Protein AF-A0A7V5LR34-F1 (afdb_monomer_lite)

Radius of gyration: 26.76 Å; chains: 1; bounding box: 59×111×82 Å

Structure (mmCIF, N/CA/C/O backbone):
data_AF-A0A7V5LR34-F1
#
_entry.id   AF-A0A7V5LR34-F1
#
loop_
_atom_site.group_PDB
_atom_site.id
_atom_site.type_symbol
_atom_site.label_atom_id
_atom_site.label_alt_id
_atom_site.label_comp_id
_atom_site.label_asym_id
_atom_site.label_entity_id
_atom_site.label_seq_id
_atom_site.pdbx_PDB_ins_code
_atom_site.Cartn_x
_atom_site.Cartn_y
_atom_site.Cartn_z
_atom_site.occupancy
_atom_site.B_iso_or_equiv
_atom_site.auth_seq_id
_atom_site.auth_comp_id
_atom_site.auth_asym_id
_atom_site.auth_atom_id
_atom_site.pdbx_PDB_model_num
ATOM 1 N N . PHE A 1 1 ? -28.034 57.185 -1.276 1.00 31.05 1 PHE A N 1
ATOM 2 C CA . PHE A 1 1 ? -26.822 56.927 -2.074 1.00 31.05 1 PHE A CA 1
ATOM 3 C C . PHE A 1 1 ? -26.322 55.529 -1.759 1.00 31.05 1 PHE A C 1
ATOM 5 O O . PHE A 1 1 ? -25.795 55.293 -0.682 1.00 31.05 1 PHE A O 1
ATOM 12 N N . TRP A 1 2 ? -26.615 54.594 -2.661 1.00 22.73 2 TRP A N 1
ATOM 13 C CA . TRP A 1 2 ? -26.140 53.213 -2.634 1.00 22.73 2 TRP A CA 1
ATOM 14 C C . TRP A 1 2 ? -24.700 53.168 -3.157 1.00 22.73 2 TRP A C 1
ATOM 16 O O . TRP A 1 2 ? -24.434 53.693 -4.234 1.00 22.73 2 TRP A O 1
ATOM 26 N N . GLY A 1 3 ? -23.791 52.546 -2.406 1.00 21.92 3 GLY A N 1
ATOM 27 C CA . GLY A 1 3 ? -22.425 52.243 -2.832 1.00 21.92 3 GLY A CA 1
ATOM 28 C C . GLY A 1 3 ? -22.268 50.740 -3.025 1.00 21.92 3 GLY A C 1
ATOM 29 O O . GLY A 1 3 ? -22.245 49.984 -2.059 1.00 21.92 3 GLY A O 1
ATOM 30 N N . ILE A 1 4 ? -22.214 50.327 -4.286 1.00 27.70 4 ILE A N 1
ATOM 31 C CA . ILE A 1 4 ? -22.042 48.957 -4.771 1.00 27.70 4 ILE A CA 1
ATOM 32 C C . ILE A 1 4 ? -20.570 48.547 -4.611 1.00 27.70 4 ILE A C 1
ATOM 34 O O . ILE A 1 4 ? -19.697 49.204 -5.168 1.00 27.70 4 ILE A O 1
ATOM 38 N N . PHE A 1 5 ? -20.298 47.424 -3.940 1.00 25.61 5 PHE A N 1
ATOM 39 C CA . PHE A 1 5 ? -19.069 46.651 -4.150 1.00 25.61 5 PHE A CA 1
ATOM 40 C C . PHE A 1 5 ? -19.432 45.240 -4.613 1.00 25.61 5 PHE A C 1
ATOM 42 O O . PHE A 1 5 ? -19.834 44.370 -3.843 1.00 25.61 5 PHE A O 1
ATOM 49 N N . LEU A 1 6 ? -19.299 45.052 -5.923 1.00 24.36 6 LEU A N 1
ATOM 50 C CA . LEU A 1 6 ? -19.343 43.780 -6.629 1.00 24.36 6 LEU A CA 1
ATOM 51 C C . LEU A 1 6 ? -18.004 43.065 -6.389 1.00 24.36 6 LEU A C 1
ATOM 53 O O . LEU A 1 6 ? -17.032 43.281 -7.107 1.00 24.36 6 LEU A O 1
ATOM 57 N N . LEU A 1 7 ? -17.941 42.215 -5.366 1.00 25.27 7 LEU A N 1
ATOM 58 C CA . LEU A 1 7 ? -16.898 41.196 -5.269 1.00 25.27 7 LEU A CA 1
ATOM 59 C C . LEU A 1 7 ? -17.390 39.961 -6.024 1.00 25.27 7 LEU A C 1
ATOM 61 O O . LEU A 1 7 ? -18.170 39.158 -5.513 1.00 25.27 7 LEU A O 1
ATOM 65 N N . LEU A 1 8 ? -16.935 39.842 -7.274 1.00 24.56 8 LEU A N 1
ATOM 66 C CA . LEU A 1 8 ? -16.971 38.614 -8.064 1.00 24.56 8 LEU A CA 1
ATOM 67 C C . LEU A 1 8 ? -16.148 37.543 -7.338 1.00 24.56 8 LEU A C 1
ATOM 69 O O . LEU A 1 8 ? -14.971 37.322 -7.618 1.00 24.56 8 LEU A O 1
ATOM 73 N N . GLY A 1 9 ? -16.781 36.873 -6.378 1.00 24.77 9 GLY A N 1
ATOM 74 C CA . GLY A 1 9 ? -16.305 35.610 -5.853 1.00 24.77 9 GLY A CA 1
ATOM 75 C C . GLY A 1 9 ? -16.395 34.579 -6.967 1.00 24.77 9 GLY A C 1
ATOM 76 O O . GLY A 1 9 ? -17.454 33.996 -7.196 1.00 24.77 9 GLY A O 1
ATOM 77 N N . ILE A 1 10 ? -15.282 34.343 -7.662 1.00 25.61 10 ILE A N 1
ATOM 78 C CA . ILE A 1 10 ? -15.077 33.094 -8.388 1.00 25.61 10 ILE A CA 1
ATOM 79 C C . ILE A 1 10 ? -15.079 32.009 -7.311 1.00 25.61 10 ILE A C 1
ATOM 81 O O . ILE A 1 10 ? -14.050 31.680 -6.724 1.00 25.61 10 ILE A O 1
ATOM 85 N N . VAL A 1 11 ? -16.265 31.478 -7.014 1.00 25.94 11 VAL A N 1
ATOM 86 C CA . VAL A 1 11 ? -16.423 30.203 -6.326 1.00 25.94 11 VAL A CA 1
ATOM 87 C C . VAL A 1 11 ? -15.905 29.167 -7.310 1.00 25.94 11 VAL A C 1
ATOM 89 O O . VAL A 1 11 ? -16.652 28.564 -8.080 1.00 25.94 11 VAL A O 1
ATOM 92 N N . GLY A 1 12 ? -14.582 29.009 -7.336 1.00 25.45 12 GLY A N 1
ATOM 93 C CA . GLY A 1 12 ? -13.968 27.822 -7.885 1.00 25.45 12 GLY A CA 1
ATOM 94 C C . GLY A 1 12 ? -14.617 26.663 -7.153 1.00 25.45 12 GLY A C 1
ATOM 95 O O . GLY A 1 12 ? -14.468 26.535 -5.939 1.00 25.45 12 GLY A O 1
ATOM 96 N N . GLN A 1 13 ? -15.405 25.866 -7.872 1.00 25.30 13 GLN A N 1
ATOM 97 C CA . GLN A 1 13 ? -15.845 24.576 -7.378 1.00 25.30 13 GLN A CA 1
ATOM 98 C C . GLN A 1 13 ? -14.580 23.823 -6.966 1.00 25.30 13 GLN A C 1
ATOM 100 O O . GLN A 1 13 ? -13.855 23.306 -7.815 1.00 25.30 13 GLN A O 1
ATOM 105 N N . LEU A 1 14 ? -14.295 23.793 -5.663 1.00 28.11 14 LEU A N 1
ATOM 106 C CA . LEU A 1 14 ? -13.368 22.851 -5.064 1.00 28.11 14 LEU A CA 1
ATOM 107 C C . LEU A 1 14 ? -13.973 21.472 -5.325 1.00 28.11 14 LEU A C 1
ATOM 109 O O . LEU A 1 14 ? -14.750 20.945 -4.530 1.00 28.11 14 LEU A O 1
ATOM 113 N N . GLN A 1 15 ? -13.680 20.903 -6.495 1.00 27.08 15 GLN A N 1
ATOM 114 C CA . GLN A 1 15 ? -13.845 19.480 -6.715 1.00 27.08 15 GLN A CA 1
ATOM 115 C C . GLN A 1 15 ? -12.958 18.804 -5.677 1.00 27.08 15 GLN A C 1
ATOM 117 O O . GLN A 1 15 ? -11.739 18.777 -5.821 1.00 27.08 15 GLN A O 1
ATOM 122 N N . ALA A 1 16 ? -13.581 18.306 -4.609 1.00 31.78 16 ALA A N 1
ATOM 123 C CA . ALA A 1 16 ? -12.924 17.497 -3.598 1.00 31.78 16 ALA A CA 1
ATOM 124 C C . ALA A 1 16 ? -12.121 16.392 -4.304 1.00 31.78 16 ALA A C 1
ATOM 126 O O . ALA A 1 16 ? -12.697 15.541 -4.995 1.00 31.78 16 ALA A O 1
ATOM 127 N N . GLY A 1 17 ? -10.793 16.462 -4.184 1.00 42.00 17 GLY A N 1
ATOM 128 C CA . GLY A 1 17 ? -9.868 15.573 -4.875 1.00 42.00 17 GLY A CA 1
ATOM 129 C C . GLY A 1 17 ? -10.167 14.111 -4.554 1.00 42.00 17 GLY A C 1
ATOM 130 O O . GLY A 1 17 ? -10.508 13.751 -3.428 1.00 42.00 17 GLY A O 1
ATOM 131 N N . LYS A 1 18 ? -10.098 13.244 -5.565 1.00 53.12 18 LYS A N 1
ATOM 132 C CA . LYS A 1 18 ? -9.984 11.800 -5.332 1.00 53.12 18 LYS A CA 1
ATOM 133 C C . LYS A 1 18 ? -8.526 11.538 -4.920 1.00 53.12 18 LYS A C 1
ATOM 135 O O . LYS A 1 18 ? -7.661 12.065 -5.609 1.00 53.12 18 LYS A O 1
ATOM 140 N N . ASN A 1 19 ? -8.257 10.722 -3.892 1.00 59.41 19 ASN A N 1
ATOM 141 C CA . ASN A 1 19 ? -6.875 10.339 -3.537 1.00 59.41 19 ASN A CA 1
ATOM 142 C C . ASN A 1 19 ? -6.161 9.729 -4.755 1.00 59.41 19 ASN A C 1
ATOM 144 O O . ASN A 1 19 ? -5.037 10.103 -5.062 1.00 59.41 19 ASN A O 1
ATOM 148 N N . TYR A 1 20 ? -6.876 8.876 -5.496 1.00 66.81 20 TYR A N 1
ATOM 149 C CA . TYR A 1 20 ? -6.552 8.438 -6.853 1.00 66.81 20 TYR A CA 1
ATOM 150 C C . TYR A 1 20 ? -7.808 7.872 -7.549 1.00 66.81 20 TYR A C 1
ATOM 152 O O . TYR A 1 20 ? -8.906 7.841 -6.977 1.00 66.81 20 TYR A O 1
ATOM 160 N N . TYR A 1 21 ? -7.671 7.446 -8.805 1.00 77.06 21 TYR A N 1
ATOM 161 C CA . TYR A 1 21 ? -8.640 6.590 -9.505 1.00 77.06 21 TYR A CA 1
ATOM 162 C C . TYR A 1 21 ? -7.926 5.392 -10.138 1.00 77.06 21 TYR A C 1
ATOM 164 O O . TYR A 1 21 ? -6.742 5.489 -10.442 1.00 77.06 21 TYR A O 1
ATOM 172 N N . LEU A 1 22 ? -8.637 4.287 -10.364 1.00 76.31 22 LEU A N 1
ATOM 173 C CA . LEU A 1 22 ? -8.050 3.093 -10.967 1.00 76.31 22 LEU A CA 1
ATOM 174 C C . LEU A 1 22 ? -7.774 3.316 -12.466 1.00 76.31 22 LEU A C 1
ATOM 176 O O . LEU A 1 22 ? -8.648 3.764 -13.215 1.00 76.31 22 LEU A O 1
ATOM 180 N N . ALA A 1 23 ? -6.552 3.022 -12.905 1.00 76.19 23 ALA A N 1
ATOM 181 C CA . ALA A 1 23 ? -6.095 3.213 -14.277 1.00 76.19 23 ALA A CA 1
ATOM 182 C C . ALA A 1 23 ? -6.805 2.276 -15.264 1.00 76.19 23 ALA A C 1
ATOM 184 O O . ALA A 1 23 ? -7.071 2.684 -16.396 1.00 76.19 23 ALA A O 1
ATOM 185 N N . THR A 1 24 ? -7.134 1.056 -14.833 1.00 71.56 24 THR A N 1
ATOM 186 C CA . THR A 1 24 ? -7.848 0.044 -15.629 1.00 71.56 24 THR A CA 1
ATOM 187 C C . THR A 1 24 ? -9.338 0.368 -15.750 1.00 71.56 24 THR A C 1
ATOM 189 O O . THR A 1 24 ? -9.919 0.240 -16.826 1.00 71.56 24 THR A O 1
ATOM 192 N N . ASN A 1 25 ? -9.952 0.891 -14.682 1.00 70.19 25 ASN A N 1
ATOM 193 C CA . ASN A 1 25 ? -11.352 1.309 -14.679 1.00 70.19 25 ASN A CA 1
ATOM 194 C C . ASN A 1 25 ? -11.601 2.564 -13.811 1.00 70.19 25 ASN A C 1
ATOM 196 O O . ASN A 1 25 ? -11.901 2.463 -12.624 1.00 70.19 25 ASN A O 1
ATOM 200 N N . PRO A 1 26 ? -11.586 3.780 -14.390 1.00 65.94 26 PRO A N 1
ATOM 201 C CA . PRO A 1 26 ? -11.734 5.030 -13.631 1.00 65.94 26 PRO A CA 1
ATOM 202 C C . PRO A 1 26 ? -13.095 5.239 -12.953 1.00 65.94 26 PRO A C 1
ATOM 204 O O . PRO A 1 26 ? -13.260 6.202 -12.190 1.00 65.94 26 PRO A O 1
ATOM 207 N N . GLN A 1 27 ? -14.097 4.433 -13.322 1.00 65.38 27 GLN A N 1
ATOM 208 C CA . GLN A 1 27 ? -15.415 4.447 -12.688 1.00 65.38 27 GLN A CA 1
ATOM 209 C C . GLN A 1 27 ? -15.445 3.581 -11.430 1.00 65.38 27 GLN A C 1
ATOM 211 O O . GLN A 1 27 ? -16.213 3.874 -10.508 1.00 65.38 27 GLN A O 1
ATOM 216 N N . GLU A 1 28 ? -14.583 2.570 -11.377 1.00 67.06 28 GLU A N 1
ATOM 217 C CA . GLU A 1 28 ? -14.413 1.710 -10.224 1.00 67.06 28 GLU A CA 1
ATOM 218 C C . GLU A 1 28 ? -13.758 2.470 -9.076 1.00 67.06 28 GLU A C 1
ATOM 220 O O . GLU A 1 28 ? -12.923 3.363 -9.258 1.00 67.06 28 GLU A O 1
ATOM 225 N N . LYS A 1 29 ? -14.202 2.152 -7.865 1.00 66.94 29 LYS A N 1
ATOM 226 C CA . LYS A 1 29 ? -13.718 2.769 -6.635 1.00 66.94 29 LYS A CA 1
ATOM 227 C C . LYS A 1 29 ? -13.249 1.655 -5.724 1.00 66.94 29 LYS A C 1
ATOM 229 O O . LYS A 1 29 ? -13.989 1.245 -4.836 1.00 66.94 29 LYS A O 1
ATOM 234 N N . ILE A 1 30 ? -12.046 1.178 -5.999 1.00 70.75 30 ILE A N 1
ATOM 235 C CA . ILE A 1 30 ? -11.338 0.252 -5.126 1.00 70.75 30 ILE A CA 1
ATOM 236 C C . ILE A 1 30 ? -10.450 1.083 -4.203 1.00 70.75 30 ILE A C 1
ATOM 238 O O . ILE A 1 30 ? -9.891 2.098 -4.625 1.00 70.75 30 ILE A O 1
ATOM 242 N N . TYR A 1 31 ? -10.400 0.677 -2.943 1.00 80.00 31 TYR A N 1
ATOM 243 C CA . TYR A 1 31 ? -9.566 1.257 -1.903 1.00 80.00 31 TYR A CA 1
ATOM 244 C C . TYR A 1 31 ? -8.839 0.120 -1.211 1.00 80.00 31 TYR A C 1
ATOM 246 O O . TYR A 1 31 ? -9.443 -0.926 -0.960 1.00 80.00 31 TYR A O 1
ATOM 254 N N . PHE A 1 32 ? -7.576 0.351 -0.889 1.00 87.00 32 PHE A N 1
ATOM 255 C CA . PHE A 1 32 ? -6.728 -0.629 -0.247 1.00 87.00 32 PHE A CA 1
ATOM 256 C C . PHE A 1 32 ? -6.242 -0.103 1.107 1.00 87.00 32 PHE A C 1
ATOM 258 O O . PHE A 1 32 ? -6.083 1.101 1.343 1.00 87.00 32 PHE A O 1
ATOM 265 N N . GLY A 1 33 ? -6.050 -1.037 2.027 1.00 91.62 33 GLY A N 1
ATOM 266 C CA . GLY A 1 33 ? -5.014 -0.918 3.039 1.00 91.62 33 GLY A CA 1
ATOM 267 C C . GLY A 1 33 ? -3.748 -1.596 2.538 1.00 91.62 33 GLY A C 1
ATOM 268 O O . GLY A 1 33 ? -3.789 -2.376 1.590 1.00 91.62 33 GLY A O 1
ATOM 269 N N . HIS A 1 34 ? -2.630 -1.336 3.191 1.00 94.81 34 HIS A N 1
ATOM 270 C CA . HIS A 1 34 ? -1.451 -2.177 3.056 1.00 94.81 34 HIS A CA 1
ATOM 271 C C . HIS A 1 34 ? -0.749 -2.315 4.389 1.00 94.81 34 HIS A C 1
ATOM 273 O O . HIS A 1 34 ? -0.888 -1.449 5.254 1.00 94.81 34 HIS A O 1
ATOM 279 N N . ILE A 1 35 ? -0.001 -3.401 4.550 1.00 96.94 35 ILE A N 1
ATOM 280 C CA . ILE A 1 35 ? 0.891 -3.560 5.695 1.00 96.94 35 ILE A CA 1
ATOM 281 C C . ILE A 1 35 ? 2.055 -2.582 5.520 1.00 96.94 35 ILE A C 1
ATOM 283 O O . ILE A 1 35 ? 2.904 -2.774 4.651 1.00 96.94 35 ILE A O 1
ATOM 287 N N . SER A 1 36 ? 2.073 -1.515 6.314 1.00 93.19 36 SER A N 1
ATOM 288 C CA . SER A 1 36 ? 3.067 -0.437 6.233 1.00 93.19 36 SER A CA 1
ATOM 289 C C . SER A 1 36 ? 4.266 -0.662 7.151 1.00 93.19 36 SER A C 1
ATOM 291 O O . SER A 1 36 ? 5.326 -0.081 6.925 1.00 93.19 36 SER A O 1
ATOM 293 N N . TYR A 1 37 ? 4.115 -1.510 8.171 1.00 93.50 37 TYR A N 1
ATOM 294 C CA . TYR A 1 37 ? 5.180 -1.855 9.108 1.00 93.50 37 TYR A CA 1
ATOM 295 C C . TYR A 1 37 ? 4.947 -3.236 9.733 1.00 93.50 37 TYR A C 1
ATOM 297 O O . TYR A 1 37 ? 3.811 -3.633 10.006 1.00 93.50 37 TYR A O 1
ATOM 305 N N . LEU A 1 38 ? 6.042 -3.948 9.988 1.00 94.88 38 LEU A N 1
ATOM 306 C CA . LEU A 1 38 ? 6.088 -5.234 10.678 1.00 94.88 38 LEU A CA 1
ATOM 307 C C . LEU A 1 38 ? 7.113 -5.129 11.805 1.00 94.88 38 LEU A C 1
ATOM 309 O O . LEU A 1 38 ? 8.238 -4.705 11.564 1.00 94.88 38 LEU A O 1
ATOM 313 N N . GLU A 1 39 ? 6.733 -5.526 13.019 1.00 94.06 39 GLU A N 1
ATOM 314 C CA . GLU A 1 39 ? 7.675 -5.599 14.147 1.00 94.06 39 GLU A CA 1
ATOM 315 C C . GLU A 1 39 ? 8.711 -6.713 13.937 1.00 94.06 39 GLU A C 1
ATOM 317 O O . GLU A 1 39 ? 9.874 -6.568 14.299 1.00 94.06 39 GLU A O 1
ATOM 322 N N . ASN A 1 40 ? 8.280 -7.820 13.331 1.00 92.56 40 ASN A N 1
ATOM 323 C CA . ASN A 1 40 ? 9.110 -8.973 13.029 1.00 92.56 40 ASN A CA 1
ATOM 324 C C . ASN A 1 40 ? 8.786 -9.464 11.612 1.00 92.56 40 ASN A C 1
ATOM 326 O O . ASN A 1 40 ? 7.674 -9.923 11.343 1.00 92.56 40 ASN A O 1
ATOM 330 N N . ASP A 1 41 ? 9.756 -9.343 10.709 1.00 88.44 41 ASP A N 1
ATOM 331 C CA . ASP A 1 41 ? 9.633 -9.715 9.297 1.00 88.44 41 ASP A CA 1
ATOM 332 C C . ASP A 1 41 ? 9.975 -11.190 9.015 1.00 88.44 41 ASP A C 1
ATOM 334 O O . ASP A 1 41 ? 9.839 -11.662 7.883 1.00 88.44 41 ASP A O 1
ATOM 338 N N . GLN A 1 42 ? 10.369 -11.947 10.045 1.00 91.44 42 GLN A N 1
ATOM 339 C CA . GLN A 1 42 ? 10.599 -13.384 9.947 1.00 91.44 42 GLN A CA 1
ATOM 340 C C . GLN A 1 42 ? 9.275 -14.139 9.819 1.00 91.44 42 GLN A C 1
ATOM 342 O O . GLN A 1 42 ? 8.238 -13.706 10.321 1.00 91.44 42 GLN A O 1
ATOM 347 N N . GLN A 1 43 ? 9.304 -15.325 9.198 1.00 88.25 43 GLN A N 1
ATOM 348 C CA . GLN A 1 43 ? 8.092 -16.087 8.851 1.00 88.25 43 GLN A CA 1
ATOM 349 C C . GLN A 1 43 ? 7.106 -16.303 10.011 1.00 88.25 43 GLN A C 1
ATOM 351 O O . GLN A 1 43 ? 5.897 -16.343 9.781 1.00 88.25 43 GLN A O 1
ATOM 356 N N . GLU A 1 44 ? 7.607 -16.459 11.236 1.00 91.06 44 GLU A N 1
ATOM 357 C CA . GLU A 1 44 ? 6.787 -16.663 12.433 1.00 91.06 44 GLU A CA 1
ATOM 358 C C . GLU A 1 44 ? 6.111 -15.375 12.919 1.00 91.06 44 GLU A C 1
ATOM 360 O O . GLU A 1 44 ? 5.017 -15.446 13.477 1.00 91.06 44 GLU A O 1
ATOM 365 N N . GLY A 1 45 ? 6.724 -14.211 12.681 1.00 93.75 45 GLY A N 1
ATOM 366 C CA . GLY A 1 45 ? 6.191 -12.889 13.022 1.00 93.75 45 GLY A CA 1
ATOM 367 C C . GLY A 1 45 ? 5.191 -12.338 12.004 1.00 93.75 45 GLY A C 1
ATOM 368 O O . GLY A 1 45 ? 4.363 -11.496 12.349 1.00 93.75 45 GLY A O 1
ATOM 369 N N . LEU A 1 46 ? 5.215 -12.846 10.766 1.00 96.56 46 LEU A N 1
ATOM 370 C CA . LEU A 1 46 ? 4.327 -12.378 9.702 1.00 96.56 46 LEU A CA 1
ATOM 371 C C . LEU A 1 46 ? 2.852 -12.724 9.983 1.00 96.56 46 LEU A C 1
ATOM 373 O O . LEU A 1 46 ? 2.531 -13.910 10.171 1.00 96.56 46 LEU A O 1
ATOM 377 N N . PRO A 1 47 ? 1.932 -11.740 9.917 1.00 97.62 47 PRO A N 1
ATOM 378 C CA . PRO A 1 47 ? 0.506 -11.991 10.062 1.00 97.62 47 PRO A CA 1
ATOM 379 C C . PRO A 1 47 ? -0.016 -12.931 8.970 1.00 97.62 47 PRO A C 1
ATOM 381 O O . PRO A 1 47 ? 0.485 -12.973 7.846 1.00 97.62 47 PRO A O 1
ATOM 384 N N . LEU A 1 48 ? -1.061 -13.678 9.304 1.00 97.06 48 LEU A N 1
ATOM 385 C CA . LEU A 1 48 ? -1.800 -14.527 8.380 1.00 97.06 48 LEU A CA 1
ATOM 386 C C . LEU A 1 48 ? -2.981 -13.752 7.801 1.00 97.06 48 LEU A C 1
ATOM 388 O O . LEU A 1 48 ? -3.798 -13.207 8.545 1.00 97.06 48 LEU A O 1
ATOM 392 N N . ILE A 1 49 ? -3.086 -13.730 6.476 1.00 95.88 49 ILE A N 1
ATOM 393 C CA . ILE A 1 49 ? -4.136 -13.033 5.736 1.00 95.88 49 ILE A CA 1
ATOM 394 C C . ILE A 1 49 ? -5.082 -14.064 5.138 1.00 95.88 49 ILE A C 1
ATOM 396 O O . ILE A 1 49 ? -4.694 -14.849 4.277 1.00 95.88 49 ILE A O 1
ATOM 400 N N . PHE A 1 50 ? -6.330 -14.070 5.592 1.00 93.69 50 PHE A N 1
ATOM 401 C CA . PHE A 1 50 ? -7.391 -14.908 5.043 1.00 93.69 50 PHE A CA 1
ATOM 402 C C . PHE A 1 50 ? -8.226 -14.074 4.082 1.00 93.69 50 PHE A C 1
ATOM 404 O O . PHE A 1 50 ? -8.844 -13.089 4.491 1.00 93.69 50 PHE A O 1
ATOM 411 N N . ARG A 1 51 ? -8.248 -14.483 2.816 1.00 86.12 51 ARG A N 1
ATOM 412 C CA . ARG A 1 51 ? -8.990 -13.815 1.750 1.00 86.12 51 ARG A CA 1
ATOM 413 C C . ARG A 1 51 ? -10.239 -14.605 1.400 1.00 86.12 51 ARG A C 1
ATOM 415 O O . ARG A 1 51 ? -10.210 -15.832 1.312 1.00 86.12 51 ARG A O 1
ATOM 422 N N . GLU A 1 52 ? -11.337 -13.896 1.187 1.00 77.19 52 GLU A N 1
ATOM 423 C CA . GLU A 1 52 ? -12.595 -14.511 0.780 1.00 77.19 52 GLU A CA 1
ATOM 424 C C . GLU A 1 52 ? -12.430 -15.253 -0.556 1.00 77.19 52 GLU A C 1
ATOM 426 O O . GLU A 1 52 ? -11.831 -14.740 -1.498 1.00 77.19 52 GLU A O 1
ATOM 431 N N . GLY A 1 53 ? -12.913 -16.495 -0.621 1.00 73.44 53 GLY A N 1
ATOM 432 C CA . GLY A 1 53 ? -12.755 -17.360 -1.794 1.00 73.44 53 GLY A CA 1
ATOM 433 C C . GLY A 1 53 ? -11.422 -18.116 -1.885 1.00 73.44 53 GLY A C 1
ATOM 434 O O . GLY A 1 53 ? -11.322 -19.020 -2.713 1.00 73.44 53 GLY A O 1
ATOM 435 N N . LYS A 1 54 ? -10.430 -17.831 -1.025 1.00 76.25 54 LYS A N 1
ATOM 436 C CA . LYS A 1 54 ? -9.190 -18.621 -0.927 1.00 76.25 54 LYS A CA 1
ATOM 437 C C . LYS A 1 54 ? -9.242 -19.610 0.241 1.00 76.25 54 LYS A C 1
ATOM 439 O O . LYS A 1 54 ? -9.706 -19.288 1.331 1.00 76.25 54 LYS A O 1
ATOM 444 N N . LEU A 1 55 ? -8.737 -20.825 0.014 1.00 74.06 55 LEU A N 1
ATOM 445 C CA . LEU A 1 55 ? -8.722 -21.901 1.019 1.00 74.06 55 LEU A CA 1
ATOM 446 C C . LEU A 1 55 ? -7.578 -21.769 2.034 1.00 74.06 55 LEU A C 1
ATOM 448 O O . LEU A 1 55 ? -7.698 -22.247 3.160 1.00 74.06 55 LEU A O 1
ATOM 452 N N . LYS A 1 56 ? -6.461 -21.149 1.639 1.00 81.38 56 LYS A N 1
ATOM 453 C CA . LYS A 1 56 ? -5.277 -20.956 2.483 1.00 81.38 56 LYS A CA 1
ATOM 454 C C . LYS A 1 56 ? -5.097 -19.492 2.847 1.00 81.38 56 LYS A C 1
ATOM 456 O O . LYS A 1 56 ? -5.381 -18.602 2.050 1.00 81.38 56 LYS A O 1
ATOM 461 N N . SER A 1 57 ? -4.565 -19.271 4.043 1.00 88.69 57 SER A N 1
ATOM 462 C CA . SER A 1 57 ? -4.039 -17.968 4.429 1.00 88.69 57 SER A CA 1
ATOM 463 C C . SER A 1 57 ? -2.715 -17.676 3.731 1.00 88.69 57 SER A C 1
ATOM 465 O O . SER A 1 57 ? -1.877 -18.568 3.589 1.00 88.69 57 SER A O 1
ATOM 467 N N . GLU A 1 58 ? -2.486 -16.411 3.410 1.00 89.62 58 GLU A N 1
ATOM 468 C CA . GLU A 1 58 ? -1.218 -15.895 2.904 1.00 89.62 58 GLU A CA 1
ATOM 469 C C . GLU A 1 58 ? -0.410 -15.244 4.035 1.00 89.62 58 GLU A C 1
ATOM 471 O O . GLU A 1 58 ? -0.962 -14.836 5.057 1.00 89.62 58 GLU A O 1
ATOM 476 N N . ARG A 1 59 ? 0.911 -15.141 3.870 1.00 91.31 59 ARG A N 1
ATOM 477 C CA . ARG A 1 59 ? 1.769 -14.387 4.796 1.00 91.31 59 ARG A CA 1
ATOM 478 C C . ARG A 1 59 ? 1.742 -12.910 4.408 1.00 91.31 59 ARG A C 1
ATOM 480 O O . ARG A 1 59 ? 2.122 -12.567 3.290 1.00 91.31 59 ARG A O 1
ATOM 487 N N . GLY A 1 60 ? 1.306 -12.056 5.327 1.00 93.94 60 GLY A N 1
ATOM 488 C CA . GLY A 1 60 ? 1.270 -10.610 5.153 1.00 93.94 60 GLY A CA 1
ATOM 489 C C . GLY A 1 60 ? 2.653 -10.002 5.354 1.00 93.94 60 GLY A C 1
ATOM 490 O O . GLY A 1 60 ? 3.075 -9.780 6.481 1.00 93.94 60 GLY A O 1
ATOM 491 N N . VAL A 1 61 ? 3.356 -9.750 4.256 1.00 94.44 61 VAL A N 1
ATOM 492 C CA . VAL A 1 61 ? 4.669 -9.085 4.236 1.00 94.44 61 VAL A CA 1
ATOM 493 C C . VAL A 1 61 ? 4.536 -7.562 4.135 1.00 94.44 61 VAL A C 1
ATOM 495 O O . VAL A 1 61 ? 3.432 -7.026 4.053 1.00 94.44 61 VAL A O 1
ATOM 498 N N . LEU A 1 62 ? 5.658 -6.843 4.151 1.00 95.06 62 LEU A N 1
ATOM 499 C CA . LEU A 1 62 ? 5.666 -5.401 3.917 1.00 95.06 62 LEU A CA 1
ATOM 500 C C . LEU A 1 62 ? 5.004 -5.069 2.569 1.00 95.06 62 LEU A C 1
ATOM 502 O O . LEU A 1 62 ? 5.155 -5.804 1.596 1.00 95.06 62 LEU A O 1
ATOM 506 N N . ASN A 1 63 ? 4.246 -3.975 2.528 1.00 95.38 63 ASN A N 1
ATOM 507 C CA . ASN A 1 63 ? 3.434 -3.543 1.389 1.00 95.38 63 ASN A CA 1
ATOM 508 C C . ASN A 1 63 ? 2.345 -4.537 0.952 1.00 95.38 63 ASN A C 1
ATOM 510 O O . ASN A 1 63 ? 1.748 -4.346 -0.108 1.00 95.38 63 ASN A O 1
ATOM 514 N N . PHE A 1 64 ? 2.044 -5.576 1.745 1.00 94.81 64 PHE A N 1
ATOM 515 C CA . PHE A 1 64 ? 1.007 -6.537 1.380 1.00 94.81 64 PHE A CA 1
ATOM 516 C C . PHE A 1 64 ? -0.349 -5.825 1.236 1.00 94.81 64 PHE A C 1
ATOM 518 O O . PHE A 1 64 ? -0.778 -5.173 2.195 1.00 94.81 64 PHE A O 1
ATOM 525 N N . PRO A 1 65 ? -1.046 -5.942 0.091 1.00 94.00 65 PRO A N 1
ATOM 526 C CA . PRO A 1 65 ? -2.270 -5.195 -0.163 1.00 94.00 65 PRO A CA 1
ATOM 527 C C . PRO A 1 65 ? -3.456 -5.867 0.527 1.00 94.00 65 PRO A C 1
ATOM 529 O O . PRO A 1 65 ? -3.673 -7.071 0.400 1.00 94.00 65 PRO A O 1
ATOM 532 N N . LEU A 1 66 ? -4.268 -5.071 1.211 1.00 94.25 66 LEU A N 1
ATOM 533 C CA . LEU A 1 66 ? -5.438 -5.513 1.958 1.00 94.25 66 LEU A CA 1
ATOM 534 C C . LEU A 1 66 ? -6.701 -4.894 1.358 1.00 94.25 66 LEU A C 1
ATOM 536 O O . LEU A 1 66 ? -6.799 -3.676 1.192 1.00 94.25 66 LEU A O 1
ATOM 540 N N . ALA A 1 67 ? -7.675 -5.736 1.033 1.00 90.06 67 ALA A N 1
ATOM 541 C CA . ALA A 1 67 ? -8.939 -5.347 0.422 1.00 90.06 67 ALA A CA 1
ATOM 542 C C . ALA A 1 67 ? -10.127 -5.620 1.360 1.00 90.06 67 ALA A C 1
ATOM 544 O O . ALA A 1 67 ? -9.993 -6.230 2.420 1.00 90.06 67 ALA A O 1
ATOM 545 N N . SER A 1 68 ? -11.318 -5.157 0.964 1.00 90.25 68 SER A N 1
ATOM 546 C CA . SER A 1 68 ? -12.552 -5.541 1.665 1.00 90.25 68 SER A CA 1
ATOM 547 C C . SER A 1 68 ? -12.736 -7.063 1.609 1.00 90.25 68 SER A C 1
ATOM 549 O O . SER A 1 68 ? -12.498 -7.661 0.563 1.00 90.25 68 SER A O 1
ATOM 551 N N . GLY A 1 69 ? -13.156 -7.667 2.718 1.00 90.94 69 GLY A N 1
ATOM 552 C CA . GLY A 1 69 ? -13.293 -9.115 2.900 1.00 90.94 69 GLY A CA 1
ATOM 553 C C . GLY A 1 69 ? -12.080 -9.790 3.554 1.00 90.94 69 GLY A C 1
ATOM 554 O O . GLY A 1 69 ? -12.236 -10.861 4.148 1.00 90.94 69 GLY A O 1
ATOM 555 N N . ASP A 1 70 ? -10.898 -9.163 3.526 1.00 94.56 70 ASP A N 1
ATOM 556 C CA . ASP A 1 70 ? -9.684 -9.743 4.106 1.00 94.56 70 ASP A CA 1
ATOM 557 C C . ASP A 1 70 ? -9.752 -9.795 5.639 1.00 94.56 70 ASP A C 1
ATOM 559 O O . ASP A 1 70 ? -10.243 -8.882 6.308 1.00 94.56 70 ASP A O 1
ATOM 563 N N . THR A 1 71 ? -9.229 -10.874 6.219 1.00 97.75 71 THR A N 1
ATOM 564 C CA . THR A 1 71 ? -9.041 -11.021 7.666 1.00 97.75 71 THR A CA 1
ATOM 565 C C . THR A 1 71 ? -7.566 -11.164 7.991 1.00 97.75 71 THR A C 1
ATOM 567 O O . THR A 1 71 ? -6.906 -12.078 7.507 1.00 97.75 71 THR A O 1
ATOM 570 N N . ILE A 1 72 ? -7.070 -10.278 8.844 1.00 98.44 72 ILE A N 1
ATOM 571 C CA . ILE A 1 72 ? -5.701 -10.246 9.336 1.00 98.44 72 ILE A CA 1
ATOM 572 C C . ILE A 1 72 ? -5.665 -10.919 10.704 1.00 98.44 72 ILE A C 1
ATOM 574 O O . ILE A 1 72 ? -6.442 -10.565 11.594 1.00 98.44 72 ILE A O 1
ATOM 578 N N . LEU A 1 73 ? -4.760 -11.879 10.867 1.00 98.44 73 LEU A N 1
ATOM 579 C CA . LEU A 1 73 ? -4.456 -12.539 12.129 1.00 98.44 73 LEU A CA 1
ATOM 580 C C . LEU A 1 73 ? -2.965 -12.370 12.436 1.00 98.44 73 LEU A C 1
ATOM 582 O O . LEU A 1 73 ? -2.130 -13.011 11.801 1.00 98.44 73 LEU A O 1
ATOM 586 N N . THR A 1 74 ? -2.624 -11.520 13.401 1.00 98.25 74 THR A N 1
ATOM 587 C CA . THR A 1 74 ? -1.247 -11.420 13.908 1.00 98.25 74 THR A CA 1
ATOM 588 C C . THR A 1 74 ? -0.901 -12.643 14.754 1.00 98.25 74 THR A C 1
ATOM 590 O O . THR A 1 74 ? -1.763 -13.235 15.411 1.00 98.25 74 THR A O 1
ATOM 593 N N . THR A 1 75 ? 0.364 -13.054 14.715 1.00 96.38 75 THR A N 1
ATOM 594 C CA . THR A 1 75 ? 0.853 -14.216 15.467 1.00 96.38 75 THR A CA 1
ATOM 595 C C . THR A 1 75 ? 1.262 -13.801 16.880 1.00 96.38 75 THR A C 1
ATOM 597 O O . THR A 1 75 ? 1.156 -12.635 17.257 1.00 96.38 75 THR A O 1
ATOM 600 N N . SER A 1 76 ? 1.758 -14.747 17.674 1.00 95.38 76 SER A N 1
ATOM 601 C CA . SER A 1 76 ? 2.365 -14.449 18.972 1.00 95.38 76 SER A CA 1
ATOM 602 C C . SER A 1 76 ? 3.761 -13.818 18.868 1.00 95.38 76 SER A C 1
ATOM 604 O O . SER A 1 76 ? 4.324 -13.467 19.897 1.00 95.38 76 SER A O 1
ATOM 606 N N . GLN A 1 77 ? 4.337 -13.728 17.663 1.00 95.31 77 GLN A N 1
ATOM 607 C CA . GLN A 1 77 ? 5.738 -13.347 17.424 1.00 95.31 77 GLN A CA 1
ATOM 608 C C . GLN A 1 77 ? 5.890 -12.008 16.689 1.00 95.31 77 GLN A C 1
ATOM 610 O O . GLN A 1 77 ? 7.013 -11.624 16.360 1.00 95.31 77 GLN A O 1
ATOM 615 N N . GLY A 1 78 ? 4.791 -11.315 16.378 1.00 95.31 78 GLY A N 1
ATOM 616 C CA . GLY A 1 78 ? 4.872 -10.050 15.658 1.00 95.31 78 GLY A CA 1
ATOM 617 C C . GLY A 1 78 ? 3.581 -9.240 15.649 1.00 95.31 78 GLY A C 1
ATOM 618 O O . GLY A 1 78 ? 2.478 -9.768 15.482 1.00 95.31 78 GLY A O 1
ATOM 619 N N . LYS A 1 79 ? 3.754 -7.928 15.804 1.00 96.69 79 LYS A N 1
ATOM 620 C CA . LYS A 1 79 ? 2.746 -6.885 15.576 1.00 96.69 79 LYS A CA 1
ATOM 621 C C . LYS A 1 79 ? 2.849 -6.349 14.150 1.00 96.69 79 LYS A C 1
ATOM 623 O O . LYS A 1 79 ? 3.901 -6.441 13.510 1.00 96.69 79 LYS A O 1
ATOM 628 N N . CYS A 1 80 ? 1.778 -5.733 13.657 1.00 97.00 80 CYS A N 1
ATOM 629 C CA . CYS A 1 80 ? 1.797 -5.080 12.347 1.00 97.00 80 CYS A CA 1
ATOM 630 C C . CYS A 1 80 ? 1.042 -3.749 12.335 1.00 97.00 80 CYS A C 1
ATOM 632 O O . CYS A 1 80 ? 0.077 -3.548 13.077 1.00 97.00 80 CYS A O 1
ATOM 634 N N . GLU A 1 81 ? 1.449 -2.860 11.435 1.00 97.25 81 GLU A N 1
ATOM 635 C CA . GLU A 1 81 ? 0.736 -1.636 11.082 1.00 97.25 81 GLU A CA 1
ATOM 636 C C . GLU A 1 81 ? 0.094 -1.780 9.704 1.00 97.25 81 GLU A C 1
ATOM 638 O O . GLU A 1 81 ? 0.704 -2.284 8.762 1.00 97.25 81 GLU A O 1
ATOM 643 N N . ILE A 1 82 ? -1.140 -1.305 9.597 1.00 97.12 82 ILE A N 1
ATOM 644 C CA . ILE A 1 82 ? -1.898 -1.190 8.363 1.00 97.12 82 ILE A CA 1
ATOM 645 C C . ILE A 1 82 ? -2.129 0.293 8.097 1.00 97.12 82 ILE A C 1
ATOM 647 O O . ILE A 1 82 ? -2.736 0.990 8.917 1.00 97.12 82 ILE A O 1
ATOM 651 N N . GLN A 1 83 ? -1.725 0.753 6.919 1.00 92.06 83 GLN A N 1
ATOM 652 C CA . GLN A 1 83 ? -2.033 2.086 6.428 1.00 92.06 83 GLN A CA 1
ATOM 653 C C . GLN A 1 83 ? -3.060 2.005 5.297 1.00 92.06 83 GLN A C 1
ATOM 655 O O . GLN A 1 83 ? -2.848 1.357 4.271 1.00 92.06 83 GLN A O 1
ATOM 660 N N . PHE A 1 84 ? -4.180 2.702 5.470 1.00 89.19 84 PHE A N 1
ATOM 661 C CA . PHE A 1 84 ? -5.193 2.865 4.430 1.00 89.19 84 PHE A CA 1
ATOM 662 C C . PHE A 1 84 ? -4.851 4.029 3.505 1.00 89.19 84 PHE A C 1
ATOM 664 O O . PHE A 1 84 ? -4.248 5.018 3.922 1.00 89.19 84 PHE A O 1
ATOM 671 N N . ASP A 1 85 ? -5.358 3.984 2.274 1.00 79.38 85 ASP A N 1
ATOM 672 C CA . ASP A 1 85 ? -5.235 5.087 1.308 1.00 79.38 85 ASP A CA 1
ATOM 673 C C . ASP A 1 85 ? -5.837 6.417 1.799 1.00 79.38 85 ASP A C 1
ATOM 675 O O . ASP A 1 85 ? -5.589 7.478 1.223 1.00 79.38 85 ASP A O 1
ATOM 679 N N . THR A 1 86 ? -6.666 6.377 2.848 1.00 75.94 86 THR A N 1
ATOM 680 C CA . THR A 1 86 ? -7.213 7.550 3.548 1.00 75.94 86 THR A CA 1
ATOM 681 C C . THR A 1 86 ? -6.242 8.162 4.563 1.00 75.94 86 THR A C 1
ATOM 683 O O . THR A 1 86 ? -6.583 9.148 5.216 1.00 75.94 86 THR A O 1
ATOM 686 N N . GLY A 1 87 ? -5.041 7.594 4.706 1.00 80.19 87 GLY A N 1
ATOM 687 C CA . GLY A 1 87 ? -4.045 7.979 5.704 1.00 80.19 87 GLY A CA 1
ATOM 688 C C . GLY A 1 87 ? -4.390 7.509 7.117 1.00 80.19 87 GLY A C 1
ATOM 689 O O . GLY A 1 87 ? -3.689 7.864 8.059 1.00 80.19 87 GLY A O 1
ATOM 690 N N . THR A 1 88 ? -5.482 6.754 7.278 1.00 90.31 88 THR A N 1
ATOM 691 C CA . THR A 1 88 ? -5.813 6.103 8.547 1.00 90.31 88 THR A CA 1
ATOM 692 C C . THR A 1 88 ? -4.812 4.996 8.823 1.00 90.31 88 THR A C 1
ATOM 694 O O . THR A 1 88 ? -4.507 4.204 7.933 1.00 90.31 88 THR A O 1
ATOM 697 N N . ILE A 1 89 ? -4.344 4.942 10.065 1.00 93.56 89 ILE A N 1
ATOM 698 C CA . ILE A 1 89 ? -3.422 3.918 10.547 1.00 93.56 89 ILE A CA 1
ATOM 699 C C . ILE A 1 89 ? -4.158 3.042 11.552 1.00 93.56 89 ILE A C 1
ATOM 701 O O . ILE A 1 89 ? -4.829 3.546 12.459 1.00 93.56 89 ILE A O 1
ATOM 705 N N . VAL A 1 90 ? -4.020 1.732 11.387 1.00 97.88 90 VAL A N 1
ATOM 706 C CA . VAL A 1 90 ? -4.479 0.722 12.338 1.00 97.88 90 VAL A CA 1
ATOM 707 C C . VAL A 1 90 ? -3.304 -0.172 12.667 1.00 97.88 90 VAL A C 1
ATOM 709 O O . VAL A 1 90 ? -2.714 -0.763 11.773 1.00 97.88 90 VAL A O 1
ATOM 712 N N . ARG A 1 91 ? -2.975 -0.303 13.944 1.00 98.06 91 ARG A N 1
ATOM 713 C CA . ARG A 1 91 ? -1.958 -1.242 14.405 1.00 98.06 91 ARG A CA 1
ATOM 714 C C . ARG A 1 91 ? -2.605 -2.357 15.190 1.00 98.06 91 ARG A C 1
ATOM 716 O O . ARG A 1 91 ? -3.506 -2.104 15.988 1.00 98.06 91 ARG A O 1
ATOM 723 N N . LEU A 1 92 ? -2.133 -3.569 14.957 1.00 98.38 92 LEU A N 1
ATOM 724 C CA . LEU A 1 92 ? -2.599 -4.774 15.618 1.00 98.38 92 LEU A CA 1
ATOM 725 C C . LEU A 1 92 ? -1.513 -5.282 16.548 1.00 98.38 92 LEU A C 1
ATOM 727 O O . LEU A 1 92 ? -0.355 -5.391 16.144 1.00 98.38 92 LEU A O 1
ATOM 731 N N . ASP A 1 93 ? -1.910 -5.596 17.776 1.00 97.00 93 ASP A N 1
ATOM 732 C CA . ASP A 1 93 ? -1.029 -6.291 18.703 1.00 97.00 93 ASP A CA 1
ATOM 733 C C . ASP A 1 93 ? -0.877 -7.766 18.308 1.00 97.00 93 ASP A C 1
ATOM 735 O O . ASP A 1 93 ? -1.591 -8.247 17.426 1.00 97.00 93 ASP A O 1
ATOM 739 N N . VAL A 1 94 ? -0.002 -8.510 18.978 1.00 96.12 94 VAL A N 1
ATOM 740 C CA . VAL A 1 94 ? 0.096 -9.968 18.838 1.00 96.12 94 VAL A CA 1
ATOM 741 C C . VAL A 1 94 ? -1.256 -10.651 19.085 1.00 96.12 94 VAL A C 1
ATOM 743 O O . VAL A 1 94 ? -2.097 -10.160 19.841 1.00 96.12 94 VAL A O 1
ATOM 746 N N . ASN A 1 95 ? -1.480 -11.801 18.447 1.00 96.50 95 ASN A N 1
ATOM 747 C CA . ASN A 1 95 ? -2.695 -12.618 18.603 1.00 96.50 95 ASN A CA 1
ATOM 748 C C . ASN A 1 95 ? -4.021 -11.850 18.412 1.00 96.50 95 ASN A C 1
ATOM 750 O O . ASN A 1 95 ? -5.019 -12.129 19.087 1.00 96.50 95 ASN A O 1
ATOM 754 N N . SER A 1 96 ? -4.042 -10.889 17.491 1.00 97.88 96 SER A N 1
ATOM 755 C CA . SER A 1 96 ? -5.199 -10.051 17.186 1.00 97.88 96 SER A CA 1
ATOM 756 C C . SER A 1 96 ? -5.814 -10.435 15.845 1.00 97.88 96 SER A C 1
ATOM 758 O O . SER A 1 96 ? -5.107 -10.691 14.871 1.00 97.88 96 SER A O 1
ATOM 760 N N . ARG A 1 97 ? -7.150 -10.469 15.787 1.00 98.44 97 ARG A N 1
ATOM 761 C CA . ARG A 1 97 ? -7.917 -10.834 14.588 1.00 98.44 97 ARG A CA 1
ATOM 762 C C . ARG A 1 97 ? -8.820 -9.688 14.153 1.00 98.44 97 ARG A C 1
ATOM 764 O O . ARG A 1 97 ? -9.840 -9.415 14.797 1.00 98.44 97 ARG A O 1
ATOM 771 N N . LEU A 1 98 ? -8.476 -9.077 13.024 1.00 98.62 98 LEU A N 1
ATOM 772 C CA . LEU A 1 98 ? -9.190 -7.953 12.427 1.00 98.62 98 LEU A CA 1
ATOM 773 C C . LEU A 1 98 ? -9.708 -8.321 11.036 1.00 98.62 98 LEU A C 1
ATOM 775 O O . LEU A 1 98 ? -8.923 -8.655 10.154 1.00 98.62 98 LEU A O 1
ATOM 779 N N . ARG A 1 99 ? -11.015 -8.207 10.806 1.00 98.00 99 ARG A N 1
ATOM 780 C CA . ARG A 1 99 ? -11.622 -8.348 9.476 1.00 98.00 99 ARG A CA 1
ATOM 781 C C . ARG A 1 99 ? -11.931 -6.981 8.878 1.00 98.00 99 ARG A C 1
ATOM 783 O O . ARG A 1 99 ? -12.562 -6.148 9.526 1.00 98.00 99 ARG A O 1
ATOM 790 N N . LEU A 1 100 ? -11.520 -6.759 7.635 1.00 96.31 100 LEU A N 1
ATOM 791 C CA . LEU A 1 100 ? -11.829 -5.561 6.861 1.00 96.31 100 LEU A CA 1
ATOM 792 C C . LEU A 1 100 ? -13.169 -5.752 6.148 1.00 96.31 100 LEU A C 1
ATOM 794 O O . LEU A 1 100 ? -13.209 -6.009 4.952 1.00 96.31 100 LEU A O 1
ATOM 798 N N . GLU A 1 101 ? -14.279 -5.663 6.880 1.00 94.31 101 GLU A N 1
ATOM 799 C CA . GLU A 1 101 ? -15.615 -5.955 6.338 1.00 94.31 101 GLU A CA 1
ATOM 800 C C . GLU A 1 101 ? -15.936 -5.097 5.108 1.00 94.31 101 GLU A C 1
ATOM 802 O O . GLU A 1 101 ? -16.345 -5.599 4.065 1.00 94.31 101 GLU A O 1
ATOM 807 N N . THR A 1 102 ? -15.696 -3.788 5.206 1.00 91.75 102 THR A N 1
ATOM 808 C CA . THR A 1 102 ? -15.816 -2.872 4.066 1.00 91.75 102 THR A CA 1
ATOM 809 C C . THR A 1 102 ? -14.771 -1.774 4.152 1.00 91.75 102 THR A C 1
ATOM 811 O O . THR A 1 102 ? -14.476 -1.282 5.242 1.00 91.75 102 THR A O 1
ATOM 814 N N . ILE A 1 103 ? -14.270 -1.334 2.999 1.00 89.50 103 ILE A N 1
ATOM 815 C CA . ILE A 1 103 ? -13.401 -0.164 2.865 1.00 89.50 103 ILE A CA 1
ATOM 816 C C . ILE A 1 103 ? -14.069 0.809 1.894 1.00 89.50 103 ILE A C 1
ATOM 818 O O . ILE A 1 103 ? -14.224 0.523 0.707 1.00 89.50 103 ILE A O 1
ATOM 822 N N . MET A 1 104 ? -14.471 1.980 2.392 1.00 85.88 104 MET A N 1
ATOM 823 C CA . MET A 1 104 ? -15.050 3.065 1.591 1.00 85.88 104 MET A CA 1
ATOM 824 C C . MET A 1 104 ? -16.251 2.649 0.707 1.00 85.88 104 MET A C 1
ATOM 826 O O . MET A 1 104 ? -16.507 3.219 -0.370 1.00 85.88 104 MET A O 1
ATOM 830 N N . ALA A 1 105 ? -17.052 1.700 1.195 1.00 83.69 105 ALA A N 1
ATOM 831 C CA . ALA A 1 105 ? -18.258 1.212 0.539 1.00 83.69 105 ALA A CA 1
ATOM 832 C C . ALA A 1 105 ? -19.369 2.285 0.509 1.00 83.69 105 ALA A C 1
ATOM 834 O O . ALA A 1 105 ? -19.370 3.223 1.316 1.00 83.69 105 ALA A O 1
ATOM 835 N N . PRO A 1 106 ? -20.319 2.226 -0.444 1.00 81.69 106 PRO A N 1
ATOM 836 C CA . PRO A 1 106 ? -21.516 3.065 -0.403 1.00 81.69 106 PRO A CA 1
ATOM 837 C C . PRO A 1 106 ? -22.329 2.815 0.877 1.00 81.69 106 PRO A C 1
ATOM 839 O O . PRO A 1 106 ? -22.618 1.674 1.215 1.00 81.69 106 PRO A O 1
ATOM 842 N N . SER A 1 107 ? -22.732 3.880 1.574 1.00 78.81 107 SER A N 1
ATOM 843 C CA . SER A 1 107 ? -23.690 3.778 2.680 1.00 78.81 107 SER A CA 1
ATOM 844 C C . SER A 1 107 ? -25.124 3.749 2.139 1.00 78.81 107 SER A C 1
ATOM 846 O O . SER A 1 107 ? -25.462 4.527 1.248 1.00 78.81 107 SER A O 1
ATOM 848 N N . LEU A 1 108 ? -25.977 2.891 2.707 1.00 77.94 108 LEU A N 1
ATOM 849 C CA . LEU A 1 108 ? -27.405 2.810 2.358 1.00 77.94 108 LEU A CA 1
ATOM 850 C C . LEU A 1 108 ? -28.220 4.005 2.879 1.00 77.94 108 LEU A C 1
ATOM 852 O O . LEU A 1 108 ? -29.247 4.356 2.310 1.00 77.94 108 LEU A O 1
ATOM 856 N N . SER A 1 109 ? -27.766 4.634 3.964 1.00 74.56 109 SER A N 1
ATOM 857 C CA . SER A 1 109 ? -28.519 5.652 4.710 1.00 74.56 109 SER A CA 1
ATOM 858 C C . SER A 1 109 ? -27.911 7.052 4.629 1.00 74.56 109 SER A C 1
ATOM 860 O O . SER A 1 109 ? -28.439 8.005 5.200 1.00 74.56 109 SER A O 1
ATOM 862 N N . SER A 1 110 ? -26.778 7.212 3.944 1.00 80.88 110 SER A N 1
ATOM 863 C CA . SER A 1 110 ? -26.114 8.506 3.826 1.00 80.88 110 SER A CA 1
ATOM 864 C C . SER A 1 110 ? -25.301 8.619 2.542 1.00 80.88 110 SER A C 1
ATOM 866 O O . SER A 1 110 ? -24.880 7.632 1.953 1.00 80.88 110 SER A O 1
ATOM 868 N N . ARG A 1 111 ? -24.981 9.853 2.139 1.00 78.75 111 ARG A N 1
ATOM 869 C CA . ARG A 1 111 ? -24.025 10.104 1.043 1.00 78.75 111 ARG A CA 1
ATOM 870 C C . ARG A 1 111 ? -22.570 9.791 1.428 1.00 78.75 111 ARG A C 1
ATOM 872 O O . ARG A 1 111 ? -21.678 9.944 0.593 1.00 78.75 111 ARG A O 1
ATOM 879 N N . LYS A 1 112 ? -22.312 9.428 2.691 1.00 82.75 112 LYS A N 1
ATOM 880 C CA . LYS A 1 112 ? -20.967 9.136 3.197 1.00 82.75 112 LYS A CA 1
ATOM 881 C C . LYS A 1 112 ? -20.524 7.750 2.744 1.00 82.75 112 LYS A C 1
ATOM 883 O O . LYS A 1 112 ? -21.346 6.878 2.474 1.00 82.75 112 LYS A O 1
ATOM 888 N N . ARG A 1 113 ? -19.212 7.558 2.653 1.00 86.50 113 ARG A N 1
ATOM 889 C CA . ARG A 1 113 ? -18.625 6.226 2.477 1.00 86.50 113 ARG A CA 1
ATOM 890 C C . ARG A 1 113 ? -18.442 5.555 3.831 1.00 86.50 113 ARG A C 1
ATOM 892 O O . ARG A 1 113 ? -18.277 6.259 4.824 1.00 86.50 113 ARG A O 1
ATOM 899 N N . LEU A 1 114 ? -18.537 4.234 3.859 1.00 88.31 114 LEU A N 1
ATOM 900 C CA . LEU A 1 114 ? -18.471 3.430 5.070 1.00 88.31 114 LEU A CA 1
ATOM 901 C C . LEU A 1 114 ? -17.219 2.557 5.039 1.00 88.31 114 LEU A C 1
ATOM 903 O O . LEU A 1 114 ? -17.000 1.842 4.063 1.00 88.31 114 LEU A O 1
ATOM 907 N N . THR A 1 115 ? -16.436 2.634 6.108 1.00 92.94 115 THR A N 1
ATOM 908 C CA . THR A 1 115 ? -15.336 1.718 6.394 1.00 92.94 115 THR A CA 1
ATOM 909 C C . THR A 1 115 ? -15.620 1.069 7.740 1.00 92.94 115 THR A C 1
ATOM 911 O O . THR A 1 115 ? -15.702 1.758 8.761 1.00 92.94 115 THR A O 1
ATOM 914 N N . ASN A 1 116 ? -15.795 -0.249 7.714 1.00 95.38 116 ASN A N 1
ATOM 915 C CA . ASN A 1 116 ? -16.134 -1.064 8.874 1.00 95.38 116 ASN A CA 1
ATOM 916 C C . ASN A 1 116 ? -15.055 -2.116 9.055 1.00 95.38 116 ASN A C 1
ATOM 918 O O . ASN A 1 116 ? -14.842 -2.930 8.155 1.00 95.38 116 ASN A O 1
ATOM 922 N N . LEU A 1 117 ? -14.413 -2.111 10.220 1.00 98.25 117 LEU A N 1
ATOM 923 C CA . LEU A 1 117 ? -13.470 -3.152 10.603 1.00 98.25 117 LEU A CA 1
ATOM 924 C C . LEU A 1 117 ? -14.022 -3.908 11.810 1.00 98.25 117 LEU A C 1
ATOM 926 O O . LEU A 1 117 ? -14.526 -3.287 12.743 1.00 98.25 117 LEU A O 1
ATOM 930 N N . VAL A 1 118 ? -13.923 -5.232 11.806 1.00 98.56 118 VAL A N 1
ATOM 931 C CA . VAL A 1 118 ? -14.433 -6.094 12.877 1.00 98.56 118 VAL A CA 1
ATOM 932 C C . VAL A 1 118 ? -13.257 -6.667 13.657 1.00 98.56 118 VAL A C 1
ATOM 934 O O . VAL A 1 118 ? -12.497 -7.478 13.129 1.00 98.56 118 VAL A O 1
ATOM 937 N N . LEU A 1 119 ? -13.107 -6.256 14.915 1.00 98.50 119 LEU A N 1
ATOM 938 C CA . LEU A 1 119 ? -12.148 -6.844 15.845 1.00 98.50 119 LEU A CA 1
ATOM 939 C C . LEU A 1 119 ? -12.838 -7.991 16.586 1.00 98.50 119 LEU A C 1
ATOM 941 O O . LEU A 1 119 ? -13.780 -7.775 17.347 1.00 98.50 119 LEU A O 1
ATOM 945 N N . SER A 1 120 ? -12.360 -9.209 16.349 1.00 97.62 120 SER A N 1
ATOM 946 C CA . SER A 1 120 ? -12.933 -10.438 16.924 1.00 97.62 120 SER A CA 1
ATOM 947 C C . SER A 1 120 ? -12.034 -11.092 17.972 1.00 97.62 120 SER A C 1
ATOM 949 O O . SER A 1 120 ? -12.500 -11.934 18.734 1.00 97.62 120 SER A O 1
ATOM 951 N N . GLN A 1 121 ? -10.764 -10.688 18.039 1.00 96.50 121 GLN A N 1
ATOM 952 C CA . GLN A 1 121 ? -9.795 -11.166 19.022 1.00 96.50 121 GLN A CA 1
ATOM 953 C C . GLN A 1 121 ? -8.690 -10.124 19.217 1.00 96.50 121 GLN A C 1
ATOM 955 O O . GLN A 1 121 ? -8.297 -9.472 18.250 1.00 96.50 121 GLN A O 1
ATOM 960 N N . GLY A 1 122 ? -8.155 -10.027 20.435 1.00 95.50 122 GLY A N 1
ATOM 961 C CA . GLY A 1 122 ? -6.972 -9.224 20.741 1.00 95.50 122 GLY A CA 1
ATOM 962 C C . GLY A 1 122 ? -7.273 -7.732 20.821 1.00 95.50 122 GLY A C 1
ATOM 963 O O . GLY A 1 122 ? -8.317 -7.326 21.346 1.00 95.50 122 GLY A O 1
ATOM 964 N N . GLN A 1 123 ? -6.342 -6.917 20.332 1.00 95.56 123 GLN A N 1
ATOM 965 C CA . GLN A 1 123 ? -6.388 -5.472 20.501 1.00 95.56 123 GLN A CA 1
ATOM 966 C C . GLN A 1 123 ? -5.774 -4.702 19.341 1.00 95.56 123 GLN A C 1
ATOM 968 O O . GLN A 1 123 ? -4.897 -5.178 18.621 1.00 95.56 123 GLN A O 1
ATOM 973 N N . LEU A 1 124 ? -6.275 -3.484 19.160 1.00 97.50 124 LEU A N 1
ATOM 974 C CA . LEU A 1 124 ? -5.825 -2.579 18.121 1.00 97.50 124 LEU A CA 1
ATOM 975 C C . LEU A 1 124 ? -5.659 -1.158 18.643 1.00 97.50 124 LEU A C 1
ATOM 977 O O . LEU A 1 124 ? -6.347 -0.710 19.564 1.00 97.50 124 LEU A O 1
ATOM 981 N N . TYR A 1 125 ? -4.758 -0.443 17.991 1.00 97.56 125 TYR A N 1
ATOM 982 C CA . TYR A 1 125 ? -4.588 0.994 18.094 1.00 97.56 125 TYR A CA 1
ATOM 983 C C . TYR A 1 125 ? -5.011 1.625 16.772 1.00 97.56 125 TYR A C 1
ATOM 985 O O . TYR A 1 125 ? -4.661 1.127 15.702 1.00 97.56 125 TYR A O 1
ATOM 993 N N . LEU A 1 126 ? -5.770 2.716 16.831 1.00 97.31 126 LEU A N 1
ATOM 994 C CA . LEU A 1 126 ? -6.289 3.376 15.642 1.00 97.31 126 LEU A CA 1
ATOM 995 C C . LEU A 1 126 ? -6.012 4.873 15.661 1.00 97.31 126 LEU A C 1
ATOM 997 O O . LEU A 1 126 ? -6.362 5.551 16.625 1.00 97.31 126 LEU A O 1
ATOM 1001 N N . MET A 1 127 ? -5.485 5.394 14.551 1.00 94.56 127 MET A N 1
ATOM 1002 C CA . MET A 1 127 ? -5.374 6.823 14.257 1.00 94.56 127 MET A CA 1
ATOM 1003 C C . MET A 1 127 ? -6.236 7.154 13.043 1.00 94.56 127 MET A C 1
ATOM 1005 O O . MET A 1 127 ? -5.837 6.938 11.898 1.00 94.56 127 MET A O 1
ATOM 1009 N N . TYR A 1 128 ? -7.430 7.697 13.282 1.00 93.31 128 TYR A N 1
ATOM 1010 C CA . TYR A 1 128 ? -8.353 7.995 12.195 1.00 93.31 128 TYR A CA 1
ATOM 1011 C C . TYR A 1 128 ? -7.981 9.307 11.509 1.00 93.31 128 TYR A C 1
ATOM 1013 O O . TYR A 1 128 ? -8.090 10.393 12.095 1.00 93.31 128 TYR A O 1
ATOM 1021 N N . LYS A 1 129 ? -7.635 9.215 10.225 1.00 84.88 129 LYS A N 1
ATOM 1022 C CA . LYS A 1 129 ? -7.437 10.360 9.339 1.00 84.88 129 LYS A CA 1
ATOM 1023 C C . LYS A 1 129 ? -8.436 10.276 8.195 1.00 84.88 129 LYS A C 1
ATOM 1025 O O . LYS A 1 129 ? -8.695 9.222 7.629 1.00 84.88 129 LYS A O 1
ATOM 1030 N N . ARG A 1 130 ? -9.028 11.420 7.879 1.00 76.50 130 ARG A N 1
ATOM 1031 C CA . ARG A 1 130 ? -10.034 11.556 6.831 1.00 76.50 130 ARG A CA 1
ATOM 1032 C C . ARG A 1 130 ? -9.587 12.664 5.900 1.00 76.50 130 ARG A C 1
ATOM 1034 O O . ARG A 1 130 ? -9.579 13.823 6.308 1.00 76.50 130 ARG A O 1
ATOM 1041 N N . TYR A 1 131 ? -9.249 12.309 4.669 1.00 65.25 131 TYR A N 1
ATOM 1042 C CA . TYR A 1 131 ? -9.039 13.282 3.599 1.00 65.25 131 TYR A CA 1
ATOM 1043 C C . TYR A 1 131 ? -10.371 13.853 3.092 1.00 65.25 131 TYR A C 1
ATOM 1045 O O . TYR A 1 131 ? -11.424 13.550 3.644 1.00 65.25 131 TYR A O 1
ATOM 1053 N N . ALA A 1 132 ? -10.359 14.694 2.057 1.00 54.78 132 ALA A N 1
ATOM 1054 C CA . ALA A 1 132 ? -11.462 15.566 1.617 1.00 54.78 132 ALA A CA 1
ATOM 1055 C C . ALA A 1 132 ? -12.895 14.962 1.494 1.00 54.78 132 ALA A C 1
ATOM 1057 O O . ALA A 1 132 ? -13.860 15.711 1.326 1.00 54.78 132 ALA A O 1
ATOM 1058 N N . ARG A 1 133 ? -13.096 13.636 1.570 1.00 63.53 133 ARG A N 1
ATOM 1059 C CA . ARG A 1 133 ? -14.416 12.979 1.535 1.00 63.53 133 ARG A CA 1
ATOM 1060 C C . ARG A 1 133 ? -14.992 12.698 2.922 1.00 63.53 133 ARG A C 1
ATOM 1062 O O . ARG A 1 133 ? -14.301 12.301 3.848 1.00 63.53 133 ARG A O 1
ATOM 1069 N N . SER A 1 134 ? -16.318 12.796 3.039 1.00 74.31 134 SER A N 1
ATOM 1070 C CA . SER A 1 134 ? -17.025 12.312 4.229 1.00 74.31 134 SER A CA 1
ATOM 1071 C C . SER A 1 134 ? -17.056 10.782 4.277 1.00 74.31 134 SER A C 1
ATOM 1073 O O . SER A 1 134 ? -17.825 10.139 3.561 1.00 74.31 134 SER A O 1
ATOM 1075 N N . GLU A 1 135 ? -16.249 10.230 5.170 1.00 86.50 135 GLU A N 1
ATOM 1076 C CA . GLU A 1 135 ? -16.206 8.825 5.562 1.00 86.50 135 GLU A CA 1
ATOM 1077 C C . GLU A 1 135 ? -16.797 8.645 6.971 1.00 86.50 135 GLU A C 1
ATOM 1079 O O . GLU A 1 135 ? -16.670 9.512 7.848 1.00 86.50 135 GLU A O 1
ATOM 1084 N N . ILE A 1 136 ? -17.502 7.533 7.160 1.00 88.81 136 ILE A N 1
ATOM 1085 C CA . ILE A 1 136 ? -17.850 6.954 8.452 1.00 88.81 136 ILE A CA 1
ATOM 1086 C C . ILE A 1 136 ? -16.861 5.813 8.670 1.00 88.81 136 ILE A C 1
ATOM 1088 O O . ILE A 1 136 ? -16.908 4.835 7.932 1.00 88.81 136 ILE A O 1
ATOM 1092 N N . PHE A 1 137 ? -15.995 5.954 9.671 1.00 93.44 137 PHE A N 1
ATOM 1093 C CA . PHE A 1 137 ? -15.022 4.934 10.041 1.00 93.44 137 PHE A CA 1
ATOM 1094 C C . PHE A 1 137 ? -15.423 4.318 11.379 1.00 93.44 137 PHE A C 1
ATOM 1096 O O . PHE A 1 137 ? -15.652 5.049 12.355 1.00 93.44 137 PHE A O 1
ATOM 1103 N N . GLN A 1 138 ? -15.572 2.994 11.408 1.00 96.06 138 GLN A N 1
ATOM 1104 C CA . GLN A 1 138 ? -16.075 2.266 12.567 1.00 96.06 138 GLN A CA 1
ATOM 1105 C C . GLN A 1 138 ? -15.267 1.002 12.855 1.00 96.06 138 GLN A C 1
ATOM 1107 O O . GLN A 1 138 ? -14.906 0.260 11.943 1.00 96.06 138 GLN A O 1
ATOM 1112 N N . ILE A 1 139 ? -15.049 0.751 14.146 1.00 98.25 139 ILE A N 1
ATOM 1113 C CA . ILE A 1 139 ? -14.612 -0.542 14.672 1.00 98.25 139 ILE A CA 1
ATOM 1114 C C . ILE A 1 139 ? -15.824 -1.224 15.293 1.00 98.25 139 ILE A C 1
ATOM 1116 O O . ILE A 1 139 ? -16.517 -0.629 16.117 1.00 98.25 139 ILE A O 1
ATOM 1120 N N . ILE A 1 140 ? -16.081 -2.458 14.892 1.00 98.06 140 ILE A N 1
ATOM 1121 C CA . ILE A 1 140 ? -17.149 -3.301 15.412 1.00 98.06 140 ILE A CA 1
ATOM 1122 C C . ILE A 1 140 ? -16.509 -4.405 16.246 1.00 98.06 140 ILE A C 1
ATOM 1124 O O . ILE A 1 140 ? -15.505 -4.997 15.852 1.00 98.06 140 ILE A O 1
ATOM 1128 N N . THR A 1 141 ? -17.098 -4.674 17.399 1.00 97.44 141 THR A N 1
ATOM 1129 C CA . THR A 1 141 ? -16.709 -5.744 18.311 1.00 97.44 141 THR A CA 1
ATOM 1130 C C . THR A 1 141 ? -17.932 -6.568 18.707 1.00 97.44 141 THR A C 1
ATOM 1132 O O . THR A 1 141 ? -19.056 -6.281 18.298 1.00 97.44 141 THR A O 1
ATOM 1135 N N . SER A 1 142 ? -17.732 -7.567 19.565 1.00 92.44 142 SER A N 1
ATOM 1136 C CA . SER A 1 142 ? -18.801 -8.368 20.174 1.00 92.44 142 SER A CA 1
ATOM 1137 C C . SER A 1 142 ? -19.813 -7.562 21.003 1.00 92.44 142 SER A C 1
ATOM 1139 O O . SER A 1 142 ? -20.933 -8.031 21.189 1.00 92.44 142 SER A O 1
ATOM 1141 N N . ARG A 1 143 ? -19.441 -6.392 21.551 1.00 94.88 143 ARG A N 1
ATOM 1142 C CA . ARG A 1 143 ? -20.312 -5.597 22.450 1.00 94.88 143 ARG A CA 1
ATOM 1143 C C . ARG A 1 143 ? -20.625 -4.192 21.960 1.00 94.88 143 ARG A C 1
ATOM 1145 O O . ARG A 1 143 ? -21.504 -3.547 22.532 1.00 94.88 143 ARG A O 1
ATOM 1152 N N . ALA A 1 144 ? -19.893 -3.680 20.973 1.00 95.81 144 ALA A N 1
ATOM 1153 C CA . ALA A 1 144 ? -20.011 -2.285 20.590 1.00 95.81 144 ALA A CA 1
ATOM 1154 C C . ALA A 1 144 ? -19.687 -2.021 19.119 1.00 95.81 144 ALA A C 1
ATOM 1156 O O . ALA A 1 144 ? -18.839 -2.668 18.510 1.00 95.81 144 ALA A O 1
ATOM 1157 N N . ALA A 1 145 ? -20.300 -0.966 18.589 1.00 96.88 145 ALA A N 1
ATOM 1158 C CA . ALA A 1 145 ? -19.818 -0.275 17.403 1.00 96.88 145 ALA A CA 1
ATOM 1159 C C . ALA A 1 145 ? -19.222 1.078 17.819 1.00 96.88 145 ALA A C 1
ATOM 1161 O O . ALA A 1 145 ? -19.926 1.963 18.318 1.00 96.88 145 ALA A O 1
ATOM 1162 N N . ILE A 1 146 ? -17.917 1.240 17.610 1.00 98.31 146 ILE A N 1
ATOM 1163 C CA . ILE A 1 146 ? -17.147 2.442 17.921 1.00 98.31 146 ILE A CA 1
ATOM 1164 C C . ILE A 1 146 ? -16.961 3.252 16.643 1.00 98.31 146 ILE A C 1
ATOM 1166 O O . ILE A 1 146 ? -16.255 2.846 15.724 1.00 98.31 146 ILE A O 1
ATOM 1170 N N . LYS A 1 147 ? -17.577 4.429 16.583 1.00 97.25 147 LYS A N 1
ATOM 1171 C CA . LYS A 1 147 ? -17.482 5.373 15.470 1.00 97.25 147 LYS A CA 1
ATOM 1172 C C . LYS A 1 147 ? -16.495 6.486 15.776 1.00 97.25 147 LYS A C 1
ATOM 1174 O O . LYS A 1 147 ? -16.638 7.167 16.788 1.00 97.25 147 LYS A O 1
ATOM 1179 N N . PHE A 1 148 ? -15.575 6.736 14.853 1.00 96.50 148 PHE A N 1
ATOM 1180 C CA . PHE A 1 148 ? -14.520 7.729 15.025 1.00 96.50 148 PHE A CA 1
ATOM 1181 C C . PHE A 1 148 ? -14.871 9.073 14.385 1.00 96.50 148 PHE A C 1
ATOM 1183 O O . PHE A 1 148 ? -15.299 9.139 13.227 1.00 96.50 148 PHE A O 1
ATOM 1190 N N . ASP A 1 149 ? -14.639 10.158 15.127 1.00 94.00 149 ASP A N 1
ATOM 1191 C CA . ASP A 1 149 ? -14.563 11.501 14.556 1.00 94.00 149 ASP A CA 1
ATOM 1192 C C . ASP A 1 149 ? -13.150 11.756 14.013 1.00 94.00 149 ASP A C 1
ATOM 1194 O O . ASP A 1 149 ? -12.169 11.210 14.516 1.00 94.00 149 ASP A O 1
ATOM 1198 N N . HIS A 1 150 ? -13.027 12.593 12.982 1.00 90.25 150 HIS A N 1
ATOM 1199 C CA . HIS A 1 150 ? -11.743 12.899 12.339 1.00 90.25 150 HIS A CA 1
ATOM 1200 C C . HIS A 1 150 ? -10.655 13.313 13.351 1.00 90.25 150 HIS A C 1
ATOM 1202 O O . HIS A 1 150 ? -10.938 14.075 14.275 1.00 90.25 150 HIS A O 1
ATOM 1208 N N . ASN A 1 151 ? -9.421 12.834 13.152 1.00 89.81 151 ASN A N 1
ATOM 1209 C CA . ASN A 1 151 ? -8.250 13.033 14.020 1.00 89.81 151 ASN A CA 1
ATOM 1210 C C . ASN A 1 151 ? -8.334 12.371 15.403 1.00 89.81 151 ASN A C 1
ATOM 1212 O O . ASN A 1 151 ? -7.489 12.644 16.266 1.00 89.81 151 ASN A O 1
ATOM 1216 N N . SER A 1 152 ? -9.307 11.483 15.613 1.00 95.62 152 SER A N 1
ATOM 1217 C CA . SER A 1 152 ? -9.410 10.716 16.852 1.00 95.62 152 SER A CA 1
ATOM 1218 C C . SER A 1 152 ? -8.443 9.540 16.873 1.00 95.62 152 SER A C 1
ATOM 1220 O O . SER A 1 152 ? -8.180 8.911 15.848 1.00 95.62 152 SER A O 1
ATOM 1222 N N . VAL A 1 153 ? -7.928 9.262 18.065 1.00 96.25 153 VAL A N 1
ATOM 1223 C CA . VAL A 1 153 ? -6.967 8.202 18.350 1.00 96.25 153 VAL A CA 1
ATOM 1224 C C . VAL A 1 153 ? -7.480 7.399 19.534 1.00 96.25 153 VAL A C 1
ATOM 1226 O O . VAL A 1 153 ? -7.811 7.991 20.566 1.00 96.25 153 VAL A O 1
ATOM 1229 N N . ALA A 1 154 ? -7.554 6.077 19.401 1.00 96.88 154 ALA A N 1
ATOM 1230 C CA . ALA A 1 154 ? -8.029 5.215 20.477 1.00 96.88 154 ALA A CA 1
ATOM 1231 C C . ALA A 1 154 ? -7.397 3.819 20.451 1.00 96.88 154 ALA A C 1
ATOM 1233 O O . ALA A 1 154 ? -7.041 3.310 19.389 1.00 96.88 154 ALA A O 1
ATOM 1234 N N . TYR A 1 155 ? -7.331 3.206 21.631 1.00 96.75 155 TYR A N 1
ATOM 1235 C CA . TYR A 1 155 ? -7.100 1.776 21.809 1.00 96.75 155 TYR A CA 1
ATOM 1236 C C . TYR A 1 155 ? -8.445 1.064 21.977 1.00 96.75 155 TYR A C 1
ATOM 1238 O O . TYR A 1 155 ? -9.32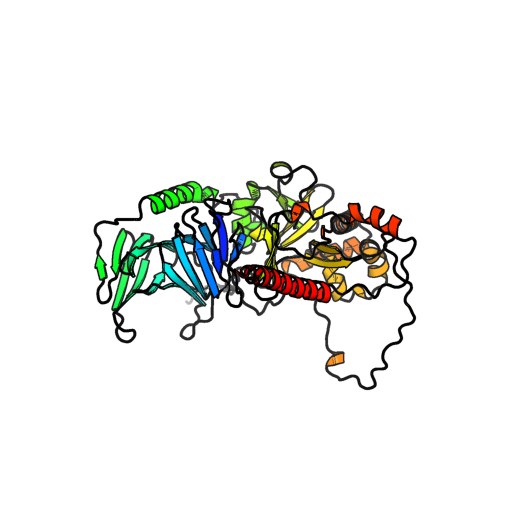5 1.563 22.687 1.00 96.75 155 TYR A O 1
ATOM 1246 N N . ILE A 1 156 ? -8.595 -0.097 21.341 1.00 97.06 156 ILE A N 1
ATOM 1247 C CA . ILE A 1 156 ? -9.757 -0.984 21.470 1.00 97.06 156 ILE A CA 1
ATOM 1248 C C . ILE A 1 156 ? -9.248 -2.401 21.706 1.00 97.06 156 ILE A C 1
ATOM 1250 O O . ILE A 1 156 ? -8.386 -2.867 20.967 1.00 97.06 156 ILE A O 1
ATOM 1254 N N . TRP A 1 157 ? -9.789 -3.091 22.707 1.00 95.75 157 TRP A N 1
ATOM 1255 C CA . TRP A 1 157 ? -9.421 -4.473 23.021 1.00 95.75 157 TRP A CA 1
ATOM 1256 C C . TRP A 1 157 ? -10.634 -5.299 23.435 1.00 95.75 157 TRP A C 1
ATOM 1258 O O . TRP A 1 157 ? -11.663 -4.757 23.853 1.00 95.75 157 TRP A O 1
ATOM 1268 N N . LEU A 1 158 ? -10.497 -6.618 23.328 1.00 94.81 158 LEU A N 1
ATOM 1269 C CA . LEU A 1 158 ? -11.434 -7.577 23.899 1.00 94.81 158 LEU A CA 1
ATOM 1270 C C . LEU A 1 158 ? -10.830 -8.203 25.155 1.00 94.81 158 LEU A C 1
ATOM 1272 O O . LEU A 1 158 ? -9.690 -8.662 25.127 1.00 94.81 158 LEU A O 1
ATOM 1276 N N . ASP A 1 159 ? -11.579 -8.219 26.257 1.00 89.38 159 ASP A N 1
ATOM 1277 C CA . ASP A 1 159 ? -11.174 -8.974 27.447 1.00 89.38 159 ASP A CA 1
ATOM 1278 C C . ASP A 1 159 ? -11.486 -10.478 27.300 1.00 89.38 159 ASP A C 1
ATOM 1280 O O . ASP A 1 159 ? -12.082 -10.924 26.316 1.00 89.38 159 ASP A O 1
ATOM 1284 N N . GLN A 1 160 ? -11.105 -11.278 28.299 1.00 86.88 160 GLN A N 1
ATOM 1285 C CA . GLN A 1 160 ? -11.319 -12.733 28.298 1.00 86.88 160 GLN A CA 1
ATOM 1286 C C . GLN A 1 160 ? -12.801 -13.148 28.229 1.00 86.88 160 GLN A C 1
ATOM 1288 O O . GLN A 1 160 ? -13.107 -14.269 27.835 1.00 86.88 160 GLN A O 1
ATOM 1293 N N . GLN A 1 161 ? -13.725 -12.261 28.604 1.00 89.50 161 GLN A N 1
ATOM 1294 C CA . GLN A 1 161 ? -15.174 -12.487 28.552 1.00 89.50 161 GLN A CA 1
ATOM 1295 C C . GLN A 1 161 ? -15.796 -11.938 27.255 1.00 89.50 161 GLN A C 1
ATOM 1297 O O . GLN A 1 161 ? -17.023 -11.921 27.092 1.00 89.50 161 GLN A O 1
ATOM 1302 N N . GLY A 1 162 ? -14.961 -11.446 26.336 1.00 89.44 162 GLY A N 1
ATOM 1303 C CA . GLY A 1 162 ? -15.385 -10.791 25.110 1.00 89.44 162 GLY A CA 1
ATOM 1304 C C . GLY A 1 162 ? -16.087 -9.459 25.363 1.00 89.44 162 GLY A C 1
ATOM 1305 O O . GLY A 1 162 ? -16.927 -9.066 24.554 1.00 89.44 162 GLY A O 1
ATOM 1306 N N . ASN A 1 163 ? -15.821 -8.779 26.481 1.00 93.69 163 ASN A N 1
ATOM 1307 C CA . ASN A 1 163 ? -16.235 -7.393 26.677 1.00 93.69 163 ASN A CA 1
ATOM 1308 C C . ASN A 1 163 ? -15.309 -6.458 25.904 1.00 93.69 163 ASN A C 1
ATOM 1310 O O . ASN A 1 163 ? -14.148 -6.773 25.658 1.00 93.69 163 ASN A O 1
ATOM 1314 N N . THR A 1 164 ? -15.821 -5.291 25.518 1.00 95.62 164 THR A N 1
ATOM 1315 C CA . THR A 1 164 ? -15.055 -4.336 24.711 1.00 95.62 164 THR A CA 1
ATOM 1316 C C . THR A 1 164 ? -14.498 -3.225 25.571 1.00 95.62 164 THR A C 1
ATOM 1318 O O . THR A 1 164 ? -15.246 -2.417 26.118 1.00 95.62 164 THR A O 1
ATOM 1321 N N . GLY A 1 165 ? -13.180 -3.157 25.664 1.00 94.94 165 GLY A N 1
ATOM 1322 C CA . GLY A 1 165 ? -12.495 -2.029 26.260 1.00 94.94 165 GLY A CA 1
ATOM 1323 C C . GLY A 1 165 ? -12.188 -0.944 25.237 1.00 94.94 165 GLY A C 1
ATOM 1324 O O . GLY A 1 165 ? -11.870 -1.237 24.083 1.00 94.94 165 GLY A O 1
ATOM 1325 N N . ILE A 1 166 ? -12.315 0.317 25.653 1.00 96.06 166 ILE A N 1
ATOM 1326 C CA . ILE A 1 166 ? -12.031 1.487 24.819 1.00 96.06 166 ILE A CA 1
ATOM 1327 C C . ILE A 1 166 ? -11.275 2.520 25.651 1.00 96.06 166 ILE A C 1
ATOM 1329 O O . ILE A 1 166 ? -11.720 2.907 26.733 1.00 96.06 166 ILE A O 1
ATOM 1333 N N . GLU A 1 167 ? -10.171 3.028 25.114 1.00 95.31 167 GLU A N 1
ATOM 1334 C CA . GLU A 1 167 ? -9.471 4.199 25.640 1.00 95.31 167 GLU A CA 1
ATOM 1335 C C . GLU A 1 167 ? -9.282 5.227 24.536 1.00 95.31 167 GLU A C 1
ATOM 1337 O O . GLU A 1 167 ? -8.646 4.955 23.520 1.00 95.31 167 GLU A O 1
ATOM 1342 N N . VAL A 1 168 ? -9.799 6.434 24.754 1.00 96.44 168 VAL A N 1
ATOM 1343 C CA . VAL A 1 168 ? -9.646 7.539 23.808 1.00 96.44 168 VAL A CA 1
ATOM 1344 C C . VAL A 1 168 ? -8.412 8.340 24.188 1.00 96.44 168 VAL A C 1
ATOM 1346 O O . VAL A 1 168 ? -8.411 9.056 25.186 1.00 96.44 168 VAL A O 1
ATOM 1349 N N . VAL A 1 169 ? -7.367 8.258 23.374 1.00 94.75 169 VAL A N 1
ATOM 1350 C CA . VAL A 1 169 ? -6.134 9.032 23.568 1.00 94.75 169 VAL A CA 1
ATOM 1351 C C . VAL A 1 169 ? -6.353 10.477 23.130 1.00 94.75 169 VAL A C 1
ATOM 1353 O O . VAL A 1 169 ? -6.012 11.418 23.842 1.00 94.75 169 VAL A O 1
ATOM 1356 N N . ARG A 1 170 ? -6.970 10.664 21.958 1.00 95.75 170 ARG A N 1
ATOM 1357 C CA . ARG A 1 170 ? -7.212 11.982 21.362 1.00 95.75 170 ARG A CA 1
ATOM 1358 C C . ARG A 1 170 ? -8.549 12.006 20.635 1.00 95.75 170 ARG A C 1
ATOM 1360 O O . ARG A 1 170 ? -8.938 11.024 20.013 1.00 95.75 170 ARG A O 1
ATOM 1367 N N . GLY A 1 171 ? -9.211 13.157 20.628 1.00 96.25 171 GLY A N 1
ATOM 1368 C CA . GLY A 1 171 ? -10.420 13.382 19.843 1.00 96.25 171 GLY A CA 1
ATOM 1369 C C . GLY A 1 171 ? -11.669 12.824 20.518 1.00 96.25 171 GLY A C 1
ATOM 1370 O O . GLY A 1 171 ? -11.821 12.919 21.739 1.00 96.25 171 GLY A O 1
ATOM 1371 N N . LYS A 1 172 ? -12.608 12.329 19.708 1.00 97.50 172 LYS A N 1
ATOM 1372 C CA . LYS A 1 172 ? -13.928 11.881 20.157 1.00 97.50 172 LYS A CA 1
ATOM 1373 C C . LYS A 1 172 ? -14.369 10.636 19.401 1.00 97.50 172 LYS A C 1
ATOM 1375 O O . LYS A 1 172 ? -14.217 10.535 18.184 1.00 97.50 172 LYS A O 1
ATOM 1380 N N . VAL A 1 173 ? -14.991 9.716 20.125 1.00 97.94 173 VAL A N 1
ATOM 1381 C CA . VAL A 1 173 ? -15.633 8.541 19.533 1.00 97.94 173 VAL A CA 1
ATOM 1382 C C . VAL A 1 173 ? -17.069 8.425 20.029 1.00 97.94 173 VAL A C 1
ATOM 1384 O O . VAL A 1 173 ? -17.385 8.750 21.174 1.00 97.94 173 VAL A O 1
ATOM 1387 N N . GLY A 1 174 ? -17.964 7.989 19.152 1.00 97.88 174 GLY A N 1
ATOM 1388 C CA . GLY A 1 174 ? -19.319 7.591 19.516 1.00 97.88 174 GLY A CA 1
ATOM 1389 C C . GLY A 1 174 ? -19.380 6.081 19.693 1.00 97.88 174 GLY A C 1
ATOM 1390 O O . GLY A 1 174 ? -18.918 5.358 18.819 1.00 97.88 174 GLY A O 1
ATOM 1391 N N . VAL A 1 175 ? -19.976 5.609 20.779 1.00 97.62 175 VAL A N 1
ATOM 1392 C CA . VAL A 1 175 ? -20.119 4.182 21.079 1.00 97.62 175 VAL A CA 1
ATOM 1393 C C . VAL A 1 175 ? -21.594 3.822 21.051 1.00 97.62 175 VAL A C 1
ATOM 1395 O O . VAL A 1 175 ? -22.398 4.462 21.728 1.00 97.62 175 VAL A O 1
ATOM 1398 N N . LEU A 1 176 ? -21.946 2.819 20.254 1.00 95.56 176 LEU A N 1
ATOM 1399 C CA . LEU A 1 176 ? -23.261 2.182 20.258 1.00 95.56 176 LEU A CA 1
ATOM 1400 C C . LEU A 1 176 ? -23.128 0.800 20.894 1.00 95.56 176 LEU A C 1
ATOM 1402 O O . LEU A 1 176 ? -22.252 0.044 20.484 1.00 95.56 176 LEU A O 1
ATOM 1406 N N . TYR A 1 177 ? -23.961 0.490 21.885 1.00 95.19 177 TYR A N 1
ATOM 1407 C CA . TYR A 1 177 ? -23.905 -0.766 22.641 1.00 95.19 177 TYR A CA 1
ATOM 1408 C C . TYR A 1 177 ? -25.278 -1.146 23.203 1.00 95.19 177 TYR A C 1
ATOM 1410 O O . TYR A 1 177 ? -26.132 -0.284 23.397 1.00 95.19 177 TYR A O 1
ATOM 1418 N N . GLY A 1 178 ? -25.495 -2.422 23.507 1.00 90.00 178 GLY A N 1
ATOM 1419 C CA . GLY A 1 178 ? -26.735 -2.906 24.114 1.00 90.00 178 GLY A CA 1
ATOM 1420 C C . GLY A 1 178 ? -26.970 -4.387 23.840 1.00 90.00 178 GLY A C 1
ATOM 1421 O O . GLY A 1 178 ? -26.384 -4.955 22.925 1.00 90.00 178 GLY A O 1
ATOM 1422 N N . ALA A 1 179 ? -27.846 -5.008 24.632 1.00 82.69 179 ALA A N 1
ATOM 1423 C CA . ALA A 1 179 ? -28.109 -6.445 24.551 1.00 82.69 179 ALA A CA 1
ATOM 1424 C C . ALA A 1 179 ? -28.937 -6.850 23.318 1.00 82.69 179 ALA A C 1
ATOM 1426 O O . ALA A 1 179 ? -28.952 -8.023 22.954 1.00 82.69 179 ALA A O 1
ATOM 1427 N N . LYS A 1 180 ? -29.650 -5.898 22.703 1.00 80.88 180 LYS A N 1
ATOM 1428 C CA . LYS A 1 180 ? -30.483 -6.107 21.516 1.00 80.88 180 LYS A CA 1
ATOM 1429 C C . LYS A 1 180 ? -30.295 -4.962 20.525 1.00 80.88 180 LYS A C 1
ATOM 1431 O O . LYS A 1 180 ? -30.153 -3.809 20.933 1.00 80.88 180 LYS A O 1
ATOM 1436 N N . GLU A 1 181 ? -30.327 -5.283 19.235 1.00 77.12 181 GLU A N 1
ATOM 1437 C CA . GLU A 1 181 ? -30.123 -4.319 18.143 1.00 77.12 181 GLU A CA 1
ATOM 1438 C C . GLU A 1 181 ? -31.212 -3.237 18.069 1.00 77.12 181 GLU A C 1
ATOM 1440 O O . GLU A 1 181 ? -30.942 -2.115 17.644 1.00 77.12 181 GLU A O 1
ATOM 1445 N N . ASP A 1 182 ? -32.428 -3.546 18.520 1.00 81.75 182 ASP A N 1
ATOM 1446 C CA . ASP A 1 182 ? -33.574 -2.632 18.537 1.00 81.75 182 ASP A CA 1
ATOM 1447 C C . ASP A 1 182 ? -33.559 -1.646 19.720 1.00 81.75 182 ASP A C 1
ATOM 1449 O O . ASP A 1 182 ? -34.309 -0.670 19.719 1.00 81.75 182 ASP A O 1
ATOM 1453 N N . ASN A 1 183 ? -32.682 -1.855 20.708 1.00 87.19 183 ASN A N 1
ATOM 1454 C CA . ASN A 1 183 ? -32.567 -1.014 21.899 1.00 87.19 183 ASN A CA 1
ATOM 1455 C C . ASN A 1 183 ? -31.103 -0.712 22.254 1.00 87.19 183 ASN A C 1
ATOM 1457 O O . ASN A 1 183 ? -30.620 -0.988 23.359 1.00 87.19 183 ASN A O 1
ATOM 1461 N N . LEU A 1 184 ? -30.378 -0.150 21.286 1.00 91.25 184 LEU A N 1
ATOM 1462 C CA . LEU A 1 184 ? -28.997 0.278 21.478 1.00 91.25 184 LEU A CA 1
ATOM 1463 C C . LEU A 1 184 ? -28.922 1.622 22.212 1.00 91.25 184 LEU A C 1
ATOM 1465 O O . LEU A 1 184 ? -29.555 2.612 21.843 1.00 91.25 184 LEU A O 1
ATOM 1469 N N . LYS A 1 185 ? -28.056 1.675 23.220 1.00 94.00 185 LYS A N 1
ATOM 1470 C CA . LYS A 1 185 ? -27.635 2.892 23.910 1.00 94.00 185 LYS A CA 1
ATOM 1471 C C . LYS A 1 185 ? -26.493 3.550 23.143 1.00 94.00 185 LYS A C 1
ATOM 1473 O O . LYS A 1 185 ? -25.686 2.884 22.492 1.00 94.00 185 LYS A O 1
ATOM 1478 N N . LYS A 1 186 ? -26.408 4.876 23.246 1.00 94.88 186 LYS A N 1
ATOM 1479 C CA . LYS A 1 186 ? -25.378 5.683 22.591 1.00 94.88 186 LYS A CA 1
ATOM 1480 C C . LYS A 1 186 ? -24.637 6.541 23.604 1.00 94.88 186 LYS A C 1
ATOM 1482 O O . LYS A 1 186 ? -25.248 7.393 24.235 1.00 94.88 186 LYS A O 1
ATOM 1487 N N . GLU A 1 187 ? -23.322 6.386 23.661 1.00 96.25 187 GLU A N 1
ATOM 1488 C CA . GLU A 1 187 ? -22.427 7.194 24.494 1.00 96.25 187 GLU A CA 1
ATOM 1489 C C . GLU A 1 187 ? -21.452 7.977 23.603 1.00 96.25 187 GLU A C 1
ATOM 1491 O O . GLU A 1 187 ? -21.089 7.535 22.509 1.00 96.25 187 GLU A O 1
ATOM 1496 N N . LYS A 1 188 ? -21.002 9.148 24.057 1.00 97.56 188 LYS A N 1
ATOM 1497 C CA . LYS A 1 188 ? -19.868 9.857 23.449 1.00 97.56 188 LYS A CA 1
ATOM 1498 C C . LYS A 1 188 ? -18.696 9.842 24.415 1.00 97.56 188 LYS A C 1
ATOM 1500 O O . LYS A 1 188 ? -18.833 10.290 25.548 1.00 97.56 188 LYS A O 1
ATOM 1505 N N . LEU A 1 189 ? -17.542 9.398 23.937 1.00 97.31 189 LEU A N 1
ATOM 1506 C CA . LEU A 1 189 ? -16.296 9.395 24.690 1.00 97.31 189 LEU A CA 1
ATOM 1507 C C . LEU A 1 189 ? -15.356 10.460 24.123 1.00 97.31 189 LEU A C 1
ATOM 1509 O O . LEU A 1 189 ? -15.263 10.632 22.907 1.00 97.31 189 LEU A O 1
ATOM 1513 N N . SER A 1 190 ? -14.678 11.183 25.008 1.00 97.12 190 SER A N 1
ATOM 1514 C CA . SER A 1 190 ? -13.677 12.203 24.667 1.00 97.12 190 SER A CA 1
ATOM 1515 C C . SER A 1 190 ? -12.296 11.782 25.169 1.00 97.12 190 SER A C 1
ATOM 1517 O O . SER A 1 190 ? -12.194 10.841 25.955 1.00 97.12 190 SER A O 1
ATOM 1519 N N . SER A 1 191 ? -11.245 12.477 24.726 1.00 96.12 191 SER A N 1
ATOM 1520 C CA . SER A 1 191 ? -9.859 12.261 25.168 1.00 96.12 191 SER A CA 1
ATOM 1521 C C . SER A 1 191 ? -9.735 12.028 26.681 1.00 96.12 191 SER A C 1
ATOM 1523 O O . SER A 1 191 ? -10.348 12.738 27.478 1.00 96.12 191 SER A O 1
ATOM 1525 N N . GLY A 1 192 ? -8.921 11.047 27.068 1.00 91.44 192 GLY A N 1
ATOM 1526 C CA . GLY A 1 192 ? -8.670 10.649 28.454 1.00 91.44 192 GLY A CA 1
ATOM 1527 C C . GLY A 1 192 ? -9.705 9.683 29.036 1.00 91.44 192 GLY A C 1
ATOM 1528 O O . GLY A 1 192 ? -9.467 9.104 30.094 1.00 91.44 192 GLY A O 1
ATOM 1529 N N . MET A 1 193 ? -10.844 9.468 28.367 1.00 93.88 193 MET A N 1
ATOM 1530 C CA . MET A 1 193 ? -11.851 8.522 28.845 1.00 93.88 193 MET A CA 1
ATOM 1531 C C . MET A 1 193 ? -11.448 7.074 28.568 1.00 93.88 193 MET A C 1
ATOM 1533 O O . MET A 1 193 ? -11.007 6.728 27.470 1.00 93.88 193 MET A O 1
ATOM 1537 N N . ARG A 1 194 ? -11.688 6.224 29.570 1.00 93.31 194 ARG A N 1
ATOM 1538 C CA . ARG A 1 194 ? -11.496 4.772 29.539 1.00 93.31 194 ARG A CA 1
ATOM 1539 C C . ARG A 1 194 ? -12.777 4.086 29.964 1.00 93.31 194 ARG A C 1
ATOM 1541 O O . ARG A 1 194 ? -13.351 4.429 31.001 1.00 93.31 194 ARG A O 1
ATOM 1548 N N . VAL A 1 195 ? -13.238 3.133 29.169 1.00 94.44 195 VAL A N 1
ATOM 1549 C CA . VAL A 1 195 ? -14.492 2.431 29.433 1.00 94.44 195 VAL A CA 1
ATOM 1550 C C . VAL A 1 195 ? -14.379 0.949 29.118 1.00 94.44 195 VAL A C 1
ATOM 1552 O O . VAL A 1 195 ? -13.616 0.547 28.243 1.00 94.44 195 VAL A O 1
ATOM 1555 N N . LEU A 1 196 ? -15.187 0.159 29.816 1.00 94.38 196 LEU A N 1
ATOM 1556 C CA . LEU A 1 196 ? -15.457 -1.238 29.520 1.00 94.38 196 LEU A CA 1
ATOM 1557 C C . LEU A 1 196 ? -16.942 -1.376 29.178 1.00 94.38 196 LEU A C 1
ATOM 1559 O O . LEU A 1 196 ? -17.812 -1.007 29.971 1.00 94.38 196 LEU A O 1
ATOM 1563 N N . VAL A 1 197 ? -17.228 -1.881 27.985 1.00 95.00 197 VAL A N 1
ATOM 1564 C CA . VAL A 1 197 ? -18.581 -2.124 27.487 1.00 95.00 197 VAL A CA 1
ATOM 1565 C C . VAL A 1 197 ? -18.925 -3.591 27.704 1.00 95.00 197 VAL A C 1
ATOM 1567 O O . VAL A 1 197 ? -18.329 -4.476 27.087 1.00 95.00 197 VAL A O 1
ATOM 1570 N N . LEU A 1 198 ? -19.888 -3.821 28.592 1.00 93.19 198 LEU A N 1
ATOM 1571 C CA . LEU A 1 198 ? -20.474 -5.126 28.886 1.00 93.19 198 LEU A CA 1
ATOM 1572 C C . LEU A 1 198 ? -21.710 -5.360 27.999 1.00 93.19 198 LEU A C 1
ATOM 1574 O O . LEU A 1 198 ? -22.022 -4.563 27.117 1.00 93.19 198 LEU A O 1
ATOM 1578 N N . ALA A 1 199 ? -22.451 -6.441 28.253 1.00 87.00 199 ALA A N 1
ATOM 1579 C CA . ALA A 1 199 ? -23.662 -6.792 27.504 1.00 87.00 199 ALA A CA 1
ATOM 1580 C C . ALA A 1 199 ? -24.731 -5.680 27.470 1.00 87.00 199 ALA A C 1
ATOM 1582 O O . ALA A 1 199 ? -25.352 -5.441 26.440 1.00 87.00 199 ALA A O 1
ATOM 1583 N N . ASP A 1 200 ? -24.973 -5.022 28.602 1.00 86.38 200 ASP A N 1
ATOM 1584 C CA . ASP A 1 200 ? -26.137 -4.155 28.826 1.00 86.38 200 ASP A CA 1
ATOM 1585 C C . ASP A 1 200 ? -25.778 -2.747 29.332 1.00 86.38 200 ASP A C 1
ATOM 1587 O O . ASP A 1 200 ? -26.622 -1.837 29.364 1.00 86.38 200 ASP A O 1
ATOM 1591 N N . ARG A 1 201 ? -24.517 -2.557 29.728 1.00 91.44 201 ARG A N 1
ATOM 1592 C CA . ARG A 1 201 ? -24.019 -1.348 30.379 1.00 91.44 201 ARG A CA 1
ATOM 1593 C C . ARG A 1 201 ? -22.585 -1.033 29.975 1.00 91.44 201 ARG A C 1
ATOM 1595 O O . ARG A 1 201 ? -21.818 -1.905 29.575 1.00 91.44 201 ARG A O 1
ATOM 1602 N N . LEU A 1 202 ? -22.225 0.227 30.166 1.00 93.38 202 LEU A N 1
ATOM 1603 C CA . LEU A 1 202 ? -20.876 0.744 30.007 1.00 93.38 202 LEU A CA 1
ATOM 1604 C C . LEU A 1 202 ? -20.376 1.210 31.375 1.00 93.38 202 LEU A C 1
ATOM 1606 O O . LEU A 1 202 ? -21.071 1.943 32.078 1.00 93.38 202 LEU A O 1
ATOM 1610 N N . ILE A 1 203 ? -19.177 0.776 31.751 1.00 92.94 203 ILE A N 1
ATOM 1611 C CA . ILE A 1 203 ? -18.530 1.126 33.018 1.00 92.94 203 ILE A CA 1
ATOM 1612 C C . ILE A 1 203 ? -17.297 1.971 32.710 1.00 92.94 203 ILE A C 1
ATOM 1614 O O . ILE A 1 203 ? -16.522 1.640 31.816 1.00 92.94 203 ILE A O 1
ATOM 1618 N N . ARG A 1 204 ? -17.092 3.067 33.446 1.00 88.56 204 ARG A N 1
ATOM 1619 C CA . ARG A 1 204 ? -15.849 3.845 33.356 1.00 88.56 204 ARG A CA 1
ATOM 1620 C C . ARG A 1 204 ? -14.751 3.114 34.121 1.00 88.56 204 ARG A C 1
ATOM 1622 O O . ARG A 1 204 ? -14.888 2.888 35.320 1.00 88.56 204 ARG A O 1
ATOM 1629 N N . ALA A 1 205 ? -13.686 2.740 33.425 1.00 77.19 205 ALA A N 1
ATOM 1630 C CA . ALA A 1 205 ? -12.564 2.025 34.016 1.00 77.19 205 ALA A CA 1
ATOM 1631 C C . ALA A 1 205 ? -11.540 3.026 34.568 1.00 77.19 205 ALA A C 1
ATOM 1633 O O . ALA A 1 205 ? -11.158 3.968 33.873 1.00 77.19 205 ALA A O 1
ATOM 1634 N N . GLN A 1 206 ? -11.094 2.828 35.811 1.00 69.06 206 GLN A N 1
ATOM 1635 C CA . GLN A 1 206 ? -10.051 3.665 36.418 1.00 69.06 206 GLN A CA 1
ATOM 1636 C C . GLN A 1 206 ? -8.634 3.194 36.044 1.00 69.06 206 GLN A C 1
ATOM 1638 O O . GLN A 1 206 ? -7.733 4.020 35.913 1.00 69.06 206 GLN A O 1
ATOM 1643 N N . SER A 1 207 ? -8.446 1.894 35.793 1.00 67.19 207 SER A N 1
ATOM 1644 C CA . SER A 1 207 ? -7.174 1.288 35.376 1.00 67.19 207 SER A CA 1
ATOM 1645 C C . SER A 1 207 ? -7.357 0.340 34.183 1.00 67.19 207 SER A C 1
ATOM 1647 O O . SER A 1 207 ? -8.462 -0.125 33.901 1.00 67.19 207 SER A O 1
ATOM 1649 N N . LEU A 1 208 ? -6.265 0.093 33.454 1.00 62.28 208 LEU A N 1
ATOM 1650 C CA . LEU A 1 208 ? -6.220 -0.762 32.264 1.00 62.28 208 LEU A CA 1
ATOM 1651 C C . LEU A 1 208 ? -5.255 -1.922 32.518 1.00 62.28 208 LEU A C 1
ATOM 1653 O O . LEU A 1 208 ? -4.060 -1.659 32.639 1.00 62.28 208 LEU A O 1
ATOM 1657 N N . PRO A 1 209 ? -5.721 -3.179 32.600 1.00 60.78 209 PRO A N 1
ATOM 1658 C CA . PRO A 1 209 ? -4.839 -4.251 33.063 1.00 60.78 209 PRO A CA 1
ATOM 1659 C C . PRO A 1 209 ? -3.877 -4.851 32.022 1.00 60.78 209 PRO A C 1
ATOM 1661 O O . PRO A 1 209 ? -3.026 -5.633 32.418 1.00 60.78 209 PRO A O 1
ATOM 1664 N N . LEU A 1 210 ? -3.978 -4.554 30.717 1.00 60.03 210 LEU A N 1
ATOM 1665 C CA . LEU A 1 210 ? -3.308 -5.389 29.693 1.00 60.03 210 LEU A CA 1
ATOM 1666 C C . LEU A 1 210 ? -2.928 -4.663 28.389 1.00 60.03 210 LEU A C 1
ATOM 1668 O O . LEU A 1 210 ? -3.013 -5.214 27.299 1.00 60.03 210 LEU A O 1
ATOM 1672 N N . LEU A 1 211 ? -2.503 -3.404 28.499 1.00 76.00 211 LEU A N 1
ATOM 1673 C CA . LEU A 1 211 ? -2.097 -2.601 27.336 1.00 76.00 211 LEU A CA 1
ATOM 1674 C C . LEU A 1 211 ? -0.673 -2.052 27.422 1.00 76.00 211 LEU A C 1
ATOM 1676 O O . LEU A 1 211 ? -0.261 -1.367 26.498 1.00 76.00 211 LEU A O 1
ATOM 1680 N N . ALA A 1 212 ? 0.063 -2.283 28.513 1.00 81.50 212 ALA A N 1
ATOM 1681 C CA . ALA A 1 212 ? 1.317 -1.572 28.767 1.00 81.50 212 ALA A CA 1
ATOM 1682 C C . ALA A 1 212 ? 2.355 -1.789 27.653 1.00 81.50 212 ALA A C 1
ATOM 1684 O O . ALA A 1 212 ? 2.809 -0.815 27.064 1.00 81.50 212 ALA A O 1
ATOM 1685 N N . GLU A 1 213 ? 2.660 -3.041 27.305 1.00 88.62 213 GLU A N 1
ATOM 1686 C CA . GLU A 1 213 ? 3.624 -3.360 26.240 1.00 88.62 213 GLU A CA 1
ATOM 1687 C C . GLU A 1 213 ? 3.172 -2.827 24.879 1.00 88.62 213 GLU A C 1
ATOM 1689 O O . GLU A 1 213 ? 3.926 -2.143 24.190 1.00 88.62 213 GLU A O 1
ATOM 1694 N N . PHE A 1 214 ? 1.908 -3.064 24.513 1.00 92.50 214 PHE A N 1
ATOM 1695 C CA . PHE A 1 214 ? 1.369 -2.585 23.244 1.00 92.50 214 PHE A CA 1
ATOM 1696 C C . PHE A 1 214 ? 1.361 -1.054 23.157 1.00 92.50 214 PHE A C 1
ATOM 1698 O O . PHE A 1 214 ? 1.644 -0.486 22.104 1.00 92.50 214 PHE A O 1
ATOM 1705 N N . LYS A 1 215 ? 1.068 -0.358 24.258 1.00 91.75 215 LYS A N 1
ATOM 1706 C CA . LYS A 1 215 ? 1.143 1.104 24.334 1.00 91.75 215 LYS A CA 1
ATOM 1707 C C . LYS A 1 215 ? 2.563 1.610 24.191 1.00 91.75 215 LYS A C 1
ATOM 1709 O O . LYS A 1 215 ? 2.759 2.525 23.406 1.00 91.75 215 LYS A O 1
ATOM 1714 N N . LEU A 1 216 ? 3.519 1.013 24.900 1.00 90.38 216 LEU A N 1
ATOM 1715 C CA . LEU A 1 216 ? 4.928 1.389 24.802 1.00 90.38 216 LEU A CA 1
ATOM 1716 C C . LEU A 1 216 ? 5.428 1.241 23.365 1.00 90.38 216 LEU A C 1
ATOM 1718 O O . LEU A 1 216 ? 6.000 2.180 22.826 1.00 90.38 216 LEU A O 1
ATOM 1722 N N . TRP A 1 217 ? 5.105 0.128 22.704 1.00 91.75 217 TRP A N 1
ATOM 1723 C CA . TRP A 1 217 ? 5.426 -0.071 21.289 1.00 91.75 217 TRP A CA 1
ATOM 1724 C C . TRP A 1 217 ? 4.788 1.003 20.389 1.00 91.75 217 TRP A C 1
ATOM 1726 O O . TRP A 1 217 ? 5.437 1.570 19.512 1.00 91.75 217 TRP A O 1
ATOM 1736 N N . ASN A 1 218 ? 3.522 1.357 20.631 1.00 92.81 218 ASN A N 1
ATOM 1737 C CA . ASN A 1 218 ? 2.864 2.439 19.898 1.00 92.81 218 ASN A CA 1
ATOM 1738 C C . ASN A 1 218 ? 3.485 3.813 20.174 1.00 92.81 218 ASN A C 1
ATOM 1740 O O . ASN A 1 218 ? 3.564 4.628 19.260 1.00 92.81 218 ASN A O 1
ATOM 1744 N N . GLU A 1 219 ? 3.878 4.091 21.414 1.00 88.38 219 GLU A N 1
ATOM 1745 C CA . GLU A 1 219 ? 4.551 5.323 21.826 1.00 88.38 219 GLU A CA 1
ATOM 1746 C C . GLU A 1 219 ? 5.938 5.432 21.193 1.00 88.38 219 GLU A C 1
ATOM 1748 O O . GLU A 1 219 ? 6.276 6.505 20.708 1.00 88.38 219 GLU A O 1
ATOM 1753 N N . GLU A 1 220 ? 6.688 4.334 21.103 1.00 85.94 220 GLU A N 1
ATOM 1754 C CA . GLU A 1 220 ? 7.990 4.268 20.433 1.00 85.94 220 GLU A CA 1
ATOM 1755 C C . GLU A 1 220 ? 7.861 4.551 18.932 1.00 85.94 220 GLU A C 1
ATOM 1757 O O . GLU A 1 220 ? 8.465 5.501 18.430 1.00 85.94 220 GLU A O 1
ATOM 1762 N N . ILE A 1 221 ? 6.980 3.827 18.230 1.00 83.62 221 ILE A N 1
ATOM 1763 C CA . ILE A 1 221 ? 6.697 4.105 16.813 1.00 83.62 221 ILE A CA 1
ATOM 1764 C C . ILE A 1 221 ? 6.189 5.542 16.639 1.00 83.62 221 ILE A C 1
ATOM 1766 O O . ILE A 1 221 ? 6.501 6.205 15.648 1.00 83.62 221 ILE A O 1
ATOM 1770 N N . ASN A 1 222 ? 5.410 6.057 17.595 1.00 83.00 222 ASN A N 1
ATOM 1771 C CA . ASN A 1 222 ? 4.893 7.417 17.519 1.00 83.00 222 ASN A CA 1
ATOM 1772 C C . ASN A 1 222 ? 5.933 8.500 17.849 1.00 83.00 222 ASN A C 1
ATOM 1774 O O . ASN A 1 222 ? 5.825 9.622 17.357 1.00 83.00 222 ASN A O 1
ATOM 1778 N N . HIS A 1 223 ? 6.947 8.207 18.657 1.00 75.94 223 HIS A N 1
ATOM 1779 C CA . HIS A 1 223 ? 8.061 9.123 18.876 1.00 75.94 223 HIS A CA 1
ATOM 1780 C C . HIS A 1 223 ? 8.836 9.300 17.568 1.00 75.94 223 HIS A C 1
ATOM 1782 O O . HIS A 1 223 ? 9.110 10.424 17.147 1.00 75.94 223 HIS A O 1
ATOM 1788 N N . SER A 1 224 ? 9.033 8.201 16.844 1.00 63.72 224 SER A N 1
ATOM 1789 C CA . SER A 1 224 ? 9.525 8.220 15.472 1.00 63.72 224 SER A CA 1
ATOM 1790 C C . SER A 1 224 ? 8.445 8.590 14.446 1.00 63.72 224 SER A C 1
ATOM 1792 O O . SER A 1 224 ? 8.717 8.518 13.256 1.00 63.72 224 SER A O 1
ATOM 1794 N N . PHE A 1 225 ? 7.227 9.019 14.827 1.00 63.09 225 PHE A N 1
ATOM 1795 C CA . PHE A 1 225 ? 6.130 9.240 13.866 1.00 63.09 225 PHE A CA 1
ATOM 1796 C C . PHE A 1 225 ? 6.481 10.285 12.818 1.00 63.09 225 PHE A C 1
ATOM 1798 O O . PHE A 1 225 ? 6.113 10.126 11.665 1.00 63.09 225 PHE A O 1
ATOM 1805 N N . VAL A 1 226 ? 7.177 11.358 13.196 1.00 56.38 226 VAL A N 1
ATOM 1806 C CA . VAL A 1 226 ? 7.564 12.406 12.240 1.00 56.38 226 VAL A CA 1
ATOM 1807 C C . VAL A 1 226 ? 8.511 11.832 11.185 1.00 56.38 226 VAL A C 1
ATOM 1809 O O . VAL A 1 226 ? 8.276 12.016 9.995 1.00 56.38 226 VAL A O 1
ATOM 1812 N N . GLU A 1 227 ? 9.505 11.048 11.599 1.00 56.78 227 GLU A N 1
ATOM 1813 C CA . GLU A 1 227 ? 10.404 10.312 10.700 1.00 56.78 227 GLU A CA 1
ATOM 1814 C C . GLU A 1 227 ? 9.653 9.246 9.875 1.00 56.78 227 GLU A C 1
ATOM 1816 O O . GLU A 1 227 ? 9.865 9.099 8.672 1.00 56.78 227 GLU A O 1
ATOM 1821 N N . LEU A 1 228 ? 8.703 8.549 10.500 1.00 54.94 228 LEU A N 1
ATOM 1822 C CA . LEU A 1 228 ? 7.947 7.444 9.921 1.00 54.94 228 LEU A CA 1
ATOM 1823 C C . LEU A 1 228 ? 6.690 7.868 9.153 1.00 54.94 228 LEU A C 1
ATOM 1825 O O . LEU A 1 228 ? 6.091 7.015 8.519 1.00 54.94 228 LEU A O 1
ATOM 1829 N N . HIS A 1 229 ? 6.216 9.111 9.186 1.00 57.03 229 HIS A N 1
ATOM 1830 C CA . HIS A 1 229 ? 4.900 9.465 8.618 1.00 57.03 229 HIS A CA 1
ATOM 1831 C C . HIS A 1 229 ? 4.786 10.912 8.133 1.00 57.03 229 HIS A C 1
ATOM 1833 O O . HIS A 1 229 ? 4.009 11.173 7.214 1.00 57.03 229 HIS A O 1
ATOM 1839 N N . GLU A 1 230 ? 5.535 11.853 8.709 1.00 57.88 230 GLU A N 1
ATOM 1840 C CA . GLU A 1 230 ? 5.379 13.289 8.445 1.00 57.88 230 GLU A CA 1
ATOM 1841 C C . GLU A 1 230 ? 6.734 13.963 8.195 1.00 57.88 230 GLU A C 1
ATOM 1843 O O . GLU A 1 230 ? 7.086 14.950 8.843 1.00 57.88 230 GLU A O 1
ATOM 1848 N N . GLY A 1 231 ? 7.506 13.433 7.239 1.00 54.34 231 GLY A N 1
ATOM 1849 C CA . GLY A 1 231 ? 8.773 14.042 6.835 1.00 54.34 231 GLY A CA 1
ATOM 1850 C C . GLY A 1 231 ? 8.579 15.512 6.443 1.00 54.34 231 GLY A C 1
ATOM 1851 O O . GLY A 1 231 ? 7.735 15.856 5.616 1.00 54.34 231 GLY A O 1
ATOM 1852 N N . GLN A 1 232 ? 9.341 16.416 7.056 1.00 58.03 232 GLN A N 1
ATOM 1853 C CA . GLN A 1 232 ? 9.210 17.861 6.836 1.00 58.03 232 GLN A CA 1
ATOM 1854 C C . GLN A 1 232 ? 10.093 18.345 5.683 1.00 58.03 232 GLN A C 1
ATOM 1856 O O . GLN A 1 232 ? 10.800 19.344 5.791 1.00 58.03 232 GLN A O 1
ATOM 1861 N N . THR A 1 233 ? 10.073 17.636 4.555 1.00 65.69 233 THR A N 1
ATOM 1862 C CA . THR A 1 233 ? 10.808 18.074 3.371 1.00 65.69 233 THR A CA 1
ATOM 1863 C C . THR A 1 233 ? 10.083 19.257 2.713 1.00 65.69 233 THR A C 1
ATOM 1865 O O . THR A 1 233 ? 8.934 19.104 2.281 1.00 65.69 233 THR A O 1
ATOM 1868 N N . PRO A 1 234 ? 10.721 20.436 2.564 1.00 69.56 234 PRO A N 1
ATOM 1869 C CA . PRO A 1 234 ? 10.169 21.511 1.751 1.00 69.56 234 PRO A CA 1
ATOM 1870 C C . PRO A 1 234 ? 10.160 21.079 0.280 1.00 69.56 234 PRO A C 1
ATOM 1872 O O . PRO A 1 234 ? 11.202 20.883 -0.343 1.00 69.56 234 PRO A O 1
ATOM 1875 N N . LEU A 1 235 ? 8.962 20.918 -0.281 1.00 81.25 235 LEU A N 1
ATOM 1876 C CA . LEU A 1 235 ? 8.775 20.485 -1.663 1.00 81.25 235 LEU A CA 1
ATOM 1877 C C . LEU A 1 235 ? 8.539 21.687 -2.594 1.00 81.25 235 LEU A C 1
ATOM 1879 O O . LEU A 1 235 ? 7.774 22.586 -2.236 1.00 81.25 235 LEU A O 1
ATOM 1883 N N . PRO A 1 236 ? 9.107 21.703 -3.814 1.00 82.62 236 PRO A N 1
ATOM 1884 C CA . PRO A 1 236 ? 8.734 22.650 -4.862 1.00 82.62 236 PRO A CA 1
ATOM 1885 C C . PRO A 1 236 ? 7.218 22.705 -5.108 1.00 82.62 236 PRO A C 1
ATOM 1887 O O . PRO A 1 236 ? 6.534 21.682 -5.058 1.00 82.62 236 PRO A O 1
ATOM 1890 N N . LEU A 1 237 ? 6.693 23.886 -5.460 1.00 83.12 237 LEU A N 1
ATOM 1891 C CA . LEU A 1 237 ? 5.256 24.107 -5.703 1.00 83.12 237 LEU A CA 1
ATOM 1892 C C . LEU A 1 237 ? 4.590 23.071 -6.634 1.00 83.12 237 LEU A C 1
ATOM 1894 O O . LEU A 1 237 ? 3.457 22.683 -6.345 1.00 83.12 237 LEU A O 1
ATOM 1898 N N . PRO A 1 238 ? 5.225 22.589 -7.726 1.00 84.31 238 PRO A N 1
ATOM 1899 C CA . PRO A 1 238 ? 4.619 21.548 -8.555 1.00 84.31 238 PRO A CA 1
ATOM 1900 C C . PRO A 1 238 ? 4.359 20.235 -7.803 1.00 84.31 238 PRO A C 1
ATOM 1902 O O . PRO A 1 238 ? 3.332 19.606 -8.040 1.00 84.31 238 PRO A O 1
ATOM 1905 N N . LEU A 1 239 ? 5.244 19.849 -6.877 1.00 83.56 239 LEU A N 1
ATOM 1906 C CA . LEU A 1 239 ? 5.104 18.628 -6.078 1.00 83.56 239 LEU A CA 1
ATOM 1907 C C . LEU A 1 239 ? 4.036 18.769 -4.987 1.00 83.56 239 LEU A C 1
ATOM 1909 O O . LEU A 1 239 ? 3.347 17.803 -4.677 1.00 83.56 239 LEU A O 1
ATOM 1913 N N . GLN A 1 240 ? 3.828 19.979 -4.461 1.00 82.50 240 GLN A N 1
ATOM 1914 C CA . GLN A 1 240 ? 2.759 20.263 -3.491 1.00 82.50 240 GLN A CA 1
ATOM 1915 C C . GLN A 1 240 ? 1.347 20.108 -4.081 1.00 82.50 240 GLN A C 1
ATOM 1917 O O . GLN A 1 240 ? 0.374 19.990 -3.345 1.00 82.50 240 GLN A O 1
ATOM 1922 N N . ARG A 1 241 ? 1.221 20.134 -5.415 1.00 83.31 241 ARG A N 1
ATOM 1923 C CA . ARG A 1 241 ? -0.055 19.990 -6.135 1.00 83.31 241 ARG A CA 1
ATOM 1924 C C . ARG A 1 241 ? -0.339 18.554 -6.579 1.00 83.31 241 ARG A C 1
ATOM 1926 O O . ARG A 1 241 ? -1.331 18.323 -7.271 1.00 83.31 241 ARG A O 1
ATOM 1933 N N . LEU A 1 242 ? 0.538 17.610 -6.239 1.00 82.06 242 LEU A N 1
ATOM 1934 C CA . LEU A 1 242 ? 0.330 16.195 -6.523 1.00 82.06 242 LEU A CA 1
ATOM 1935 C C . LEU A 1 242 ? -0.808 15.629 -5.656 1.00 82.06 242 LEU A C 1
ATOM 1937 O O . LEU A 1 242 ? -1.180 16.236 -4.649 1.00 82.06 242 LEU A O 1
ATOM 1941 N N . PRO A 1 243 ? -1.389 14.478 -6.040 1.00 81.25 243 PRO A N 1
ATOM 1942 C CA . PRO A 1 243 ? -2.358 13.783 -5.198 1.00 81.25 243 PRO A CA 1
ATOM 1943 C C . PRO A 1 243 ? -1.813 13.569 -3.786 1.00 81.25 243 PRO A C 1
ATOM 1945 O O . PRO A 1 243 ? -0.623 13.308 -3.627 1.00 81.25 243 PRO A O 1
ATOM 1948 N N . GLU A 1 244 ? -2.680 13.621 -2.774 1.00 78.94 244 GLU A N 1
ATOM 1949 C CA . GLU A 1 244 ? -2.272 13.555 -1.363 1.00 78.94 244 GLU A CA 1
ATOM 1950 C C . GLU A 1 244 ? -1.360 12.358 -1.064 1.00 78.94 244 GLU A C 1
ATOM 1952 O O . GLU A 1 244 ? -0.317 12.540 -0.448 1.00 78.94 244 GLU A O 1
ATOM 1957 N N . ALA A 1 245 ? -1.675 11.158 -1.566 1.00 79.50 245 ALA A N 1
ATOM 1958 C CA . ALA A 1 245 ? -0.827 9.974 -1.380 1.00 79.50 245 ALA A CA 1
ATOM 1959 C C . ALA A 1 245 ? 0.603 10.172 -1.922 1.00 79.50 245 ALA A C 1
ATOM 1961 O O . ALA A 1 245 ? 1.580 9.812 -1.268 1.00 79.50 245 ALA A O 1
ATOM 1962 N N . VAL A 1 246 ? 0.734 10.800 -3.094 1.00 84.75 246 VAL A N 1
ATOM 1963 C CA . VAL A 1 246 ? 2.031 11.114 -3.706 1.00 84.75 246 VAL A CA 1
ATOM 1964 C C . VAL A 1 246 ? 2.750 12.227 -2.950 1.00 84.75 246 VAL A C 1
ATOM 1966 O O . VAL A 1 246 ? 3.962 12.164 -2.770 1.00 84.75 246 VAL A O 1
ATOM 1969 N N . TYR A 1 247 ? 2.014 13.234 -2.488 1.00 83.69 247 TYR A N 1
ATOM 1970 C CA . TYR A 1 247 ? 2.561 14.314 -1.679 1.00 83.69 247 TYR A CA 1
ATOM 1971 C C . TYR A 1 247 ? 3.130 13.794 -0.351 1.00 83.69 247 TYR A C 1
ATOM 1973 O O . TYR A 1 247 ? 4.278 14.092 -0.027 1.00 83.69 247 TYR A O 1
ATOM 1981 N N . TYR A 1 248 ? 2.386 12.950 0.370 1.00 79.00 248 TYR A N 1
ATOM 1982 C CA . TYR A 1 248 ? 2.864 12.332 1.610 1.00 79.00 248 TYR A CA 1
ATOM 1983 C C . TYR A 1 248 ? 4.072 11.426 1.370 1.00 79.00 248 TYR A C 1
ATOM 1985 O O . TYR A 1 248 ? 5.036 11.480 2.132 1.00 79.00 248 TYR A O 1
ATOM 1993 N N . PHE A 1 249 ? 4.080 10.655 0.277 1.00 83.88 249 PHE A N 1
ATOM 1994 C CA . PHE A 1 249 ? 5.278 9.929 -0.143 1.00 83.88 249 PHE A CA 1
ATOM 1995 C C . PHE A 1 249 ? 6.470 10.870 -0.352 1.00 83.88 249 PHE A C 1
ATOM 1997 O O . PHE A 1 249 ? 7.551 10.622 0.178 1.00 83.88 249 PHE A O 1
ATOM 2004 N N . ALA A 1 250 ? 6.276 11.957 -1.103 1.00 82.19 250 ALA A N 1
ATOM 2005 C CA . ALA A 1 250 ? 7.335 12.905 -1.429 1.00 82.19 250 ALA A CA 1
ATOM 2006 C C . ALA A 1 250 ? 7.929 13.554 -0.172 1.00 82.19 250 ALA A C 1
ATOM 2008 O O . ALA A 1 250 ? 9.134 13.785 -0.124 1.00 82.19 250 ALA A O 1
ATOM 2009 N N . GLN A 1 251 ? 7.090 13.813 0.830 1.00 78.81 251 GLN A N 1
ATOM 2010 C CA . GLN A 1 251 ? 7.479 14.349 2.129 1.00 78.81 251 GLN A CA 1
ATOM 2011 C C . GLN A 1 251 ? 8.251 13.342 2.987 1.00 78.81 251 GLN A C 1
ATOM 2013 O O . GLN A 1 251 ? 9.280 13.696 3.551 1.00 78.81 251 GLN A O 1
ATOM 2018 N N . LYS A 1 252 ? 7.772 12.095 3.074 1.00 77.94 252 LYS A N 1
ATOM 2019 C CA . LYS A 1 252 ? 8.355 11.057 3.936 1.00 77.94 252 LYS A CA 1
ATOM 2020 C C . LYS A 1 252 ? 9.586 10.396 3.316 1.00 77.94 252 LYS A C 1
ATOM 2022 O O . LYS A 1 252 ? 10.663 10.374 3.897 1.00 77.94 252 LYS A O 1
ATOM 2027 N N . TYR A 1 253 ? 9.416 9.822 2.132 1.00 83.12 253 TYR A N 1
ATOM 2028 C CA . TYR A 1 253 ? 10.404 8.941 1.512 1.00 83.12 253 TYR A CA 1
ATOM 2029 C C . TYR A 1 253 ? 11.271 9.654 0.478 1.00 83.12 253 TYR A C 1
ATOM 2031 O O . TYR A 1 253 ? 12.355 9.173 0.144 1.00 83.12 253 TYR A O 1
ATOM 2039 N N . GLY A 1 254 ? 10.797 10.801 -0.019 1.00 84.50 254 GLY A N 1
ATOM 2040 C CA . GLY A 1 254 ? 11.383 11.500 -1.154 1.00 84.50 254 GLY A CA 1
ATOM 2041 C C . GLY A 1 254 ? 12.859 11.844 -0.981 1.00 84.50 254 GLY A C 1
ATOM 2042 O O . GLY A 1 254 ? 13.590 11.712 -1.952 1.00 84.50 254 GLY A O 1
ATOM 2043 N N . GLN A 1 255 ? 13.290 12.251 0.218 1.00 83.62 255 GLN A N 1
ATOM 2044 C CA . GLN A 1 255 ? 14.699 12.545 0.531 1.00 83.62 255 GLN A CA 1
ATOM 2045 C C . GLN A 1 255 ? 15.417 11.409 1.267 1.00 83.62 255 GLN A C 1
ATOM 2047 O O . GLN A 1 255 ? 16.628 11.268 1.137 1.00 83.62 255 GLN A O 1
ATOM 2052 N N . LEU A 1 256 ? 14.685 10.591 2.029 1.00 84.38 256 LEU A N 1
ATOM 2053 C CA . LEU A 1 256 ? 15.269 9.498 2.811 1.00 84.38 256 LEU A CA 1
ATOM 2054 C C . LEU A 1 256 ? 15.833 8.386 1.911 1.00 84.38 256 LEU A C 1
ATOM 2056 O O . LEU A 1 256 ? 16.908 7.841 2.162 1.00 84.38 256 LEU A O 1
ATOM 2060 N N . TYR A 1 257 ? 15.116 8.072 0.831 1.00 89.38 257 TYR A N 1
ATOM 2061 C CA . TYR A 1 257 ? 15.468 6.982 -0.080 1.00 89.38 257 TYR A CA 1
ATOM 2062 C C . TYR A 1 257 ? 15.831 7.449 -1.483 1.00 89.38 257 TYR A C 1
ATOM 2064 O O . TYR A 1 257 ? 16.069 6.614 -2.354 1.00 89.38 257 TYR A O 1
ATOM 2072 N N . GLY A 1 258 ? 15.868 8.755 -1.735 1.00 91.88 258 GLY A N 1
ATOM 2073 C CA . GLY A 1 258 ? 16.132 9.277 -3.065 1.00 91.88 258 GLY A CA 1
ATOM 2074 C C . GLY A 1 258 ? 16.188 10.792 -3.132 1.00 91.88 258 GLY A C 1
ATOM 2075 O O . GLY A 1 258 ? 16.381 11.483 -2.137 1.00 91.88 258 GLY A O 1
ATOM 2076 N N . GLU A 1 259 ? 16.002 11.306 -4.338 1.00 91.75 259 GLU A N 1
ATOM 2077 C CA . GLU A 1 259 ? 16.022 12.732 -4.625 1.00 91.75 259 GLU A CA 1
ATOM 2078 C C . GLU A 1 259 ? 14.999 13.099 -5.705 1.00 91.75 259 GLU A C 1
ATOM 2080 O O . GLU A 1 259 ? 14.714 12.329 -6.626 1.00 91.75 259 GLU A O 1
ATOM 2085 N N . TRP A 1 260 ? 14.448 14.309 -5.604 1.00 93.06 260 TRP A N 1
ATOM 2086 C CA . TRP A 1 260 ? 13.596 14.894 -6.636 1.00 93.06 260 TRP A CA 1
ATOM 2087 C C . TRP A 1 260 ? 14.437 15.732 -7.596 1.00 93.06 260 TRP A C 1
ATOM 2089 O O . TRP A 1 260 ? 15.064 16.708 -7.192 1.00 93.06 260 TRP A O 1
ATOM 2099 N N . VAL A 1 261 ? 14.400 15.392 -8.883 1.00 94.12 261 VAL A N 1
ATOM 2100 C CA . VAL A 1 261 ? 15.216 16.018 -9.930 1.00 94.12 261 VAL A CA 1
ATOM 2101 C C . VAL A 1 261 ? 14.316 16.604 -11.011 1.00 94.12 261 VAL A C 1
ATOM 2103 O O . VAL A 1 261 ? 13.319 16.004 -11.413 1.00 94.12 261 VAL A O 1
ATOM 2106 N N . TRP A 1 262 ? 14.665 17.787 -11.517 1.00 93.69 262 TRP A N 1
ATOM 2107 C CA . TRP A 1 262 ? 13.989 18.356 -12.680 1.00 93.69 262 TRP A CA 1
ATOM 2108 C C . TRP A 1 262 ? 14.475 17.690 -13.972 1.00 93.69 262 TRP A C 1
ATOM 2110 O O . TRP A 1 262 ? 15.636 17.820 -14.360 1.00 93.69 262 TRP A O 1
ATOM 2120 N N . HIS A 1 263 ? 13.572 17.013 -14.676 1.00 94.12 263 HIS A N 1
ATOM 2121 C CA . HIS A 1 263 ? 13.821 16.413 -15.978 1.00 94.12 263 HIS A CA 1
ATOM 2122 C C . HIS A 1 263 ? 13.242 17.287 -17.107 1.00 94.12 263 HIS A C 1
ATOM 2124 O O . HIS A 1 263 ? 12.045 17.593 -17.105 1.00 94.12 263 HIS A O 1
ATOM 2130 N N . PRO A 1 264 ? 14.025 17.631 -18.149 1.00 90.25 264 PRO A N 1
ATOM 2131 C CA . PRO A 1 264 ? 13.612 18.596 -19.174 1.00 90.25 264 PRO A CA 1
ATOM 2132 C C . PRO A 1 264 ? 12.381 18.169 -19.987 1.00 90.25 264 PRO A C 1
ATOM 2134 O O . PRO A 1 264 ? 11.692 19.019 -20.544 1.00 90.25 264 PRO A O 1
ATOM 2137 N N . TYR A 1 265 ? 12.091 16.865 -20.072 1.00 90.31 265 TYR A N 1
ATOM 2138 C CA . TYR A 1 265 ? 10.930 16.350 -20.814 1.00 90.31 265 TYR A CA 1
ATOM 2139 C C . TYR A 1 265 ? 9.756 15.921 -19.932 1.00 90.31 265 TYR A C 1
ATOM 2141 O O . TYR A 1 265 ? 8.665 15.723 -20.462 1.00 90.31 265 TYR A O 1
ATOM 2149 N N . LEU A 1 266 ? 9.987 15.739 -18.627 1.00 92.69 266 LEU A N 1
ATOM 2150 C CA . LEU A 1 266 ? 9.062 15.044 -17.719 1.00 92.69 266 LEU A CA 1
ATOM 2151 C C . LEU A 1 266 ? 8.709 15.874 -16.473 1.00 92.69 266 LEU A C 1
ATOM 2153 O O . LEU A 1 266 ? 7.924 15.423 -15.648 1.00 92.69 266 LEU A O 1
ATOM 2157 N N . GLY A 1 267 ? 9.262 17.083 -16.329 1.00 92.31 267 GLY A N 1
ATOM 2158 C CA . GLY A 1 267 ? 9.111 17.873 -15.109 1.00 92.31 267 GLY A CA 1
ATOM 2159 C C . GLY A 1 267 ? 9.852 17.230 -13.938 1.00 92.31 267 GLY A C 1
ATOM 2160 O O . GLY A 1 267 ? 10.889 16.601 -14.134 1.00 92.31 267 GLY A O 1
ATOM 2161 N N . TYR A 1 268 ? 9.340 17.388 -12.718 1.00 93.62 268 TYR A N 1
ATOM 2162 C CA . TYR A 1 268 ? 9.943 16.746 -11.551 1.00 93.62 268 TYR A CA 1
ATOM 2163 C C . TYR A 1 268 ? 9.727 15.231 -11.572 1.00 93.62 268 TYR A C 1
ATOM 2165 O O . TYR A 1 268 ? 8.592 14.755 -11.606 1.00 93.62 268 TYR A O 1
ATOM 2173 N N . VAL A 1 269 ? 10.835 14.499 -11.501 1.00 95.50 269 VAL A N 1
ATOM 2174 C CA . VAL A 1 269 ? 10.892 13.044 -11.356 1.00 95.50 269 VAL A CA 1
ATOM 2175 C C . VAL A 1 269 ? 11.620 12.695 -10.064 1.00 95.50 269 VAL A C 1
ATOM 2177 O O . VAL A 1 269 ? 12.418 13.492 -9.568 1.00 95.50 269 VAL A O 1
ATOM 2180 N N . TRP A 1 270 ? 11.354 11.516 -9.519 1.00 96.19 270 TRP A N 1
ATOM 2181 C CA . TRP A 1 270 ? 12.064 11.015 -8.345 1.00 96.19 270 TRP A CA 1
ATOM 2182 C C . TRP A 1 270 ? 13.061 9.933 -8.741 1.00 96.19 270 TRP A C 1
ATOM 2184 O O . TRP A 1 270 ? 12.758 9.083 -9.577 1.00 96.19 270 TRP A O 1
ATOM 2194 N N . ARG A 1 271 ? 14.243 9.950 -8.135 1.00 94.56 271 ARG A N 1
ATOM 2195 C CA . ARG A 1 271 ? 15.292 8.955 -8.340 1.00 94.56 271 ARG A CA 1
ATOM 2196 C C . ARG A 1 271 ? 15.646 8.319 -6.995 1.00 94.56 271 ARG A C 1
ATOM 2198 O O . ARG A 1 271 ? 16.047 9.056 -6.098 1.00 94.56 271 ARG A O 1
ATOM 2205 N N . PRO A 1 272 ? 15.586 6.986 -6.850 1.00 94.38 272 PRO A N 1
ATOM 2206 C CA . PRO A 1 272 ? 16.029 6.327 -5.631 1.00 94.38 272 PRO A CA 1
ATOM 2207 C C . PRO A 1 272 ? 17.558 6.309 -5.518 1.00 94.38 272 PRO A C 1
ATOM 2209 O O . PRO A 1 272 ? 18.278 6.140 -6.509 1.00 94.38 272 PRO A O 1
ATOM 2212 N N . PHE A 1 273 ? 18.062 6.347 -4.287 1.00 91.50 273 PHE A N 1
ATOM 2213 C CA . PHE A 1 273 ? 19.450 6.048 -3.930 1.00 91.50 273 PHE A CA 1
ATOM 2214 C C . PHE A 1 273 ? 19.713 4.537 -3.971 1.00 91.50 273 PHE A C 1
ATOM 2216 O O . PHE A 1 273 ? 20.193 3.939 -3.014 1.00 91.50 273 PHE A O 1
ATOM 2223 N N . ALA A 1 274 ? 19.376 3.892 -5.088 1.00 83.50 274 ALA A N 1
ATOM 2224 C CA . ALA A 1 2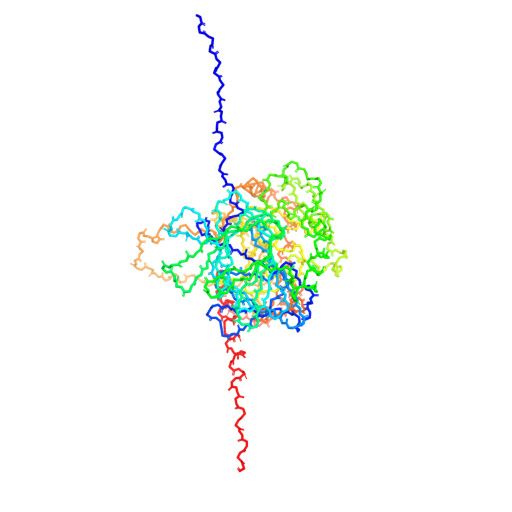74 ? 19.337 2.438 -5.195 1.00 83.50 274 ALA A CA 1
ATOM 2225 C C . ALA A 1 274 ? 20.668 1.763 -4.819 1.00 83.50 274 ALA A C 1
ATOM 2227 O O . ALA A 1 274 ? 20.678 0.769 -4.105 1.00 83.50 274 ALA A O 1
ATOM 2228 N N . ASN A 1 275 ? 21.801 2.336 -5.228 1.00 83.50 275 ASN A N 1
ATOM 2229 C CA . ASN A 1 275 ? 23.120 1.774 -4.921 1.00 83.50 275 ASN A CA 1
ATOM 2230 C C . ASN A 1 275 ? 23.514 1.887 -3.438 1.00 83.50 275 ASN A C 1
ATOM 2232 O O . ASN A 1 275 ? 24.466 1.232 -3.029 1.00 83.50 275 ASN A O 1
ATOM 2236 N N . SER A 1 276 ? 22.814 2.704 -2.646 1.00 83.44 276 SER A N 1
ATOM 2237 C CA . SER A 1 276 ? 23.030 2.796 -1.197 1.00 83.44 276 SER A CA 1
ATOM 2238 C C . SER A 1 276 ? 22.353 1.655 -0.434 1.00 83.44 276 SER A C 1
ATOM 2240 O O . SER A 1 276 ? 22.741 1.369 0.692 1.00 83.44 276 SER A O 1
ATOM 2242 N N . TYR A 1 277 ? 21.352 1.006 -1.039 1.00 81.62 277 TYR A N 1
ATOM 2243 C CA . TYR A 1 277 ? 20.493 0.022 -0.370 1.00 81.62 277 TYR A CA 1
ATOM 2244 C C . TYR A 1 277 ? 20.476 -1.354 -1.055 1.00 81.62 277 TYR A C 1
ATOM 2246 O O . TYR A 1 277 ? 20.076 -2.338 -0.438 1.00 81.62 277 TYR A O 1
ATOM 2254 N N . TYR A 1 278 ? 20.925 -1.453 -2.310 1.00 83.31 278 TYR A N 1
ATOM 2255 C CA . TYR A 1 278 ? 20.886 -2.681 -3.105 1.00 83.31 278 TYR A CA 1
ATOM 2256 C C . TYR A 1 278 ? 22.232 -2.958 -3.788 1.00 83.31 278 TYR A C 1
ATOM 2258 O O . TYR A 1 278 ? 22.966 -2.016 -4.104 1.00 83.31 278 TYR A O 1
ATOM 2266 N N . PRO A 1 279 ? 22.552 -4.237 -4.085 1.00 81.94 279 PRO A N 1
ATOM 2267 C CA . PRO A 1 279 ? 23.740 -4.602 -4.844 1.00 81.94 279 PRO A CA 1
ATOM 2268 C C . PRO A 1 279 ? 23.873 -3.793 -6.136 1.00 81.94 279 PRO A C 1
ATOM 2270 O O . PRO A 1 279 ? 22.938 -3.697 -6.942 1.00 81.94 279 PRO A O 1
ATOM 2273 N N . TRP A 1 280 ? 25.062 -3.228 -6.329 1.00 79.25 280 TRP A N 1
ATOM 2274 C CA . TRP A 1 280 ? 25.347 -2.295 -7.410 1.00 79.25 280 TRP A CA 1
ATOM 2275 C C . TRP A 1 280 ? 24.954 -2.857 -8.785 1.00 79.25 280 TRP A C 1
ATOM 2277 O O . TRP A 1 280 ? 25.271 -3.997 -9.130 1.00 79.25 280 TRP A O 1
ATOM 2287 N N . GLY A 1 281 ? 24.227 -2.056 -9.571 1.00 74.44 281 GLY A N 1
ATOM 2288 C CA . GLY A 1 281 ? 23.810 -2.402 -10.937 1.00 74.44 281 GLY A CA 1
ATOM 2289 C C . GLY A 1 281 ? 22.708 -3.467 -11.055 1.00 74.44 281 GLY A C 1
ATOM 2290 O O . GLY A 1 281 ? 22.256 -3.755 -12.172 1.00 74.44 281 GLY A O 1
ATOM 2291 N N . ARG A 1 282 ? 22.237 -4.045 -9.940 1.00 77.50 282 ARG A N 1
ATOM 2292 C CA . ARG A 1 282 ? 21.160 -5.050 -9.946 1.00 77.50 282 ARG A CA 1
ATOM 2293 C C . ARG A 1 282 ? 19.773 -4.459 -9.744 1.00 77.50 282 ARG A C 1
ATOM 2295 O O . ARG A 1 282 ? 18.823 -4.971 -10.328 1.00 77.50 282 ARG A O 1
ATOM 2302 N N . TRP A 1 283 ? 19.660 -3.367 -8.992 1.00 91.12 283 TRP A N 1
ATOM 2303 C CA . TRP A 1 283 ? 18.358 -2.763 -8.735 1.00 91.12 283 TRP A CA 1
ATOM 2304 C C . TRP A 1 283 ? 17.727 -2.161 -9.998 1.00 91.12 283 TRP A C 1
ATOM 2306 O O . TRP A 1 283 ? 18.363 -1.428 -10.762 1.00 91.12 283 TRP A O 1
ATOM 2316 N N . GLN A 1 284 ? 16.451 -2.481 -10.190 1.00 93.25 284 GLN A N 1
ATOM 2317 C CA . GLN A 1 284 ? 15.551 -1.866 -11.153 1.00 93.25 284 GLN A CA 1
ATOM 2318 C C . GLN A 1 284 ? 14.104 -2.007 -10.649 1.00 93.25 284 GLN A C 1
ATOM 2320 O O . GLN A 1 284 ? 13.834 -2.879 -9.818 1.00 93.25 284 GLN A O 1
ATOM 2325 N N . PRO A 1 285 ? 13.162 -1.220 -11.187 1.00 95.44 285 PRO A N 1
ATOM 2326 C CA . PRO A 1 285 ? 11.749 -1.359 -10.869 1.00 95.44 285 PRO A CA 1
ATOM 2327 C C . PRO A 1 285 ? 11.229 -2.773 -11.149 1.00 95.44 285 PRO A C 1
ATOM 2329 O O . PRO A 1 285 ? 11.559 -3.367 -12.180 1.00 95.44 285 PRO A O 1
ATOM 2332 N N . TYR A 1 286 ? 10.375 -3.266 -10.252 1.00 93.38 286 TYR A N 1
ATOM 2333 C CA . TYR A 1 286 ? 9.717 -4.575 -10.318 1.00 93.38 286 TYR A CA 1
ATOM 2334 C C . TYR A 1 286 ? 10.669 -5.775 -10.183 1.00 93.38 286 TYR A C 1
ATOM 2336 O O . TYR A 1 286 ? 10.360 -6.855 -10.685 1.00 93.38 286 TYR A O 1
ATOM 2344 N N . TYR A 1 287 ? 11.829 -5.580 -9.538 1.00 91.31 287 TYR A N 1
ATOM 2345 C CA . TYR A 1 287 ? 12.822 -6.634 -9.294 1.00 91.31 287 TYR A CA 1
ATOM 2346 C C . TYR A 1 287 ? 12.791 -7.186 -7.861 1.00 91.31 287 TYR A C 1
ATOM 2348 O O . TYR A 1 287 ? 12.775 -8.401 -7.690 1.00 91.31 287 TYR A O 1
ATOM 2356 N N . TYR A 1 288 ? 12.795 -6.315 -6.843 1.00 90.56 288 TYR A N 1
ATOM 2357 C CA . TYR A 1 288 ? 12.731 -6.703 -5.426 1.00 90.56 288 TYR A CA 1
ATOM 2358 C C . TYR A 1 288 ? 11.285 -6.663 -4.940 1.00 90.56 288 TYR A C 1
ATOM 2360 O O . TYR A 1 288 ? 10.713 -5.597 -4.729 1.00 90.56 288 TYR A O 1
ATOM 2368 N N . GLY A 1 289 ? 10.670 -7.830 -4.852 1.00 90.38 289 GLY A N 1
ATOM 2369 C CA . GLY A 1 289 ? 9.261 -7.986 -4.543 1.00 90.38 289 GLY A CA 1
ATOM 2370 C C . GLY A 1 289 ? 8.713 -9.244 -5.188 1.00 90.38 289 GLY A C 1
ATOM 2371 O O . GLY A 1 289 ? 9.457 -10.092 -5.690 1.00 90.38 289 GLY A O 1
ATOM 2372 N N . HIS A 1 290 ? 7.395 -9.362 -5.187 1.00 85.06 290 HIS A N 1
ATOM 2373 C CA . HIS A 1 290 ? 6.709 -10.547 -5.681 1.00 85.06 290 HIS A CA 1
ATOM 2374 C C . HIS A 1 290 ? 5.312 -10.207 -6.195 1.00 85.06 290 HIS A C 1
ATOM 2376 O O . HIS A 1 290 ? 4.721 -9.184 -5.848 1.00 85.06 290 HIS A O 1
ATOM 2382 N N . TRP A 1 291 ? 4.772 -11.075 -7.046 1.00 85.31 291 TRP A N 1
ATOM 2383 C CA . TRP A 1 291 ? 3.430 -10.904 -7.587 1.00 85.31 291 TRP A CA 1
ATOM 2384 C C . TRP A 1 291 ? 2.399 -11.617 -6.720 1.00 85.31 291 TRP A C 1
ATOM 2386 O O . TRP A 1 291 ? 2.596 -12.757 -6.296 1.00 85.31 291 TRP A O 1
ATOM 2396 N N . ARG A 1 292 ? 1.261 -10.963 -6.507 1.00 79.88 292 ARG A N 1
ATOM 2397 C CA . ARG A 1 292 ? 0.094 -11.540 -5.836 1.00 79.88 292 ARG A CA 1
ATOM 2398 C C . ARG A 1 292 ? -1.141 -11.355 -6.694 1.00 79.88 292 ARG A C 1
ATOM 2400 O O . ARG A 1 292 ? -1.322 -10.304 -7.298 1.00 79.88 292 ARG A O 1
ATOM 2407 N N . GLU A 1 293 ? -1.992 -12.368 -6.742 1.00 76.94 293 GLU A N 1
ATOM 2408 C CA . GLU A 1 293 ? -3.331 -12.221 -7.301 1.00 76.94 293 GLU A CA 1
ATOM 2409 C C . GLU A 1 293 ? -4.247 -11.595 -6.244 1.00 76.94 293 GLU A C 1
ATOM 2411 O O . GLU A 1 293 ? -4.329 -12.076 -5.112 1.00 76.94 293 GLU A O 1
ATOM 2416 N N . ILE A 1 294 ? -4.895 -10.494 -6.622 1.00 74.19 294 ILE A N 1
ATOM 2417 C CA . ILE A 1 294 ? -5.838 -9.743 -5.800 1.00 74.19 294 ILE A CA 1
ATOM 2418 C C . ILE A 1 294 ? -7.019 -9.347 -6.684 1.00 74.19 294 ILE A C 1
ATOM 2420 O O . ILE A 1 294 ? -6.888 -8.506 -7.573 1.00 74.19 294 ILE A O 1
ATOM 2424 N N . ASN A 1 295 ? -8.193 -9.913 -6.398 1.00 71.06 295 ASN A N 1
ATOM 2425 C CA . ASN A 1 295 ? -9.463 -9.603 -7.068 1.00 71.06 295 ASN A CA 1
ATOM 2426 C C . ASN A 1 295 ? -9.419 -9.772 -8.604 1.00 71.06 295 ASN A C 1
ATOM 2428 O O . ASN A 1 295 ? -9.984 -8.974 -9.349 1.00 71.06 295 ASN A O 1
ATOM 2432 N N . GLY A 1 296 ? -8.741 -10.808 -9.084 1.00 68.12 296 GLY A N 1
ATOM 2433 C CA . GLY A 1 296 ? -8.530 -11.132 -10.492 1.00 68.12 296 GLY A CA 1
ATOM 2434 C C . GLY A 1 296 ? -7.393 -10.356 -11.161 1.00 68.12 296 GLY A C 1
ATOM 2435 O O . GLY A 1 296 ? -7.209 -10.473 -12.376 1.00 68.12 296 GLY A O 1
ATOM 2436 N N . GLU A 1 297 ? -6.627 -9.554 -10.416 1.00 71.88 297 GLU A N 1
ATOM 2437 C CA . GLU A 1 297 ? -5.518 -8.761 -10.948 1.00 71.88 297 GLU A CA 1
ATOM 2438 C C . GLU A 1 297 ? -4.177 -9.133 -10.313 1.00 71.88 297 GLU A C 1
ATOM 2440 O O . GLU A 1 297 ? -4.088 -9.407 -9.121 1.00 71.88 297 GLU A O 1
ATOM 2445 N N . LEU A 1 298 ? -3.107 -9.095 -11.114 1.00 79.06 298 LEU A N 1
ATOM 2446 C CA . LEU A 1 298 ? -1.745 -9.227 -10.605 1.00 79.06 298 LEU A CA 1
ATOM 2447 C C . LEU A 1 298 ? -1.289 -7.904 -10.002 1.00 79.06 298 LEU A C 1
ATOM 2449 O O . LEU A 1 298 ? -1.221 -6.881 -10.688 1.00 79.06 298 LEU A O 1
ATOM 2453 N N . PHE A 1 299 ? -0.960 -7.964 -8.724 1.00 85.69 299 PHE A N 1
ATOM 2454 C CA . PHE A 1 299 ? -0.517 -6.865 -7.896 1.00 85.69 299 PHE A CA 1
ATOM 2455 C C . PHE A 1 299 ? 0.967 -7.048 -7.582 1.00 85.69 299 PHE A C 1
ATOM 2457 O O . PHE A 1 299 ? 1.386 -8.129 -7.160 1.00 85.69 299 PHE A O 1
ATOM 2464 N N . TRP A 1 300 ? 1.770 -6.010 -7.816 1.00 92.50 300 TRP A N 1
ATOM 2465 C CA . TRP A 1 300 ? 3.177 -6.027 -7.425 1.00 92.50 300 TRP A CA 1
ATOM 2466 C C . TRP A 1 300 ? 3.295 -5.672 -5.947 1.00 92.50 300 TRP A C 1
ATOM 2468 O O . TRP A 1 300 ? 2.879 -4.589 -5.551 1.00 92.50 300 TRP A O 1
ATOM 2478 N N . VAL A 1 301 ? 3.858 -6.564 -5.138 1.00 93.50 301 VAL A N 1
ATOM 2479 C CA . VAL A 1 301 ? 4.128 -6.318 -3.720 1.00 93.50 301 VAL A CA 1
ATOM 2480 C C . VAL A 1 301 ? 5.622 -6.035 -3.573 1.00 93.50 301 VAL A C 1
ATOM 2482 O O . VAL A 1 301 ? 6.421 -6.971 -3.659 1.00 93.50 301 VAL A O 1
ATOM 2485 N N . PRO A 1 302 ? 6.021 -4.758 -3.444 1.00 94.19 302 PRO A N 1
ATOM 2486 C CA . PRO A 1 302 ? 7.427 -4.386 -3.364 1.00 94.19 302 PRO A CA 1
ATOM 2487 C C . PRO A 1 302 ? 8.024 -4.725 -2.001 1.00 94.19 302 PRO A C 1
ATOM 2489 O O . PRO A 1 302 ? 7.392 -4.488 -0.971 1.00 94.19 302 PRO A O 1
ATOM 2492 N N . ASP A 1 303 ? 9.276 -5.176 -1.990 1.00 91.56 303 ASP A N 1
ATOM 2493 C CA . ASP A 1 303 ? 10.032 -5.341 -0.741 1.00 91.56 303 ASP A CA 1
ATOM 2494 C C . ASP A 1 303 ? 10.588 -3.991 -0.247 1.00 91.56 303 ASP A C 1
ATOM 2496 O O . ASP A 1 303 ? 11.031 -3.857 0.893 1.00 91.56 303 ASP A O 1
ATOM 2500 N N . GLU A 1 304 ? 10.586 -2.961 -1.102 1.00 92.44 304 GLU A N 1
ATOM 2501 C CA . GLU A 1 304 ? 11.094 -1.641 -0.748 1.00 92.44 304 GLU A CA 1
ATOM 2502 C C . GLU A 1 304 ? 10.134 -0.891 0.202 1.00 92.44 304 GLU A C 1
ATOM 2504 O O . GLU A 1 304 ? 8.962 -0.703 -0.140 1.00 92.44 304 GLU A O 1
ATOM 2509 N N . PRO A 1 305 ? 10.601 -0.348 1.347 1.00 90.12 305 PRO A N 1
ATOM 2510 C CA . PRO A 1 305 ? 9.737 0.354 2.312 1.00 90.12 305 PRO A CA 1
ATOM 2511 C C . PRO A 1 305 ? 9.014 1.589 1.768 1.00 90.12 305 PRO A C 1
ATOM 2513 O O . PRO A 1 305 ? 8.008 2.035 2.314 1.00 90.12 305 PRO A O 1
ATOM 2516 N N . TRP A 1 306 ? 9.547 2.166 0.697 1.00 90.62 306 TRP A N 1
ATOM 2517 C CA . TRP A 1 306 ? 8.992 3.318 -0.002 1.00 90.62 306 TRP A CA 1
ATOM 2518 C C . TRP A 1 306 ? 8.130 2.912 -1.210 1.00 90.62 306 TRP A C 1
ATOM 2520 O O . TRP A 1 306 ? 7.568 3.782 -1.869 1.00 90.62 306 TRP A O 1
ATOM 2530 N N . GLY A 1 307 ? 8.038 1.614 -1.522 1.00 93.31 307 GLY A N 1
ATOM 2531 C CA . GLY A 1 307 ? 7.589 1.078 -2.806 1.00 93.31 307 GLY A CA 1
ATOM 2532 C C . GLY A 1 307 ? 6.105 1.267 -3.125 1.00 93.31 307 GLY A C 1
ATOM 2533 O O . GLY A 1 307 ? 5.774 1.455 -4.296 1.00 93.31 307 GLY A O 1
ATOM 2534 N N . TRP A 1 308 ? 5.218 1.280 -2.122 1.00 93.19 308 TRP A N 1
ATOM 2535 C CA . TRP A 1 308 ? 3.764 1.345 -2.343 1.00 93.19 308 TRP A CA 1
ATOM 2536 C C . TRP A 1 308 ? 3.361 2.457 -3.325 1.00 93.19 308 TRP A C 1
ATOM 2538 O O . TRP A 1 308 ? 2.696 2.224 -4.333 1.00 93.19 308 TRP A O 1
ATOM 2548 N N . VAL A 1 309 ? 3.818 3.689 -3.097 1.00 92.38 309 VAL A N 1
ATOM 2549 C CA . VAL A 1 309 ? 3.421 4.811 -3.958 1.00 92.38 309 VAL A CA 1
ATOM 2550 C C . VAL A 1 309 ? 4.101 4.757 -5.334 1.00 92.38 309 VAL A C 1
ATOM 2552 O O . VAL A 1 309 ? 3.378 4.820 -6.331 1.00 92.38 309 VAL A O 1
ATOM 2555 N N . PRO A 1 310 ? 5.434 4.606 -5.463 1.00 95.25 310 PRO A N 1
ATOM 2556 C CA . PRO A 1 310 ? 6.073 4.612 -6.773 1.00 95.25 310 PRO A CA 1
ATOM 2557 C C . PRO A 1 310 ? 5.668 3.465 -7.700 1.00 95.25 310 PRO A C 1
ATOM 2559 O O . PRO A 1 310 ? 5.646 3.654 -8.916 1.00 95.25 310 PRO A O 1
ATOM 2562 N N . TYR A 1 311 ? 5.317 2.294 -7.164 1.00 95.69 311 TYR A N 1
ATOM 2563 C CA . TYR A 1 311 ? 4.891 1.160 -7.988 1.00 95.69 311 TYR A CA 1
ATOM 2564 C C . TYR A 1 311 ? 3.424 1.225 -8.428 1.00 95.69 311 TYR A C 1
ATOM 2566 O O . TYR A 1 311 ? 3.084 0.666 -9.474 1.00 95.69 311 TYR A O 1
ATOM 2574 N N . HIS A 1 312 ? 2.567 1.951 -7.700 1.00 93.50 312 HIS A N 1
ATOM 2575 C CA . HIS A 1 312 ? 1.132 1.997 -8.006 1.00 93.50 312 HIS A CA 1
ATOM 2576 C C . HIS A 1 312 ? 0.643 3.342 -8.549 1.00 93.50 312 HIS A C 1
ATOM 2578 O O . HIS A 1 312 ? -0.318 3.368 -9.316 1.00 93.50 312 HIS A O 1
ATOM 2584 N N . LEU A 1 313 ? 1.306 4.457 -8.227 1.00 92.44 313 LEU A N 1
ATOM 2585 C CA . LEU A 1 313 ? 0.889 5.826 -8.571 1.00 92.44 313 LEU A CA 1
ATOM 2586 C C . LEU A 1 313 ? 1.887 6.549 -9.487 1.00 92.44 313 LEU A C 1
ATOM 2588 O O . LEU A 1 313 ? 2.102 7.756 -9.371 1.00 92.44 313 LEU A O 1
ATOM 2592 N N . GLY A 1 314 ? 2.497 5.835 -10.432 1.00 93.88 314 GLY A N 1
ATOM 2593 C CA . GLY A 1 314 ? 3.302 6.474 -11.465 1.00 93.88 314 GLY A CA 1
ATOM 2594 C C . GLY A 1 314 ? 3.989 5.512 -12.420 1.00 93.88 314 GLY A C 1
ATOM 2595 O O . GLY A 1 314 ? 3.765 4.308 -12.370 1.00 93.88 314 GLY A O 1
ATOM 2596 N N . LEU A 1 315 ? 4.813 6.060 -13.313 1.00 95.62 315 LEU A N 1
ATOM 2597 C CA . LEU A 1 315 ? 5.581 5.272 -14.279 1.00 95.62 315 LEU A CA 1
ATOM 2598 C C . LEU A 1 315 ? 7.056 5.278 -13.932 1.00 95.62 315 LEU A C 1
ATOM 2600 O O . LEU A 1 315 ? 7.606 6.302 -13.537 1.00 95.62 315 LEU A O 1
ATOM 2604 N N . TRP A 1 316 ? 7.712 4.162 -14.205 1.00 97.31 316 TRP A N 1
ATOM 2605 C CA . TRP A 1 316 ? 9.160 4.075 -14.180 1.00 97.31 316 TRP A CA 1
ATOM 2606 C C . TRP A 1 316 ? 9.731 4.155 -15.592 1.00 97.31 316 TRP A C 1
ATOM 2608 O O . TRP A 1 316 ? 9.239 3.500 -16.508 1.00 97.31 316 TRP A O 1
ATOM 2618 N N . THR A 1 317 ? 10.798 4.932 -15.764 1.00 95.38 317 THR A N 1
ATOM 2619 C CA . THR A 1 317 ? 11.549 5.015 -17.021 1.00 95.38 317 THR A CA 1
ATOM 2620 C C . THR A 1 317 ? 13.047 5.097 -16.752 1.00 95.38 317 THR A C 1
ATOM 2622 O O . THR A 1 317 ? 13.481 5.414 -15.644 1.00 95.38 317 THR A O 1
ATOM 2625 N N . TRP A 1 318 ? 13.849 4.813 -17.775 1.00 94.69 318 TRP A N 1
ATOM 2626 C CA . TRP A 1 318 ? 15.299 4.958 -17.710 1.00 94.69 318 TRP A CA 1
ATOM 2627 C C . TRP A 1 318 ? 15.753 6.310 -18.266 1.00 94.69 318 TRP A C 1
ATOM 2629 O O . TRP A 1 318 ? 15.176 6.802 -19.234 1.00 94.69 318 TRP A O 1
ATOM 2639 N N . ASP A 1 319 ? 16.806 6.889 -17.703 1.00 94.00 319 ASP A N 1
ATOM 2640 C CA . ASP A 1 319 ? 17.505 8.034 -18.273 1.00 94.00 319 ASP A CA 1
ATOM 2641 C C . ASP A 1 319 ? 19.017 7.849 -18.151 1.00 94.00 319 ASP A C 1
ATOM 2643 O O . ASP A 1 319 ? 19.523 7.655 -17.056 1.00 94.00 319 ASP A O 1
ATOM 2647 N N . GLU A 1 320 ? 19.752 7.979 -19.253 1.00 90.88 320 GLU A N 1
ATOM 2648 C CA . GLU A 1 320 ? 21.193 7.699 -19.299 1.00 90.88 320 GLU A CA 1
ATOM 2649 C C . GLU A 1 320 ? 22.010 8.400 -18.199 1.00 90.88 320 GLU A C 1
ATOM 2651 O O . GLU A 1 320 ? 22.949 7.809 -17.668 1.00 90.88 320 GLU A O 1
ATOM 2656 N N . LYS A 1 321 ? 21.642 9.632 -17.821 1.00 91.19 321 LYS A N 1
ATOM 2657 C CA . LYS A 1 321 ? 22.369 10.405 -16.807 1.00 91.19 321 LYS A CA 1
ATOM 2658 C C . LYS A 1 321 ? 21.850 10.172 -15.389 1.00 91.19 321 LYS A C 1
ATOM 2660 O O . LYS A 1 321 ? 22.625 10.284 -14.442 1.00 91.19 321 LYS A O 1
ATOM 2665 N N . LEU A 1 322 ? 20.553 9.906 -15.222 1.00 92.69 322 LEU A N 1
ATOM 2666 C CA . LEU A 1 322 ? 19.880 10.035 -13.923 1.00 92.69 322 LEU A CA 1
ATOM 2667 C C . LEU A 1 322 ? 19.604 8.741 -13.162 1.00 92.69 322 LEU A C 1
ATOM 2669 O O . LEU A 1 322 ? 19.030 8.810 -12.091 1.00 92.69 322 LEU A O 1
ATOM 2673 N N . GLY A 1 323 ? 19.971 7.558 -13.617 1.00 93.56 323 GLY A N 1
ATOM 2674 C CA . GLY A 1 323 ? 19.378 6.351 -12.999 1.00 93.56 323 GLY A CA 1
ATOM 2675 C C . GLY A 1 323 ? 17.920 6.101 -13.458 1.00 93.56 323 GLY A C 1
ATOM 2676 O O . GLY A 1 323 ? 17.339 6.831 -14.271 1.00 93.56 32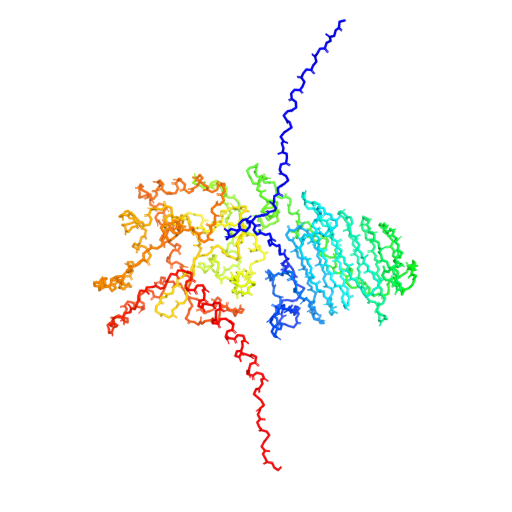3 GLY A O 1
ATOM 2677 N N . TRP A 1 324 ? 17.353 4.988 -13.005 1.00 95.44 324 TRP A N 1
ATOM 2678 C CA . TRP A 1 324 ? 15.913 4.778 -13.104 1.00 95.44 324 TRP A CA 1
ATOM 2679 C C . TRP A 1 324 ? 15.205 5.928 -12.395 1.00 95.44 324 TRP A C 1
ATOM 2681 O O . TRP A 1 324 ? 15.561 6.275 -11.268 1.00 95.44 324 TRP A O 1
ATOM 2691 N N . VAL A 1 325 ? 14.212 6.507 -13.059 1.00 96.69 325 VAL A N 1
ATOM 2692 C CA . VAL A 1 325 ? 13.445 7.632 -12.536 1.00 96.69 325 VAL A CA 1
ATOM 2693 C C . VAL A 1 325 ? 11.958 7.322 -12.568 1.00 96.69 325 VAL A C 1
ATOM 2695 O O . VAL A 1 325 ? 11.447 6.683 -13.494 1.00 96.69 325 VAL A O 1
ATOM 2698 N N . TRP A 1 326 ? 11.268 7.800 -11.544 1.00 97.62 326 TRP A N 1
ATOM 2699 C CA . TRP A 1 326 ? 9.836 7.673 -11.369 1.00 97.62 326 TRP A CA 1
ATOM 2700 C C . TRP A 1 326 ? 9.120 8.975 -11.727 1.00 97.62 326 TRP A C 1
ATOM 2702 O O . TRP A 1 326 ? 9.499 10.062 -11.283 1.00 97.62 326 TRP A O 1
ATOM 2712 N N . ILE A 1 327 ? 8.063 8.852 -12.525 1.00 96.25 327 ILE A N 1
ATOM 2713 C CA . ILE A 1 327 ? 7.188 9.937 -12.957 1.00 96.25 327 ILE A CA 1
ATOM 2714 C C . ILE A 1 327 ? 5.889 9.837 -12.142 1.00 96.25 327 ILE A C 1
ATOM 2716 O O . ILE A 1 327 ? 5.110 8.907 -12.380 1.00 96.25 327 ILE A O 1
ATOM 2720 N N . PRO A 1 328 ? 5.612 10.777 -11.220 1.00 94.38 328 PRO A N 1
ATOM 2721 C CA . PRO A 1 328 ? 4.410 10.727 -10.392 1.00 94.38 328 PRO A CA 1
ATOM 2722 C C . PRO A 1 328 ? 3.126 10.874 -11.217 1.00 94.38 328 PRO A C 1
ATOM 2724 O O . PRO A 1 328 ? 3.085 11.605 -12.214 1.00 94.38 328 PRO A O 1
ATOM 2727 N N . GLY A 1 329 ? 2.048 10.225 -10.775 1.00 90.19 329 GLY A N 1
ATOM 2728 C CA . GLY A 1 329 ? 0.719 10.325 -11.375 1.00 90.19 329 GLY A CA 1
ATOM 2729 C C . GLY A 1 329 ? -0.429 10.140 -10.385 1.00 90.19 329 GLY A C 1
ATOM 2730 O O . GLY A 1 329 ? -0.256 9.736 -9.241 1.00 90.19 329 GLY A O 1
ATOM 2731 N N . SER A 1 330 ? -1.638 10.463 -10.845 1.00 86.19 330 SER A N 1
ATOM 2732 C CA . SER A 1 330 ? -2.885 10.390 -10.066 1.00 86.19 330 SER A CA 1
ATOM 2733 C C . SER A 1 330 ? -3.725 9.137 -10.296 1.00 86.19 330 SER A C 1
ATOM 2735 O O . SER A 1 330 ? -4.774 8.976 -9.663 1.00 86.19 330 SER A O 1
ATOM 2737 N N . ALA A 1 331 ? -3.300 8.267 -11.212 1.00 88.69 331 ALA A N 1
ATOM 2738 C CA . ALA A 1 331 ? -3.961 6.996 -11.461 1.00 88.69 331 ALA A CA 1
ATOM 2739 C C . ALA A 1 331 ? -3.220 5.863 -10.759 1.00 88.69 331 ALA A C 1
ATOM 2741 O O . ALA A 1 331 ? -2.006 5.731 -10.900 1.00 88.69 331 ALA A O 1
ATOM 2742 N N . PHE A 1 332 ? -3.983 5.045 -10.048 1.00 89.06 332 PHE A N 1
ATOM 2743 C CA . PHE A 1 332 ? -3.507 3.846 -9.385 1.00 89.06 332 PHE A CA 1
ATOM 2744 C C . PHE A 1 332 ? -3.611 2.644 -10.318 1.00 89.06 332 PHE A C 1
ATOM 2746 O O . PHE A 1 332 ? -4.636 2.473 -10.981 1.00 89.06 332 PHE A O 1
ATOM 2753 N N . ALA A 1 333 ? -2.601 1.785 -10.332 1.00 88.50 333 ALA A N 1
ATOM 2754 C CA . ALA A 1 333 ? -2.682 0.454 -10.920 1.00 88.50 333 ALA A CA 1
ATOM 2755 C C . ALA A 1 333 ? -2.044 -0.573 -9.968 1.00 88.50 333 ALA A C 1
ATOM 2757 O O . ALA A 1 333 ? -1.021 -0.252 -9.361 1.00 88.50 333 ALA A O 1
ATOM 2758 N N . PRO A 1 334 ? -2.571 -1.812 -9.889 1.00 86.75 334 PRO A N 1
ATOM 2759 C CA . PRO A 1 334 ? -1.919 -2.916 -9.171 1.00 86.75 334 PRO A CA 1
ATOM 2760 C C . PRO A 1 334 ? -0.447 -3.106 -9.558 1.00 86.75 334 PRO A C 1
ATOM 2762 O O . PRO A 1 334 ? 0.380 -3.470 -8.730 1.00 86.75 334 PRO A O 1
ATOM 2765 N N . ALA A 1 335 ? -0.115 -2.807 -10.813 1.00 90.38 335 ALA A N 1
ATOM 2766 C CA . ALA A 1 335 ? 1.236 -2.535 -11.276 1.00 90.38 335 ALA A CA 1
ATOM 2767 C C . ALA A 1 335 ? 1.180 -1.800 -12.620 1.00 90.38 335 ALA A C 1
ATOM 2769 O O . ALA A 1 335 ? 0.345 -2.110 -13.475 1.00 90.38 335 ALA A O 1
ATOM 2770 N N . TRP A 1 336 ? 2.099 -0.863 -12.839 1.00 93.12 336 TRP A N 1
ATOM 2771 C CA . TRP A 1 336 ? 2.306 -0.223 -14.139 1.00 93.12 336 TRP A CA 1
ATOM 2772 C C . TRP A 1 336 ? 3.330 -1.007 -14.955 1.00 93.12 336 TRP A C 1
ATOM 2774 O O . TRP A 1 336 ? 4.466 -0.561 -15.141 1.00 93.12 336 TRP A O 1
ATOM 2784 N N . VAL A 1 337 ? 2.927 -2.187 -15.428 1.00 88.12 337 VAL A N 1
ATOM 2785 C CA . VAL A 1 337 ? 3.764 -3.079 -16.242 1.00 88.12 337 VAL A CA 1
ATOM 2786 C C . VAL A 1 337 ? 3.066 -3.498 -17.525 1.00 88.12 337 VAL A C 1
ATOM 2788 O O . VAL A 1 337 ? 1.838 -3.520 -17.605 1.00 88.12 337 VAL A O 1
ATOM 2791 N N . THR A 1 338 ? 3.857 -3.883 -18.518 1.00 78.94 338 THR A N 1
ATOM 2792 C CA . THR A 1 338 ? 3.381 -4.773 -19.579 1.00 78.94 338 THR A CA 1
ATOM 2793 C C . THR A 1 338 ? 3.824 -6.201 -19.294 1.00 78.94 338 THR A C 1
ATOM 2795 O O . THR A 1 338 ? 4.828 -6.414 -18.609 1.00 78.94 338 THR A O 1
ATOM 2798 N N . TRP A 1 339 ? 3.097 -7.148 -19.872 1.00 75.38 339 TRP A N 1
ATOM 2799 C CA . TRP A 1 339 ? 3.410 -8.568 -19.840 1.00 75.38 339 TRP A CA 1
ATOM 2800 C C . TRP A 1 339 ? 3.653 -9.077 -21.251 1.00 75.38 339 TRP A C 1
ATOM 2802 O O . TRP A 1 339 ? 2.899 -8.733 -22.159 1.00 75.38 339 TRP A O 1
ATOM 2812 N N . ASP A 1 340 ? 4.657 -9.929 -21.399 1.00 70.56 340 ASP A N 1
ATOM 2813 C CA . ASP A 1 340 ? 4.949 -10.671 -22.621 1.00 70.56 340 ASP A CA 1
ATOM 2814 C C . ASP A 1 340 ? 5.272 -12.130 -22.265 1.00 70.56 340 ASP A C 1
ATOM 2816 O O . ASP A 1 340 ? 5.587 -12.455 -21.118 1.00 70.56 340 ASP A O 1
ATOM 2820 N N . PHE A 1 341 ? 5.176 -13.031 -23.240 1.00 62.25 341 PHE A N 1
ATOM 2821 C CA . PHE A 1 341 ? 5.546 -14.432 -23.063 1.00 62.25 341 PHE A CA 1
ATOM 2822 C C . PHE A 1 341 ? 6.311 -14.924 -24.280 1.00 62.25 341 PHE A C 1
ATOM 2824 O O . PHE A 1 341 ? 5.844 -14.797 -25.414 1.00 62.25 341 PHE A O 1
ATOM 2831 N N . PHE A 1 342 ? 7.499 -15.475 -24.046 1.00 59.34 342 PHE A N 1
ATOM 2832 C CA . PHE A 1 342 ? 8.398 -15.855 -25.124 1.00 59.34 342 PHE A CA 1
ATOM 2833 C C . PHE A 1 342 ? 9.318 -17.011 -24.721 1.00 59.34 342 PHE A C 1
ATOM 2835 O O . PHE A 1 342 ? 9.906 -16.993 -23.643 1.00 59.34 342 PHE A O 1
ATOM 2842 N N . PHE A 1 343 ? 9.427 -18.037 -25.575 1.00 63.25 343 PHE A N 1
ATOM 2843 C CA . PHE A 1 343 ? 10.206 -19.266 -25.333 1.00 63.25 343 PHE A CA 1
ATOM 2844 C C . PHE A 1 343 ? 10.020 -19.897 -23.938 1.00 63.25 343 PHE A C 1
ATOM 2846 O O . PHE A 1 343 ? 10.972 -20.377 -23.323 1.00 63.25 343 PHE A O 1
ATOM 2853 N N . GLY A 1 344 ? 8.788 -19.902 -23.419 1.00 64.62 344 GLY A N 1
ATOM 2854 C CA . GLY A 1 344 ? 8.497 -20.475 -22.101 1.00 64.62 344 GLY A CA 1
ATOM 2855 C C . GLY A 1 344 ? 8.875 -19.581 -20.916 1.00 64.62 344 GLY A C 1
ATOM 2856 O O . GLY A 1 344 ? 8.823 -20.045 -19.782 1.00 64.62 344 GLY A O 1
ATOM 2857 N N . TYR A 1 345 ? 9.264 -18.328 -21.159 1.00 68.81 345 TYR A N 1
ATOM 2858 C CA . TYR A 1 345 ? 9.480 -17.326 -20.122 1.00 68.81 345 TYR A CA 1
ATOM 2859 C C . TYR A 1 345 ? 8.292 -16.374 -20.063 1.00 68.81 345 TYR A C 1
ATOM 2861 O O . TYR A 1 345 ? 7.831 -15.887 -21.095 1.00 68.81 345 TYR A O 1
ATOM 2869 N N . TYR A 1 346 ? 7.851 -16.062 -18.849 1.00 73.56 346 TYR A N 1
ATOM 2870 C CA . TYR A 1 346 ? 7.017 -14.904 -18.556 1.00 73.56 346 TYR A CA 1
ATOM 2871 C C . TYR A 1 346 ? 7.920 -13.681 -18.445 1.00 73.56 346 TYR A C 1
ATOM 2873 O O . TYR A 1 346 ? 8.937 -13.724 -17.748 1.00 73.56 346 TYR A O 1
ATOM 2881 N N . LEU A 1 347 ? 7.554 -12.604 -19.131 1.00 78.19 347 LEU A N 1
ATOM 2882 C CA . LEU A 1 347 ? 8.300 -11.360 -19.146 1.00 78.19 347 LEU A CA 1
ATOM 2883 C C . LEU A 1 347 ? 7.443 -10.222 -18.612 1.00 78.19 347 LEU A C 1
ATOM 2885 O O . LEU A 1 347 ? 6.268 -10.105 -18.961 1.00 78.19 347 LEU A O 1
ATOM 2889 N N . TRP A 1 348 ? 8.055 -9.344 -17.827 1.00 85.31 348 TRP A N 1
ATOM 2890 C CA . TRP A 1 348 ? 7.456 -8.064 -17.477 1.00 85.31 348 TRP A CA 1
ATOM 2891 C C . TRP A 1 348 ? 8.480 -6.939 -17.504 1.00 85.31 348 TRP A C 1
ATOM 2893 O O . TRP A 1 348 ? 9.676 -7.118 -17.264 1.00 85.31 348 TRP A O 1
ATOM 2903 N N . ARG A 1 349 ? 7.988 -5.738 -17.788 1.00 89.56 349 ARG A N 1
ATOM 2904 C CA . ARG A 1 349 ? 8.755 -4.493 -17.691 1.00 89.56 349 ARG A CA 1
ATOM 2905 C C . ARG A 1 349 ? 7.820 -3.341 -17.324 1.00 89.56 349 ARG A C 1
ATOM 2907 O O . ARG A 1 349 ? 6.613 -3.458 -17.561 1.00 89.56 349 ARG A O 1
ATOM 2914 N N . PRO A 1 350 ? 8.349 -2.211 -16.826 1.00 94.81 350 PRO A N 1
ATOM 2915 C CA . PRO A 1 350 ? 7.559 -1.000 -16.658 1.00 94.81 350 PRO A CA 1
ATOM 2916 C C . PRO A 1 350 ? 6.790 -0.617 -17.925 1.00 94.81 350 PRO A C 1
ATOM 2918 O O . PRO A 1 350 ? 7.324 -0.693 -19.036 1.00 94.81 350 PRO A O 1
ATOM 2921 N N . TRP A 1 351 ? 5.549 -0.174 -17.738 1.00 91.31 351 TRP A N 1
ATOM 2922 C CA . TRP A 1 351 ? 4.745 0.459 -18.776 1.00 91.31 351 TRP A CA 1
ATOM 2923 C C . TRP A 1 351 ? 5.352 1.815 -19.153 1.00 91.31 351 TRP A C 1
ATOM 2925 O O . TRP A 1 351 ? 5.707 2.618 -18.290 1.00 91.31 351 TRP A O 1
ATOM 2935 N N . LEU A 1 352 ? 5.455 2.084 -20.449 1.00 90.31 352 LEU A N 1
ATOM 2936 C CA . LEU A 1 352 ? 6.101 3.258 -21.022 1.00 90.31 352 LEU A CA 1
ATOM 2937 C C . LEU A 1 352 ? 5.121 4.106 -21.827 1.00 90.31 352 LEU A C 1
ATOM 2939 O O . LEU A 1 352 ? 4.054 3.666 -22.251 1.00 90.31 352 LEU A O 1
ATOM 2943 N N . PHE A 1 353 ? 5.528 5.340 -22.137 1.00 90.75 353 PHE A N 1
ATOM 2944 C CA . PHE A 1 353 ? 4.736 6.201 -23.015 1.00 90.75 353 PHE A CA 1
ATOM 2945 C C . PHE A 1 353 ? 4.502 5.605 -24.409 1.00 90.75 353 PHE A C 1
ATOM 2947 O O . PHE A 1 353 ? 3.434 5.816 -24.984 1.00 90.75 353 PHE A O 1
ATOM 2954 N N . CYS A 1 354 ? 5.460 4.836 -24.934 1.00 83.50 354 CYS A N 1
ATOM 2955 C CA . CYS A 1 354 ? 5.318 4.158 -26.220 1.00 83.50 354 CYS A CA 1
ATOM 2956 C C . CYS A 1 354 ? 4.217 3.084 -26.221 1.00 83.50 354 CYS A C 1
ATOM 2958 O O . CYS A 1 354 ? 3.643 2.824 -27.276 1.00 83.50 354 CYS A O 1
ATOM 2960 N N . ASP A 1 355 ? 3.855 2.522 -25.065 1.00 83.69 355 ASP A N 1
ATOM 2961 C CA . ASP A 1 355 ? 2.839 1.471 -24.984 1.00 83.69 355 ASP A CA 1
ATOM 2962 C C . ASP A 1 355 ? 1.442 2.001 -25.298 1.00 83.69 355 ASP A C 1
ATOM 2964 O O . ASP A 1 355 ? 0.650 1.310 -25.929 1.00 83.69 355 ASP A O 1
ATOM 2968 N N . TRP A 1 356 ? 1.141 3.262 -24.973 1.00 84.62 356 TRP A N 1
ATOM 2969 C CA . TRP A 1 356 ? -0.107 3.895 -25.418 1.00 84.62 356 TRP A CA 1
ATOM 2970 C C . TRP A 1 356 ? -0.148 4.147 -26.928 1.00 84.62 356 TRP A C 1
ATOM 2972 O O . TRP A 1 356 ? -1.233 4.155 -27.512 1.00 84.62 356 TRP A O 1
ATOM 2982 N N . MET A 1 357 ? 1.007 4.292 -27.589 1.00 77.88 357 MET A N 1
ATOM 2983 C CA . MET A 1 357 ? 1.054 4.522 -29.038 1.00 77.88 357 MET A CA 1
ATOM 2984 C C . MET A 1 357 ? 0.473 3.338 -29.823 1.00 77.88 357 MET A C 1
ATOM 2986 O O . MET A 1 357 ? -0.143 3.547 -30.869 1.00 77.88 357 MET A O 1
ATOM 2990 N N . LEU A 1 358 ? 0.599 2.113 -29.300 1.00 70.25 358 LEU A N 1
ATOM 2991 C CA . LEU A 1 358 ? -0.018 0.915 -29.881 1.00 70.25 358 LEU A CA 1
ATOM 2992 C C . LEU A 1 358 ? -1.536 1.060 -30.062 1.00 70.25 358 LEU A C 1
ATOM 2994 O O . LEU A 1 358 ? -2.096 0.555 -31.032 1.00 70.25 358 LEU A O 1
ATOM 2998 N N . TRP A 1 359 ? -2.191 1.792 -29.159 1.00 69.94 359 TRP A N 1
ATOM 2999 C CA . TRP A 1 359 ? -3.649 1.890 -29.072 1.00 69.94 359 TRP A CA 1
ATOM 3000 C C . TRP A 1 359 ? -4.202 3.199 -29.653 1.00 69.94 359 TRP A C 1
ATOM 3002 O O . TRP A 1 359 ? -5.340 3.239 -30.113 1.00 69.94 359 TRP A O 1
ATOM 3012 N N . ASP A 1 360 ? -3.391 4.258 -29.713 1.00 67.31 360 ASP A N 1
ATOM 3013 C CA . ASP A 1 360 ? -3.770 5.581 -30.237 1.00 67.31 360 ASP A CA 1
ATOM 3014 C C . ASP A 1 360 ? -3.736 5.676 -31.782 1.00 67.31 360 ASP A C 1
ATOM 3016 O O . ASP A 1 360 ? -3.669 6.765 -32.354 1.00 67.31 360 ASP A O 1
ATOM 3020 N N . GLY A 1 361 ? -3.767 4.539 -32.487 1.00 59.69 361 GLY A N 1
ATOM 3021 C CA . GLY A 1 361 ? -3.734 4.474 -33.954 1.00 59.69 361 GLY A CA 1
ATOM 3022 C C . GLY A 1 361 ? -2.335 4.581 -34.573 1.00 59.69 361 GLY A C 1
ATOM 3023 O O . GLY A 1 361 ? -2.203 4.435 -35.786 1.00 59.69 361 GLY A O 1
ATOM 3024 N N . TYR A 1 362 ? -1.286 4.765 -33.762 1.00 55.84 362 TYR A N 1
ATOM 3025 C CA . TYR A 1 362 ? 0.103 4.705 -34.228 1.00 55.84 362 TYR A CA 1
ATOM 3026 C C . TYR A 1 362 ? 0.608 3.268 -34.402 1.00 55.84 362 TYR A C 1
ATOM 3028 O O . TYR A 1 362 ? 1.501 3.056 -35.217 1.00 55.84 362 TYR A O 1
ATOM 3036 N N . GLY A 1 363 ? 0.017 2.279 -33.721 1.00 53.38 363 GLY A N 1
ATOM 3037 C CA . GLY A 1 363 ? 0.396 0.864 -33.848 1.00 53.38 363 GLY A CA 1
ATOM 3038 C C . GLY A 1 363 ? 0.262 0.283 -35.265 1.00 53.38 363 GLY A C 1
ATOM 3039 O O . GLY A 1 363 ? 0.979 -0.645 -35.604 1.00 53.38 363 GLY A O 1
ATOM 3040 N N . ASN A 1 364 ? -0.587 0.869 -36.120 1.00 48.16 364 ASN A N 1
ATOM 3041 C CA . ASN A 1 364 ? -0.738 0.481 -37.533 1.00 48.16 364 ASN A CA 1
ATOM 3042 C C . ASN A 1 364 ? 0.085 1.351 -38.505 1.00 48.16 364 ASN A C 1
ATOM 3044 O O . ASN A 1 364 ? -0.061 1.222 -39.720 1.00 48.16 364 ASN A O 1
ATOM 3048 N N . SER A 1 365 ? 0.909 2.274 -38.001 1.00 53.97 365 SER A N 1
ATOM 3049 C CA . SER A 1 365 ? 1.770 3.113 -38.840 1.00 53.97 365 SER A CA 1
ATOM 3050 C C . SER A 1 365 ? 3.104 2.414 -39.104 1.00 53.97 365 SER A C 1
ATOM 3052 O O . SER A 1 365 ? 3.676 1.845 -38.175 1.00 53.97 365 SER A O 1
ATOM 3054 N N . SER A 1 366 ? 3.621 2.503 -40.340 1.00 53.19 366 SER A N 1
ATOM 3055 C CA . SER A 1 366 ? 4.973 2.016 -40.702 1.00 53.19 366 SER A CA 1
ATOM 3056 C C . SER A 1 366 ? 6.005 2.445 -39.659 1.00 53.19 366 SER A C 1
ATOM 3058 O O . SER A 1 366 ? 6.748 1.628 -39.138 1.00 53.19 366 SER A O 1
ATOM 3060 N N . TRP A 1 367 ? 5.913 3.699 -39.210 1.00 53.75 367 TRP A N 1
ATOM 3061 C CA . TRP A 1 367 ? 6.798 4.287 -38.211 1.00 53.75 367 TRP A CA 1
ATOM 3062 C C . TRP A 1 367 ? 6.901 3.513 -36.885 1.00 53.75 367 TRP A C 1
ATOM 3064 O O . TRP A 1 367 ? 7.982 3.431 -36.305 1.00 53.75 367 TRP A O 1
ATOM 3074 N N . TYR A 1 368 ? 5.796 2.964 -36.366 1.00 55.81 368 TYR A N 1
ATOM 3075 C CA . TYR A 1 368 ? 5.854 2.152 -35.145 1.00 55.81 368 TYR A CA 1
ATOM 3076 C C . TYR A 1 368 ? 6.672 0.878 -35.387 1.00 55.81 368 TYR A C 1
ATOM 3078 O O . TYR A 1 368 ? 7.507 0.516 -34.556 1.00 55.81 368 TYR A O 1
ATOM 3086 N N . TYR A 1 369 ? 6.477 0.251 -36.549 1.00 56.62 369 TYR A N 1
ATOM 3087 C CA . TYR A 1 369 ? 7.236 -0.921 -36.976 1.00 56.62 369 TYR A CA 1
ATOM 3088 C C . TYR A 1 369 ? 8.704 -0.617 -37.297 1.00 56.62 369 TYR A C 1
ATOM 3090 O O . TYR A 1 369 ? 9.552 -1.477 -37.096 1.00 56.62 369 TYR A O 1
ATOM 3098 N N . ASP A 1 370 ? 9.013 0.609 -37.712 1.00 56.44 370 ASP A N 1
ATOM 3099 C CA . ASP A 1 370 ? 10.372 1.017 -38.074 1.00 56.44 370 ASP A CA 1
ATOM 3100 C C . ASP A 1 370 ? 11.206 1.452 -36.853 1.00 56.44 370 ASP A C 1
ATOM 3102 O O . ASP A 1 370 ? 12.428 1.334 -36.857 1.00 56.44 370 ASP A O 1
ATOM 3106 N N . VAL A 1 371 ? 10.564 1.973 -35.796 1.00 55.41 371 VAL A N 1
ATOM 3107 C CA . VAL A 1 371 ? 11.271 2.658 -34.691 1.00 55.41 371 VAL A CA 1
ATOM 3108 C C . VAL A 1 371 ? 11.008 2.063 -33.317 1.00 55.41 371 VAL A C 1
ATOM 3110 O O . VAL A 1 371 ? 11.845 2.201 -32.435 1.00 55.41 371 VAL A O 1
ATOM 3113 N N . VAL A 1 372 ? 9.869 1.415 -33.089 1.00 58.03 372 VAL A N 1
ATOM 3114 C CA . VAL A 1 372 ? 9.537 0.840 -31.776 1.00 58.03 372 VAL A CA 1
ATOM 3115 C C . VAL A 1 372 ? 9.642 -0.673 -31.834 1.00 58.03 372 VAL A C 1
ATOM 3117 O O . VAL A 1 372 ? 10.368 -1.268 -31.046 1.00 58.03 372 VAL A O 1
ATOM 3120 N N . TYR A 1 373 ? 8.987 -1.284 -32.815 1.00 61.53 373 TYR A N 1
ATOM 3121 C CA . TYR A 1 373 ? 8.935 -2.728 -33.006 1.00 61.53 373 TYR A CA 1
ATOM 3122 C C . TYR A 1 373 ? 10.301 -3.433 -33.065 1.00 61.53 373 TYR A C 1
ATOM 3124 O O . TYR A 1 373 ? 10.390 -4.509 -32.475 1.00 61.53 373 TYR A O 1
ATOM 3132 N N . PRO A 1 374 ? 11.387 -2.869 -33.646 1.00 61.12 374 PRO A N 1
ATOM 3133 C CA . PRO A 1 374 ? 12.675 -3.557 -33.654 1.00 61.12 374 PRO A CA 1
ATOM 3134 C C . PRO A 1 374 ? 13.236 -3.764 -32.243 1.00 61.12 374 PRO A C 1
ATOM 3136 O O . PRO A 1 374 ? 13.829 -4.793 -31.930 1.00 61.12 374 PRO A O 1
ATOM 3139 N N . TYR A 1 375 ? 12.957 -2.828 -31.336 1.00 58.28 375 TYR A N 1
ATOM 3140 C CA . TYR A 1 375 ? 13.359 -2.953 -29.938 1.00 58.28 375 TYR A CA 1
ATOM 3141 C C . TYR A 1 375 ? 12.552 -4.016 -29.184 1.00 58.28 375 TYR A C 1
ATOM 3143 O O . TYR A 1 375 ? 13.069 -4.584 -28.224 1.00 58.28 375 TYR A O 1
ATOM 3151 N N . TYR A 1 376 ? 11.327 -4.309 -29.630 1.00 55.75 376 TYR A N 1
ATOM 3152 C CA . TYR A 1 376 ? 10.495 -5.377 -29.075 1.00 55.75 376 TYR A CA 1
ATOM 3153 C C . TYR A 1 376 ? 10.804 -6.756 -29.675 1.00 55.75 376 TYR A C 1
ATOM 3155 O O . TYR A 1 376 ? 10.771 -7.741 -28.943 1.00 55.75 376 TYR A O 1
ATOM 3163 N N . TYR A 1 377 ? 11.111 -6.841 -30.977 1.00 52.88 377 TYR A N 1
ATOM 3164 C CA . TYR A 1 377 ? 11.046 -8.110 -31.719 1.00 52.88 377 TYR A CA 1
ATOM 3165 C C . TYR A 1 377 ? 12.223 -8.399 -32.676 1.00 52.88 377 TYR A C 1
ATOM 3167 O O . TYR A 1 377 ? 12.248 -9.475 -33.261 1.00 52.88 377 TYR A O 1
ATOM 3175 N N . ASP A 1 378 ? 13.219 -7.516 -32.832 1.00 47.25 378 ASP A N 1
ATOM 3176 C CA . ASP A 1 378 ? 14.308 -7.669 -33.830 1.00 47.25 378 ASP A CA 1
ATOM 3177 C C . ASP A 1 378 ? 15.653 -8.129 -33.223 1.00 47.25 378 ASP A C 1
ATOM 3179 O O . ASP A 1 378 ? 16.739 -7.886 -33.740 1.00 47.25 378 ASP A O 1
ATOM 3183 N N . ARG A 1 379 ? 15.611 -8.823 -32.079 1.00 47.94 379 ARG A N 1
ATOM 3184 C CA . ARG A 1 379 ? 16.807 -9.299 -31.353 1.00 47.94 379 ARG A CA 1
ATOM 3185 C C . ARG A 1 379 ? 17.288 -10.700 -31.747 1.00 47.94 379 ARG A C 1
ATOM 3187 O O . ARG A 1 379 ? 17.677 -11.482 -30.882 1.00 47.94 379 ARG A O 1
ATOM 3194 N N . ASN A 1 380 ? 17.234 -11.054 -33.035 1.00 41.66 380 ASN A N 1
ATOM 3195 C CA . ASN A 1 380 ? 17.454 -12.438 -33.498 1.00 41.66 380 ASN A CA 1
ATOM 3196 C C . ASN A 1 380 ? 16.576 -13.461 -32.750 1.00 41.66 380 ASN A C 1
ATOM 3198 O O . ASN A 1 380 ? 16.891 -14.641 -32.647 1.00 41.66 380 ASN A O 1
ATOM 3202 N N . LEU A 1 381 ? 15.440 -13.003 -32.234 1.00 39.88 381 LEU A N 1
ATOM 3203 C CA . LEU A 1 381 ? 14.334 -13.815 -31.765 1.00 39.88 381 LEU A CA 1
ATOM 3204 C C . LEU A 1 381 ? 13.409 -13.929 -32.976 1.00 39.88 381 LEU A C 1
ATOM 3206 O O . LEU A 1 381 ? 12.509 -13.116 -33.138 1.00 39.88 381 LEU A O 1
ATOM 3210 N N . VAL A 1 382 ? 13.762 -14.817 -33.913 1.00 35.78 382 VAL A N 1
ATOM 3211 C CA . VAL A 1 382 ? 13.219 -14.861 -35.280 1.00 35.78 382 VAL A CA 1
ATOM 3212 C C . VAL A 1 382 ? 11.701 -14.673 -35.294 1.00 35.78 382 VAL A C 1
ATOM 3214 O O . VAL A 1 382 ? 10.948 -15.490 -34.766 1.00 35.78 382 VAL A O 1
ATOM 3217 N N . LEU A 1 383 ? 11.258 -13.617 -35.981 1.00 33.75 383 LEU A N 1
ATOM 3218 C CA . LEU A 1 383 ? 9.927 -13.577 -36.562 1.00 33.75 383 LEU A CA 1
ATOM 3219 C C . LEU A 1 383 ? 9.859 -14.686 -37.601 1.00 33.75 383 LE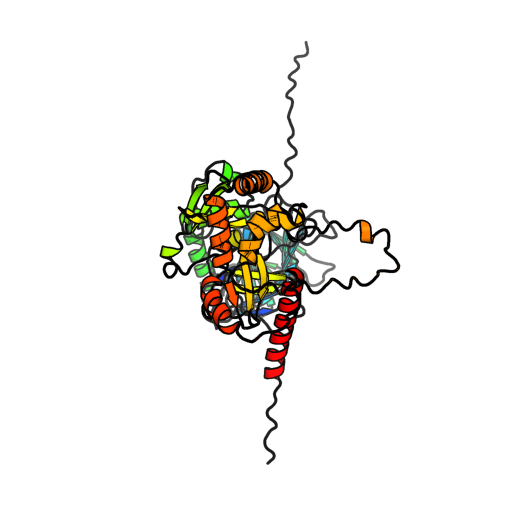U A C 1
ATOM 3221 O O . LEU A 1 383 ? 10.462 -14.598 -38.672 1.00 33.75 383 LEU A O 1
ATOM 3225 N N . LEU A 1 384 ? 9.101 -15.729 -37.282 1.00 31.34 384 LEU A N 1
ATOM 3226 C CA . LEU A 1 384 ? 8.601 -16.644 -38.291 1.00 31.34 384 LEU A CA 1
ATOM 3227 C C . LEU A 1 384 ? 7.962 -15.803 -39.399 1.00 31.34 384 LEU A C 1
ATOM 3229 O O . LEU A 1 384 ? 7.143 -14.915 -39.134 1.00 31.34 384 LEU A O 1
ATOM 3233 N N . LYS A 1 385 ? 8.380 -16.059 -40.646 1.00 28.38 385 LYS A N 1
ATOM 3234 C CA . LYS A 1 385 ? 7.700 -15.560 -41.846 1.00 28.38 385 LYS A CA 1
ATOM 3235 C C . LYS A 1 385 ? 6.201 -15.692 -41.616 1.00 28.38 385 LYS A C 1
ATOM 3237 O O . LYS A 1 385 ? 5.759 -16.778 -41.262 1.00 28.38 385 LYS A O 1
ATOM 3242 N N . LYS A 1 386 ? 5.426 -14.629 -41.862 1.00 30.03 386 LYS A N 1
ATOM 3243 C CA . LYS A 1 386 ? 3.962 -14.731 -41.950 1.00 30.03 386 LYS A CA 1
ATOM 3244 C C . LYS A 1 386 ? 3.622 -15.911 -42.877 1.00 30.03 386 LYS A C 1
ATOM 3246 O O . LYS A 1 386 ? 3.857 -15.768 -44.081 1.00 30.03 386 LYS A O 1
ATOM 3251 N N . PRO A 1 387 ? 3.053 -17.033 -42.395 1.00 27.28 387 PRO A N 1
ATOM 3252 C CA . PRO A 1 387 ? 2.341 -17.922 -43.293 1.00 27.28 387 PRO A CA 1
ATOM 3253 C C . PRO A 1 387 ? 1.141 -17.120 -43.797 1.00 27.28 387 PRO A C 1
ATOM 3255 O O . PRO A 1 387 ? 0.572 -16.312 -43.050 1.00 27.28 387 PRO A O 1
ATOM 3258 N N . GLY A 1 388 ? 0.800 -17.268 -45.077 1.00 35.72 388 GLY A N 1
ATOM 3259 C CA . GLY A 1 388 ? -0.326 -16.563 -45.684 1.00 35.72 388 GLY A CA 1
ATOM 3260 C C . GLY A 1 388 ? -1.544 -16.622 -44.765 1.00 35.72 388 GLY A C 1
ATOM 3261 O O . GLY A 1 388 ? -1.971 -17.702 -44.368 1.00 35.72 388 GLY A O 1
ATOM 3262 N N . GLN A 1 389 ? -2.066 -15.455 -44.377 1.00 34.75 389 GLN A N 1
ATOM 3263 C CA . GLN A 1 389 ? -3.270 -15.368 -43.560 1.00 34.75 389 GLN A CA 1
ATOM 3264 C C . GLN A 1 389 ? -4.402 -16.097 -44.282 1.00 34.75 389 GLN A C 1
ATOM 3266 O O . GLN A 1 389 ? -5.043 -15.523 -45.164 1.00 34.75 389 GLN A O 1
ATOM 3271 N N . GLN A 1 390 ? -4.726 -17.317 -43.864 1.00 33.28 390 GLN A N 1
ATOM 3272 C CA . GLN A 1 390 ? -6.058 -17.838 -44.099 1.00 33.28 390 GLN A CA 1
ATOM 3273 C C . GLN A 1 390 ? -6.968 -17.122 -43.099 1.00 33.28 390 GLN A C 1
ATOM 3275 O O . GLN A 1 390 ? -7.221 -17.585 -41.989 1.00 33.28 390 GLN A O 1
ATOM 3280 N N . LYS A 1 391 ? -7.401 -15.907 -43.462 1.00 36.44 391 LYS A N 1
ATOM 3281 C CA . LYS A 1 391 ? -8.491 -15.245 -42.748 1.00 36.44 391 LYS A CA 1
ATOM 3282 C C . LYS A 1 391 ? -9.677 -16.198 -42.800 1.00 36.44 391 LYS A C 1
ATOM 3284 O O . LYS A 1 391 ? -10.129 -16.557 -43.888 1.00 36.44 391 LYS A O 1
ATOM 3289 N N . SER A 1 392 ? -10.195 -16.585 -41.641 1.00 32.00 392 SER A N 1
ATOM 3290 C CA . SER A 1 392 ? -11.521 -17.178 -41.580 1.00 32.00 392 SER A CA 1
ATOM 3291 C C . SER A 1 392 ? -12.489 -16.196 -42.243 1.00 32.00 392 SER A C 1
ATOM 3293 O O . SER A 1 392 ? -12.593 -15.027 -41.864 1.00 32.00 392 SER A O 1
ATOM 3295 N N . VAL A 1 393 ? -13.144 -16.642 -43.316 1.00 31.50 393 VAL A N 1
ATOM 3296 C CA . VAL A 1 393 ? -14.156 -15.838 -44.001 1.00 31.50 393 VAL A CA 1
ATOM 3297 C C . VAL A 1 393 ? -15.331 -15.699 -43.041 1.00 31.50 393 VAL A C 1
ATOM 3299 O O . VAL A 1 393 ? -16.166 -16.595 -42.915 1.00 31.50 393 VAL A O 1
ATOM 3302 N N . LEU A 1 394 ? -15.387 -14.574 -42.331 1.00 31.88 394 LEU A N 1
ATOM 3303 C CA . LEU A 1 394 ? -16.536 -14.195 -41.523 1.00 31.88 394 LEU A CA 1
ATOM 3304 C C . LEU A 1 394 ? -17.711 -13.930 -42.468 1.00 31.88 394 LEU A C 1
ATOM 3306 O O . LEU A 1 394 ? -17.822 -12.861 -43.062 1.00 31.88 394 LEU A O 1
ATOM 3310 N N . ARG A 1 395 ? -18.609 -14.910 -42.611 1.00 29.56 395 ARG A N 1
ATOM 3311 C CA . ARG A 1 395 ? -19.795 -14.806 -43.483 1.00 29.56 395 ARG A CA 1
ATOM 3312 C C . ARG A 1 395 ? -20.877 -13.857 -42.943 1.00 29.56 395 ARG A C 1
ATOM 3314 O O . ARG A 1 395 ? -21.878 -13.631 -43.615 1.00 29.56 395 ARG A O 1
ATOM 3321 N N . LYS A 1 396 ? -20.691 -13.287 -41.745 1.00 29.19 396 LYS A N 1
ATOM 3322 C CA . LYS A 1 396 ? -21.537 -12.226 -41.174 1.00 29.19 396 LYS A CA 1
ATOM 3323 C C . LYS A 1 396 ? -20.754 -11.395 -40.153 1.00 29.19 396 LYS A C 1
ATOM 3325 O O . LYS A 1 396 ? -20.331 -11.922 -39.129 1.00 29.19 396 LYS A O 1
ATOM 3330 N N . VAL A 1 397 ? -20.621 -10.095 -40.412 1.00 30.30 397 VAL A N 1
ATOM 3331 C CA . VAL A 1 397 ? -20.089 -9.098 -39.466 1.00 30.30 397 VAL A CA 1
ATOM 3332 C C . VAL A 1 397 ? -21.270 -8.345 -38.853 1.00 30.30 397 VAL A C 1
ATOM 3334 O O . VAL A 1 397 ? -22.112 -7.828 -39.589 1.00 30.30 397 VAL A O 1
ATOM 3337 N N . ARG A 1 398 ? -21.371 -8.290 -37.516 1.00 33.75 398 ARG A N 1
ATOM 3338 C CA . ARG A 1 398 ? -22.435 -7.525 -36.836 1.00 33.75 398 ARG A CA 1
ATOM 3339 C C . ARG A 1 398 ? -22.011 -6.061 -36.623 1.00 33.75 398 ARG A C 1
ATOM 3341 O O . ARG A 1 398 ? -20.835 -5.758 -36.434 1.00 33.75 398 ARG A O 1
ATOM 3348 N N . ARG A 1 399 ? -22.971 -5.129 -36.662 1.00 29.36 399 ARG A N 1
ATOM 3349 C CA . ARG A 1 399 ? -22.747 -3.662 -36.657 1.00 29.36 399 ARG A CA 1
ATOM 3350 C C . ARG A 1 399 ? -22.080 -3.136 -35.370 1.00 29.36 399 ARG A C 1
ATOM 3352 O O . ARG A 1 399 ? -21.472 -2.070 -35.381 1.00 29.36 399 ARG A O 1
ATOM 3359 N N . ASP A 1 400 ? -22.188 -3.882 -34.278 1.00 34.38 400 ASP A N 1
ATOM 3360 C CA . ASP A 1 400 ? -21.554 -3.684 -32.969 1.00 34.38 400 ASP A CA 1
ATOM 3361 C C . ASP A 1 400 ? -20.072 -4.099 -32.944 1.00 34.38 400 ASP A C 1
ATOM 3363 O O . ASP A 1 400 ? -19.270 -3.464 -32.256 1.00 34.38 400 ASP A O 1
ATOM 3367 N N . GLN A 1 401 ? -19.669 -5.078 -33.761 1.00 28.56 401 GLN A N 1
ATOM 3368 C CA . GLN A 1 401 ? -18.261 -5.471 -33.914 1.00 28.56 401 GLN A CA 1
ATOM 3369 C C . GLN A 1 401 ? -17.439 -4.403 -34.652 1.00 28.56 401 GLN A C 1
ATOM 3371 O O . GLN A 1 401 ? -16.253 -4.243 -34.381 1.00 28.56 401 GLN A O 1
ATOM 3376 N N . LEU A 1 402 ? -18.081 -3.601 -35.509 1.00 31.23 402 LEU A N 1
ATOM 3377 C CA . LEU A 1 402 ? -17.463 -2.477 -36.227 1.00 31.23 402 LEU A CA 1
ATOM 3378 C C . LEU A 1 402 ? -17.209 -1.237 -35.342 1.00 31.23 402 LEU A C 1
ATOM 3380 O O . LEU A 1 402 ? -16.662 -0.248 -35.826 1.00 31.23 402 LEU A O 1
ATOM 3384 N N . LYS A 1 403 ? -17.612 -1.254 -34.059 1.00 32.22 403 LYS A N 1
ATOM 3385 C CA . LYS A 1 403 ? -17.514 -0.097 -33.146 1.00 32.22 403 LYS A CA 1
ATOM 3386 C C . LYS A 1 403 ? -16.551 -0.264 -31.967 1.00 32.22 403 LYS A C 1
ATOM 3388 O O . LYS A 1 403 ? -16.349 0.707 -31.236 1.00 32.22 403 LYS A O 1
ATOM 3393 N N . LYS A 1 404 ? -15.934 -1.432 -31.749 1.00 35.56 404 LYS A N 1
ATOM 3394 C CA . LYS A 1 404 ? -14.950 -1.583 -30.662 1.00 35.56 404 LYS A CA 1
ATOM 3395 C C . LYS A 1 404 ? -13.628 -0.921 -31.054 1.00 35.56 404 LYS A C 1
ATOM 3397 O O . LYS A 1 404 ? -12.766 -1.549 -31.656 1.00 35.56 404 LYS A O 1
ATOM 3402 N N . LYS A 1 405 ? -13.449 0.348 -30.671 1.00 40.97 405 LYS A N 1
ATOM 3403 C CA . LYS A 1 405 ? -12.101 0.891 -30.469 1.00 40.97 405 LYS A CA 1
ATOM 3404 C C . LYS A 1 405 ? -11.457 0.073 -29.352 1.00 40.97 405 LYS A C 1
ATOM 3406 O O . LYS A 1 405 ? -11.923 0.118 -28.213 1.00 40.97 405 LYS A O 1
ATOM 3411 N N . THR A 1 406 ? -10.429 -0.697 -29.682 1.00 52.38 406 THR A N 1
ATOM 3412 C CA . THR A 1 406 ? -9.521 -1.300 -28.709 1.00 52.38 406 THR A CA 1
ATOM 3413 C C . THR A 1 406 ? -8.998 -0.175 -27.816 1.00 52.38 406 THR A C 1
ATOM 3415 O O . THR A 1 406 ? -8.325 0.740 -28.277 1.00 52.38 406 THR A O 1
ATOM 3418 N N . THR A 1 407 ? -9.427 -0.164 -26.555 1.00 59.28 407 THR A N 1
ATOM 3419 C CA . THR A 1 407 ? -9.021 0.852 -25.575 1.00 59.28 407 THR A CA 1
ATOM 3420 C C . THR A 1 407 ? -7.783 0.313 -24.857 1.00 59.28 407 THR A C 1
ATOM 3422 O O . THR A 1 407 ? -7.773 -0.884 -24.566 1.00 59.28 407 THR A O 1
ATOM 3425 N N . PRO A 1 408 ? -6.747 1.129 -24.587 1.00 66.56 408 PRO A N 1
ATOM 3426 C CA . PRO A 1 408 ? -5.571 0.652 -23.864 1.00 66.56 408 PRO A CA 1
ATOM 3427 C C . PRO A 1 408 ? -5.956 0.096 -22.484 1.00 66.56 408 PRO A C 1
ATOM 3429 O O . PRO A 1 408 ? -6.894 0.618 -21.870 1.00 66.56 408 PRO A O 1
ATOM 3432 N N . PRO A 1 409 ? -5.217 -0.906 -21.966 1.00 72.06 409 PRO A N 1
ATOM 3433 C CA . PRO A 1 409 ? -5.497 -1.517 -20.663 1.00 72.06 409 PRO A CA 1
ATOM 3434 C C . PRO A 1 409 ? -5.356 -0.516 -19.511 1.00 72.06 409 PRO A C 1
ATOM 3436 O O . PRO A 1 409 ? -6.051 -0.633 -18.507 1.00 72.06 409 PRO A O 1
ATOM 3439 N N . PHE A 1 410 ? -4.511 0.505 -19.679 1.00 83.31 410 PHE A N 1
ATOM 3440 C CA . PHE A 1 410 ? -4.394 1.615 -18.746 1.00 83.31 410 PHE A CA 1
ATOM 3441 C C . PHE A 1 410 ? -4.847 2.920 -19.381 1.00 83.31 410 PHE A C 1
ATOM 3443 O O . PHE A 1 410 ? -4.377 3.323 -20.449 1.00 83.31 410 PHE A O 1
ATOM 3450 N N . LYS A 1 411 ? -5.705 3.655 -18.681 1.00 87.62 411 LYS A N 1
ATOM 3451 C CA . LYS A 1 411 ? -6.051 5.019 -19.058 1.00 87.62 411 LYS A CA 1
ATOM 3452 C C . LYS A 1 411 ? -4.954 5.984 -18.628 1.00 87.62 411 LYS A C 1
ATOM 3454 O O . LYS A 1 411 ? -4.638 6.093 -17.449 1.00 87.62 411 LYS A O 1
ATOM 3459 N N . MET A 1 412 ? -4.452 6.760 -19.584 1.00 89.38 412 MET A N 1
ATOM 3460 C CA . MET A 1 412 ? -3.453 7.789 -19.316 1.00 89.38 412 MET A CA 1
ATOM 3461 C C . MET A 1 412 ? -4.033 8.948 -18.472 1.00 89.38 412 MET A C 1
ATOM 3463 O O . MET A 1 412 ? -5.030 9.569 -18.880 1.00 89.38 412 MET A O 1
ATOM 3467 N N . PRO A 1 413 ? -3.391 9.293 -17.341 1.00 89.56 413 PRO A N 1
ATOM 3468 C CA . PRO A 1 413 ? -3.645 10.513 -16.585 1.00 89.56 413 PRO A CA 1
ATOM 3469 C C . PRO A 1 413 ? -3.521 11.795 -17.408 1.00 89.56 413 PRO A C 1
ATOM 3471 O O . PRO A 1 413 ? -2.819 11.863 -18.419 1.00 89.56 413 PRO A O 1
ATOM 3474 N N . ARG A 1 414 ? -4.240 12.843 -16.992 1.00 88.75 414 ARG A N 1
ATOM 3475 C CA . ARG A 1 414 ? -4.310 14.102 -17.756 1.00 88.75 414 ARG A CA 1
ATOM 3476 C C . ARG A 1 414 ? -2.977 14.841 -17.731 1.00 88.75 414 ARG A C 1
ATOM 3478 O O . ARG A 1 414 ? -2.576 15.386 -18.756 1.00 88.75 414 ARG A O 1
ATOM 3485 N N . GLU A 1 415 ? -2.312 14.815 -16.587 1.00 88.00 415 GLU A N 1
ATOM 3486 C CA . GLU A 1 415 ? -0.998 15.389 -16.320 1.00 88.00 415 GLU A CA 1
ATOM 3487 C C . GLU A 1 415 ? 0.089 14.821 -17.243 1.00 88.00 415 GLU A C 1
ATOM 3489 O O . GLU A 1 415 ? 0.974 15.554 -17.672 1.00 88.00 415 GLU A O 1
ATOM 3494 N N . TRP A 1 416 ? -0.026 13.557 -17.660 1.00 92.56 416 TRP A N 1
ATOM 3495 C CA . TRP A 1 416 ? 0.958 12.919 -18.537 1.00 92.56 416 TRP A CA 1
ATOM 3496 C C . TRP A 1 416 ? 0.762 13.212 -20.022 1.00 92.56 416 TRP A C 1
ATOM 3498 O O . TRP A 1 416 ? 1.664 12.962 -20.815 1.00 92.56 416 TRP A O 1
ATOM 3508 N N . ARG A 1 417 ? -0.372 13.789 -20.437 1.00 92.25 417 ARG A N 1
ATOM 3509 C CA . ARG A 1 417 ? -0.643 14.050 -21.864 1.00 92.25 417 ARG A CA 1
ATOM 3510 C C . ARG A 1 417 ? 0.393 14.972 -22.504 1.00 92.25 417 ARG A C 1
ATOM 3512 O O . ARG A 1 417 ? 0.702 14.811 -23.682 1.00 92.25 417 ARG A O 1
ATOM 3519 N N . GLY A 1 418 ? 0.904 15.946 -21.749 1.00 93.12 418 GLY A N 1
ATOM 3520 C CA . GLY A 1 418 ? 1.978 16.831 -22.206 1.00 93.12 418 GLY A CA 1
ATOM 3521 C C . GLY A 1 418 ? 3.284 16.065 -22.426 1.00 93.12 418 GLY A C 1
ATOM 3522 O O . GLY A 1 418 ? 3.876 16.160 -23.502 1.00 93.12 418 GLY A O 1
ATOM 3523 N N . PHE A 1 419 ? 3.672 15.243 -21.446 1.00 94.31 419 PHE A N 1
ATOM 3524 C CA . PHE A 1 419 ? 4.860 14.387 -21.512 1.00 94.31 419 PHE A CA 1
ATOM 3525 C C . PHE A 1 419 ? 4.770 13.390 -22.663 1.00 94.31 419 PHE A C 1
ATOM 3527 O O . PHE A 1 419 ? 5.698 13.300 -23.458 1.00 94.31 419 PHE A O 1
ATOM 3534 N N . TYR A 1 420 ? 3.622 12.733 -22.828 1.00 93.31 420 TYR A N 1
ATOM 3535 C CA . TYR A 1 420 ? 3.357 11.813 -23.928 1.00 93.31 420 TYR A CA 1
ATOM 3536 C C . TYR A 1 420 ? 3.488 12.488 -25.299 1.00 93.31 420 TYR A C 1
ATOM 3538 O O . TYR A 1 420 ? 4.209 11.995 -26.161 1.00 93.31 420 TYR A O 1
ATOM 3546 N N . LYS A 1 421 ? 2.855 13.651 -25.510 1.00 92.25 421 LYS A N 1
ATOM 3547 C CA . LYS A 1 421 ? 2.977 14.389 -26.782 1.00 92.25 421 LYS A CA 1
ATOM 3548 C C . LYS A 1 421 ? 4.427 14.760 -27.090 1.00 92.25 421 LYS A C 1
ATOM 3550 O O . LYS A 1 421 ? 4.859 14.629 -28.235 1.00 92.25 421 LYS A O 1
ATOM 3555 N N . ASN A 1 422 ? 5.169 15.214 -26.080 1.00 93.38 422 ASN A N 1
ATOM 3556 C CA . ASN A 1 422 ? 6.583 15.537 -26.233 1.00 93.38 422 ASN A CA 1
ATOM 3557 C C . ASN A 1 422 ? 7.419 14.280 -26.529 1.00 93.38 422 ASN A C 1
ATOM 3559 O O . ASN A 1 422 ? 8.222 14.294 -27.454 1.00 93.38 422 ASN A O 1
ATOM 3563 N N . TYR A 1 423 ? 7.168 13.176 -25.820 1.00 90.69 423 TYR A N 1
ATOM 3564 C CA . TYR A 1 423 ? 7.806 11.877 -26.039 1.00 90.69 423 TYR A CA 1
ATOM 3565 C C . TYR A 1 423 ? 7.599 11.387 -27.476 1.00 90.69 423 TYR A C 1
ATOM 3567 O O . TYR A 1 423 ? 8.570 11.111 -28.174 1.00 90.69 423 TYR A O 1
ATOM 3575 N N . VAL A 1 424 ? 6.353 11.376 -27.966 1.00 87.12 424 VAL A N 1
ATOM 3576 C CA . VAL A 1 424 ? 6.025 10.987 -29.348 1.00 87.12 424 VAL A CA 1
ATOM 3577 C C . VAL A 1 424 ? 6.737 11.889 -30.356 1.00 87.12 424 VAL A C 1
ATOM 3579 O O . VAL A 1 424 ? 7.283 11.399 -31.343 1.00 87.12 424 VAL A O 1
ATOM 3582 N N . LYS A 1 425 ? 6.761 13.208 -30.122 1.00 89.81 425 LYS A N 1
ATOM 3583 C CA . LYS A 1 425 ? 7.477 14.160 -30.984 1.00 89.81 425 LYS A CA 1
ATOM 3584 C C . LYS A 1 425 ? 8.978 13.859 -31.028 1.00 89.81 425 LYS A C 1
ATOM 3586 O O . LYS A 1 425 ? 9.549 13.838 -32.112 1.00 89.81 425 LYS A O 1
ATOM 3591 N N . LYS A 1 426 ? 9.606 13.618 -29.877 1.00 89.50 426 LYS A N 1
ATOM 3592 C CA . LYS A 1 426 ? 11.040 13.322 -29.768 1.00 89.50 426 LYS A CA 1
ATOM 3593 C C . LYS A 1 426 ? 11.413 11.981 -30.383 1.00 89.50 426 LYS A C 1
ATOM 3595 O O . LYS A 1 426 ? 12.398 11.900 -31.108 1.00 89.50 426 LYS A O 1
ATOM 3600 N N . LEU A 1 427 ? 10.577 10.968 -30.185 1.00 83.62 427 LEU A N 1
ATOM 3601 C CA . LEU A 1 427 ? 10.740 9.673 -30.829 1.00 83.62 427 LEU A CA 1
ATOM 3602 C C . LEU A 1 427 ? 10.686 9.809 -32.360 1.00 83.62 427 LEU A C 1
ATOM 3604 O O . LEU A 1 427 ? 11.553 9.274 -33.041 1.00 83.62 427 LEU A O 1
ATOM 3608 N N . LYS A 1 428 ? 9.744 10.606 -32.898 1.00 81.50 428 LYS A N 1
ATOM 3609 C CA . LYS A 1 428 ? 9.662 10.938 -34.339 1.00 81.50 428 LYS A CA 1
ATOM 3610 C C . LYS A 1 428 ? 10.906 11.639 -34.889 1.00 81.50 428 LYS A C 1
ATOM 3612 O O . LYS A 1 428 ? 11.209 11.517 -36.067 1.00 81.50 428 LYS A O 1
ATOM 3617 N N . GLN A 1 429 ? 11.616 12.372 -34.040 1.00 86.12 429 GLN A N 1
ATOM 3618 C CA . GLN A 1 429 ? 12.858 13.068 -34.381 1.00 86.12 429 GLN A CA 1
ATOM 3619 C C . GLN A 1 429 ? 14.105 12.193 -34.193 1.00 86.12 429 GLN A C 1
ATOM 3621 O O . GLN A 1 429 ? 15.210 12.707 -34.322 1.00 86.12 429 GLN A O 1
ATOM 3626 N N . GLN A 1 430 ? 13.939 10.905 -33.863 1.00 82.69 430 GLN A N 1
ATOM 3627 C CA . GLN A 1 430 ? 15.032 9.985 -33.534 1.00 82.69 430 GLN A CA 1
ATOM 3628 C C . GLN A 1 430 ? 15.965 10.537 -32.441 1.00 82.69 430 GLN A C 1
ATOM 3630 O O . GLN A 1 430 ? 17.185 10.376 -32.484 1.00 82.69 430 GLN A O 1
ATOM 3635 N N . ASP A 1 431 ? 15.376 11.212 -31.449 1.00 87.81 431 ASP A N 1
ATOM 3636 C CA . ASP A 1 431 ? 16.107 11.742 -30.302 1.00 87.81 431 ASP A CA 1
ATOM 3637 C C . ASP A 1 431 ? 16.798 10.593 -29.549 1.00 87.81 431 ASP A C 1
ATOM 3639 O O . ASP A 1 431 ? 16.145 9.689 -29.015 1.00 87.81 431 ASP A O 1
ATOM 3643 N N . GLN A 1 432 ? 18.133 10.626 -29.521 1.00 86.94 432 GLN A N 1
ATOM 3644 C CA . GLN A 1 432 ? 18.957 9.529 -29.008 1.00 86.94 432 GLN A CA 1
ATOM 3645 C C . GLN A 1 432 ? 18.697 9.236 -27.531 1.00 86.94 432 GLN A C 1
ATOM 3647 O O . GLN A 1 432 ? 18.736 8.080 -27.121 1.00 86.94 432 GLN A O 1
ATOM 3652 N N . ARG A 1 433 ? 18.347 10.252 -26.732 1.00 89.12 433 ARG A N 1
ATOM 3653 C CA . ARG A 1 433 ? 18.050 10.072 -25.307 1.00 89.12 433 ARG A CA 1
ATOM 3654 C C . ARG A 1 433 ? 16.769 9.263 -25.109 1.00 89.12 433 ARG A C 1
ATOM 3656 O O . ARG A 1 433 ? 16.722 8.371 -24.263 1.00 89.12 433 ARG A O 1
ATOM 3663 N N . VAL A 1 434 ? 15.739 9.543 -25.911 1.00 87.50 434 VAL A N 1
ATOM 3664 C CA . VAL A 1 434 ? 14.462 8.810 -25.872 1.00 87.50 434 VAL A CA 1
ATOM 3665 C C . VAL A 1 434 ? 14.626 7.377 -26.383 1.00 87.50 434 VAL A C 1
ATOM 3667 O O . VAL A 1 434 ? 14.088 6.451 -25.774 1.00 87.50 434 VAL A O 1
ATOM 3670 N N . LEU A 1 435 ? 15.398 7.177 -27.454 1.00 84.25 435 LEU A N 1
ATOM 3671 C CA . LEU A 1 435 ? 15.687 5.845 -27.997 1.00 84.25 435 LEU A CA 1
ATOM 3672 C C . LEU A 1 435 ? 16.531 4.996 -27.033 1.00 84.25 435 LEU A C 1
ATOM 3674 O O . LEU A 1 435 ? 16.201 3.836 -26.794 1.00 84.25 435 LEU A O 1
ATOM 3678 N N . ALA A 1 436 ? 17.570 5.572 -26.423 1.00 85.62 436 ALA A N 1
ATOM 3679 C CA . ALA A 1 436 ? 18.403 4.890 -25.432 1.00 85.62 436 ALA A CA 1
ATOM 3680 C C . ALA A 1 436 ? 17.603 4.495 -24.181 1.00 85.62 436 ALA A C 1
ATOM 3682 O O . ALA A 1 436 ? 17.760 3.386 -23.666 1.00 85.62 436 ALA A O 1
ATOM 3683 N N . SER A 1 437 ? 16.708 5.378 -23.723 1.00 89.62 437 SER A N 1
ATOM 3684 C CA . SER A 1 437 ? 15.757 5.093 -22.645 1.00 89.62 437 SER A CA 1
ATOM 3685 C C . SER A 1 437 ? 14.886 3.879 -22.977 1.00 89.62 437 SER A C 1
ATOM 3687 O O . SER A 1 437 ? 14.896 2.894 -22.237 1.00 89.62 437 SER A O 1
ATOM 3689 N N . LEU A 1 438 ? 14.206 3.912 -24.130 1.00 86.25 438 LEU A N 1
ATOM 3690 C CA . LEU A 1 438 ? 13.342 2.827 -24.601 1.00 86.25 438 LEU A CA 1
ATOM 3691 C C . LEU A 1 438 ? 14.100 1.496 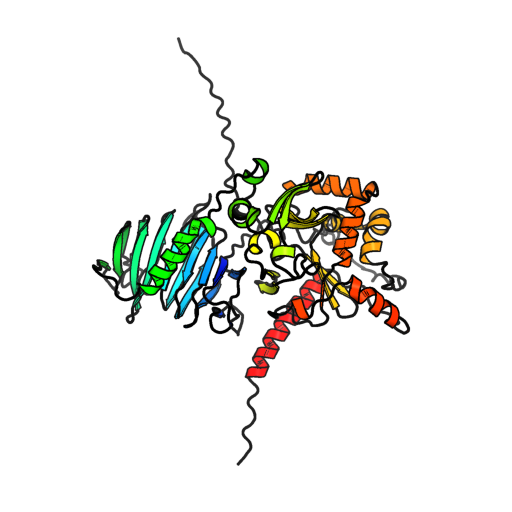-24.681 1.00 86.25 438 LEU A C 1
ATOM 3693 O O . LEU A 1 438 ? 13.660 0.498 -24.109 1.00 86.25 438 LEU A O 1
ATOM 3697 N N . ARG A 1 439 ? 15.264 1.500 -25.341 1.00 82.62 439 ARG A N 1
ATOM 3698 C CA . ARG A 1 439 ? 16.108 0.315 -25.502 1.00 82.62 439 ARG A CA 1
ATOM 3699 C C . ARG A 1 439 ? 16.487 -0.283 -24.154 1.00 82.62 439 ARG A C 1
ATOM 3701 O O . ARG A 1 439 ? 16.309 -1.479 -23.953 1.00 82.62 439 ARG A O 1
ATOM 3708 N N . LYS A 1 440 ? 16.962 0.533 -23.208 1.00 87.75 440 LYS A N 1
ATOM 3709 C CA . LYS A 1 440 ? 17.386 0.024 -21.900 1.00 87.75 440 LYS A CA 1
ATOM 3710 C C . LYS A 1 440 ? 16.234 -0.612 -21.133 1.00 87.75 440 LYS A C 1
ATOM 3712 O O . LYS A 1 440 ? 16.445 -1.658 -20.526 1.00 87.75 440 LYS A O 1
ATOM 3717 N N . VAL A 1 441 ? 15.049 0.001 -21.128 1.00 88.88 441 VAL A N 1
ATOM 3718 C CA . VAL A 1 441 ? 13.905 -0.560 -20.397 1.00 88.88 441 VAL A CA 1
ATOM 3719 C C . VAL A 1 441 ? 13.530 -1.922 -20.976 1.00 88.88 441 VAL A C 1
ATOM 3721 O O . VAL A 1 441 ? 13.324 -2.859 -20.211 1.00 88.88 441 VAL A O 1
ATOM 3724 N N . ILE A 1 442 ? 13.520 -2.064 -22.305 1.00 82.81 442 ILE A N 1
ATOM 3725 C CA . ILE A 1 442 ? 13.217 -3.348 -22.947 1.00 82.81 442 ILE A CA 1
ATOM 3726 C C . ILE A 1 442 ? 14.340 -4.372 -22.704 1.00 82.81 442 ILE A C 1
ATOM 3728 O O . ILE A 1 442 ? 14.055 -5.519 -22.370 1.00 82.81 442 ILE A O 1
ATOM 3732 N N . ASP A 1 443 ? 15.613 -3.972 -22.780 1.00 80.69 443 ASP A N 1
ATOM 3733 C CA . ASP A 1 443 ? 16.777 -4.821 -22.461 1.00 80.69 443 ASP A CA 1
ATOM 3734 C C . ASP A 1 443 ? 16.749 -5.366 -21.029 1.00 80.69 443 ASP A C 1
ATOM 3736 O O . ASP A 1 443 ? 17.194 -6.487 -20.777 1.00 80.69 443 ASP A O 1
ATOM 3740 N N . ASN A 1 444 ? 16.206 -4.581 -20.102 1.00 88.12 444 ASN A N 1
ATOM 3741 C CA . ASN A 1 444 ? 16.059 -4.944 -18.698 1.00 88.12 444 ASN A CA 1
ATOM 3742 C C . ASN A 1 444 ? 14.689 -5.560 -18.389 1.00 88.12 444 ASN A C 1
ATOM 3744 O O . ASN A 1 444 ? 14.319 -5.637 -17.220 1.00 88.12 444 ASN A O 1
ATOM 3748 N N . SER A 1 445 ? 13.938 -6.021 -19.396 1.00 86.00 445 SER A N 1
ATOM 3749 C CA . SER A 1 445 ? 12.724 -6.803 -19.140 1.00 86.00 445 SER A CA 1
ATOM 3750 C C . SER A 1 445 ? 13.077 -8.028 -18.304 1.00 86.00 445 SER A C 1
ATOM 3752 O O . SER A 1 445 ? 14.054 -8.731 -18.579 1.00 86.00 445 SER A O 1
ATOM 3754 N N . LEU A 1 446 ? 12.299 -8.245 -17.256 1.00 87.94 446 LEU A N 1
ATOM 3755 C CA . LEU A 1 446 ? 12.502 -9.309 -16.292 1.00 87.94 446 LEU A CA 1
ATOM 3756 C C . LEU A 1 446 ? 11.836 -10.568 -16.800 1.00 87.94 446 LEU A C 1
ATOM 3758 O O . LEU A 1 446 ? 10.685 -10.519 -17.213 1.00 87.94 446 LEU A O 1
ATOM 3762 N N . CYS A 1 447 ? 12.584 -11.662 -16.805 1.00 81.81 447 CYS A N 1
ATOM 3763 C CA . CYS A 1 447 ? 12.189 -12.929 -17.391 1.00 81.81 447 CYS A CA 1
ATOM 3764 C C . CYS A 1 447 ? 12.204 -14.012 -16.316 1.00 81.81 447 CYS A C 1
ATOM 3766 O O . CYS A 1 447 ? 13.196 -14.172 -15.599 1.00 81.81 447 CYS A O 1
ATOM 3768 N N . LEU A 1 448 ? 11.136 -14.800 -16.254 1.00 79.44 448 LEU A N 1
ATOM 3769 C CA . LEU A 1 448 ? 11.014 -15.936 -15.353 1.00 79.44 448 LEU A CA 1
ATOM 3770 C C . LEU A 1 448 ? 10.515 -17.159 -16.120 1.00 79.44 448 LEU A C 1
ATOM 3772 O O . LEU A 1 448 ? 9.489 -17.101 -16.788 1.00 79.44 448 LEU A O 1
ATOM 3776 N N . LYS A 1 449 ? 11.239 -18.276 -16.013 1.00 68.69 449 LYS A N 1
ATOM 3777 C CA . LYS A 1 449 ? 10.842 -19.551 -16.636 1.00 68.69 449 LYS A CA 1
ATOM 3778 C C . LYS A 1 449 ? 9.772 -20.292 -15.832 1.00 68.69 449 LYS A C 1
ATOM 3780 O O . LYS A 1 449 ? 8.951 -21.013 -16.385 1.00 68.69 449 LYS A O 1
ATOM 3785 N N . SER A 1 450 ? 9.830 -20.161 -14.509 1.00 66.88 450 SER A N 1
ATOM 3786 C CA . SER A 1 450 ? 8.862 -20.766 -13.597 1.00 66.88 450 SER A CA 1
ATOM 3787 C C . SER A 1 450 ? 7.543 -19.985 -13.625 1.00 66.88 450 SER A C 1
ATOM 3789 O O . SER A 1 450 ? 7.582 -18.758 -13.660 1.00 66.88 450 SER A O 1
ATOM 3791 N N . PRO A 1 451 ? 6.380 -20.646 -13.531 1.00 59.47 451 PRO A N 1
ATOM 3792 C CA . PRO A 1 451 ? 5.105 -19.957 -13.337 1.00 59.47 451 PRO A CA 1
ATOM 3793 C C . PRO A 1 451 ? 4.898 -19.448 -11.892 1.00 59.47 451 PRO A C 1
ATOM 3795 O O . PRO A 1 451 ? 3.915 -18.767 -11.612 1.00 59.47 451 PRO A O 1
ATOM 3798 N N . GLN A 1 452 ? 5.797 -19.764 -10.946 1.00 64.56 452 GLN A N 1
ATOM 3799 C CA . GLN A 1 452 ? 5.655 -19.422 -9.520 1.00 64.56 452 GLN A CA 1
ATOM 3800 C C . GLN A 1 452 ? 6.059 -17.967 -9.214 1.00 64.56 452 GLN A C 1
ATOM 3802 O O . GLN A 1 452 ? 7.129 -17.701 -8.666 1.00 64.56 452 GLN A O 1
ATOM 3807 N N . LEU A 1 453 ? 5.196 -17.013 -9.561 1.00 67.44 453 LEU A N 1
ATOM 3808 C CA . LEU A 1 453 ? 5.462 -15.574 -9.411 1.00 67.44 453 LEU A CA 1
ATOM 3809 C C . LEU A 1 453 ? 5.267 -15.020 -7.980 1.00 67.44 453 LEU A C 1
ATOM 3811 O O . LEU A 1 453 ? 5.636 -13.876 -7.718 1.00 67.44 453 LEU A O 1
ATOM 3815 N N . ASN A 1 454 ? 4.714 -15.812 -7.055 1.00 67.00 454 ASN A N 1
ATOM 3816 C CA . ASN A 1 454 ? 4.427 -15.431 -5.660 1.00 67.00 454 ASN A CA 1
ATOM 3817 C C . ASN A 1 454 ? 5.539 -15.745 -4.656 1.00 67.00 454 ASN A C 1
ATOM 3819 O O . ASN A 1 454 ? 5.363 -15.518 -3.455 1.00 67.00 454 ASN A O 1
ATOM 3823 N N . ARG A 1 455 ? 6.660 -16.304 -5.114 1.00 69.12 455 ARG A N 1
ATOM 3824 C CA . ARG A 1 455 ? 7.766 -16.663 -4.228 1.00 69.12 455 ARG A CA 1
ATOM 3825 C C . ARG A 1 455 ? 8.373 -15.411 -3.606 1.00 69.12 455 ARG A C 1
ATOM 3827 O O . ARG A 1 455 ? 8.665 -14.452 -4.310 1.00 69.12 455 ARG A O 1
ATOM 3834 N N . LEU A 1 456 ? 8.635 -15.460 -2.301 1.00 69.94 456 LEU A N 1
ATOM 3835 C CA . LEU A 1 456 ? 9.297 -14.366 -1.579 1.00 69.94 456 LEU A CA 1
ATOM 3836 C C . LEU A 1 456 ? 10.734 -14.120 -2.071 1.00 69.94 456 LEU A C 1
ATOM 3838 O O . LEU A 1 456 ? 11.270 -13.038 -1.889 1.00 69.94 456 LEU A O 1
ATOM 3842 N N . ASP A 1 457 ? 11.359 -15.112 -2.710 1.00 74.06 457 ASP A N 1
ATOM 3843 C CA . ASP A 1 457 ? 12.708 -15.033 -3.271 1.00 74.06 457 ASP A CA 1
ATOM 3844 C C . ASP A 1 457 ? 12.722 -14.907 -4.805 1.00 74.06 457 ASP A C 1
ATOM 3846 O O . ASP A 1 457 ? 13.679 -15.333 -5.460 1.00 74.06 457 ASP A O 1
ATOM 3850 N N . LEU A 1 458 ? 11.662 -14.326 -5.390 1.00 79.25 458 LEU A N 1
ATOM 3851 C CA . LEU A 1 458 ? 11.478 -14.170 -6.839 1.00 79.25 458 LEU A CA 1
ATOM 3852 C C . LEU A 1 458 ? 12.731 -13.609 -7.532 1.00 79.25 458 LEU A C 1
ATOM 3854 O O . LEU A 1 458 ? 13.182 -14.132 -8.552 1.00 79.25 458 LEU A O 1
ATOM 3858 N N . ASN A 1 459 ? 13.344 -12.590 -6.933 1.00 79.56 459 ASN A N 1
ATOM 3859 C CA . ASN A 1 459 ? 14.535 -11.901 -7.431 1.00 79.56 459 ASN A CA 1
ATOM 3860 C C . ASN A 1 459 ? 15.768 -12.804 -7.656 1.00 79.56 459 ASN A C 1
ATOM 3862 O O . ASN A 1 459 ? 16.682 -12.406 -8.382 1.00 79.56 459 ASN A O 1
ATOM 3866 N N . ARG A 1 460 ? 15.812 -14.005 -7.057 1.00 82.62 460 ARG A N 1
ATOM 3867 C CA . ARG A 1 460 ? 16.887 -14.997 -7.252 1.00 82.62 460 ARG A CA 1
ATOM 3868 C C . ARG A 1 460 ? 16.734 -15.820 -8.531 1.00 82.62 460 ARG A C 1
ATOM 3870 O O . ARG A 1 460 ? 17.705 -16.425 -8.974 1.00 82.62 460 ARG A O 1
ATOM 3877 N N . GLN A 1 461 ? 15.529 -15.876 -9.092 1.00 79.94 461 GLN A N 1
ATOM 3878 C CA . GLN A 1 461 ? 15.196 -16.703 -10.260 1.00 79.94 461 GLN A CA 1
ATOM 3879 C C . GLN A 1 461 ? 14.954 -15.876 -11.519 1.00 79.94 461 GLN A C 1
ATOM 3881 O O . GLN A 1 461 ? 14.997 -16.403 -12.631 1.00 79.94 461 GLN A O 1
ATOM 3886 N N . VAL A 1 462 ? 14.677 -14.588 -11.340 1.00 84.44 462 VAL A N 1
ATOM 3887 C CA . VAL A 1 462 ? 14.480 -13.653 -12.436 1.00 84.44 462 VAL A CA 1
ATOM 3888 C C . VAL A 1 462 ? 15.820 -13.303 -13.071 1.00 84.44 462 VAL A C 1
ATOM 3890 O O . VAL A 1 462 ? 16.784 -12.965 -12.387 1.00 84.44 462 VAL A O 1
ATOM 3893 N N . VAL A 1 463 ? 15.847 -13.331 -14.398 1.00 84.88 463 VAL A N 1
ATOM 3894 C CA . VAL A 1 463 ? 16.985 -12.905 -15.220 1.00 84.88 463 VAL A CA 1
ATOM 3895 C C . VAL A 1 463 ? 16.547 -11.805 -16.180 1.00 84.88 463 VAL A C 1
ATOM 3897 O O . VAL A 1 463 ? 15.362 -11.667 -16.486 1.00 84.88 463 VAL A O 1
ATOM 3900 N N . ARG A 1 464 ? 17.487 -10.998 -16.671 1.00 85.56 464 ARG A N 1
ATOM 3901 C CA . ARG A 1 464 ? 17.176 -9.935 -17.638 1.00 85.56 464 ARG A CA 1
ATOM 3902 C C . ARG A 1 464 ? 17.137 -10.484 -19.061 1.00 85.56 464 ARG A C 1
ATOM 3904 O O . ARG A 1 464 ? 17.927 -11.353 -19.425 1.00 85.56 464 ARG A O 1
ATOM 3911 N N . LEU A 1 465 ? 16.284 -9.911 -19.907 1.00 79.44 465 LEU A N 1
ATOM 3912 C CA . LEU A 1 465 ? 16.173 -10.299 -21.316 1.00 79.44 465 LEU A CA 1
ATOM 3913 C C . LEU A 1 465 ? 17.514 -10.191 -22.061 1.00 79.44 465 LEU A C 1
ATOM 3915 O O . LEU A 1 465 ? 17.845 -11.058 -22.869 1.00 79.44 465 LEU A O 1
ATOM 3919 N N . ALA A 1 466 ? 18.312 -9.161 -21.767 1.00 78.50 466 ALA A N 1
ATOM 3920 C CA . ALA A 1 466 ? 19.641 -8.993 -22.353 1.00 78.50 466 ALA A CA 1
ATOM 3921 C C . ALA A 1 466 ? 20.616 -10.145 -22.032 1.00 78.50 466 ALA A C 1
ATOM 3923 O O . ALA A 1 466 ? 21.499 -10.423 -22.838 1.00 78.50 466 ALA A O 1
ATOM 3924 N N . GLU A 1 467 ? 20.448 -10.824 -20.895 1.00 78.88 467 GLU A N 1
ATOM 3925 C CA . GLU A 1 467 ? 21.275 -11.969 -20.487 1.00 78.88 467 GLU A CA 1
ATOM 3926 C C . GLU A 1 467 ? 20.805 -13.269 -21.162 1.00 78.88 467 GLU A C 1
ATOM 3928 O O . GLU A 1 467 ? 21.614 -14.138 -21.481 1.00 78.88 467 GLU A O 1
ATOM 3933 N N . LEU A 1 468 ? 19.502 -13.384 -21.448 1.00 71.94 468 LEU A N 1
ATOM 3934 C CA . LEU A 1 468 ? 18.911 -14.535 -22.138 1.00 71.94 468 LEU A CA 1
ATOM 3935 C C . LEU A 1 468 ? 19.076 -14.496 -23.659 1.00 71.94 468 LEU A C 1
ATOM 3937 O O . LEU A 1 468 ? 19.233 -15.542 -24.284 1.00 71.94 468 LEU A O 1
ATOM 3941 N N . SER A 1 469 ? 19.016 -13.314 -24.275 1.00 64.50 469 SER A N 1
ATOM 3942 C CA . SER A 1 469 ? 18.979 -13.165 -25.738 1.00 64.50 469 SER A CA 1
ATOM 3943 C C . SER A 1 469 ? 20.143 -13.869 -26.469 1.00 64.50 469 SER A C 1
ATOM 3945 O O . SER A 1 469 ? 19.859 -14.584 -27.433 1.00 64.50 469 SER A O 1
ATOM 3947 N N . PRO A 1 470 ? 21.413 -13.792 -26.014 1.00 63.47 470 PRO A N 1
ATOM 3948 C CA . PRO A 1 470 ? 22.515 -14.541 -26.629 1.00 63.47 470 PRO A CA 1
ATOM 3949 C C . PRO A 1 470 ? 22.381 -16.065 -26.479 1.00 63.47 470 PRO A C 1
ATOM 3951 O O . PRO A 1 470 ? 22.717 -16.815 -27.396 1.00 63.47 470 PRO A O 1
ATOM 3954 N N . LEU A 1 471 ? 21.858 -16.531 -25.339 1.00 61.59 471 LEU A N 1
ATOM 3955 C CA . LEU A 1 471 ? 21.645 -17.956 -25.066 1.00 61.59 471 LEU A CA 1
ATOM 3956 C C . LEU A 1 471 ? 20.552 -18.523 -25.979 1.00 61.59 471 LEU A C 1
ATOM 3958 O O . LEU A 1 471 ? 20.744 -19.571 -26.592 1.00 61.59 471 LEU A O 1
ATOM 3962 N N . LEU A 1 472 ? 19.449 -17.792 -26.144 1.00 60.41 472 LEU A N 1
ATOM 3963 C CA . LEU A 1 472 ? 18.334 -18.173 -27.014 1.00 60.41 472 LEU A CA 1
ATOM 3964 C C . LEU A 1 472 ? 18.728 -18.158 -28.499 1.00 60.41 472 LEU A C 1
ATOM 3966 O O . LEU A 1 472 ? 18.333 -19.051 -29.245 1.00 60.41 472 LEU A O 1
ATOM 3970 N N . ALA A 1 473 ? 19.560 -17.201 -28.923 1.00 56.44 473 ALA A N 1
ATOM 3971 C CA . ALA A 1 473 ? 20.064 -17.130 -30.296 1.00 56.44 473 ALA A CA 1
ATOM 3972 C C . ALA A 1 473 ? 20.943 -18.341 -30.673 1.00 56.44 473 ALA A C 1
ATOM 3974 O O . ALA A 1 473 ? 20.928 -18.784 -31.820 1.00 56.44 473 ALA A O 1
ATOM 3975 N N . SER A 1 474 ? 21.676 -18.927 -29.718 1.00 54.53 474 SER A N 1
ATOM 3976 C CA . SER A 1 474 ? 22.501 -20.121 -29.974 1.00 54.53 474 SER A CA 1
ATOM 3977 C C . SER A 1 474 ? 21.698 -21.429 -30.059 1.00 54.53 474 SER A C 1
ATOM 3979 O O . SER A 1 474 ? 22.122 -22.361 -30.741 1.00 54.53 474 SER A O 1
ATOM 3981 N N . GLN A 1 475 ? 20.508 -21.488 -29.446 1.00 52.44 475 GLN A N 1
ATOM 3982 C CA . GLN A 1 475 ? 19.582 -22.634 -29.505 1.00 52.44 475 GLN A CA 1
ATOM 3983 C C . GLN A 1 475 ? 18.686 -22.647 -30.757 1.00 52.44 475 GLN A C 1
ATOM 3985 O O . GLN A 1 475 ? 17.894 -23.564 -30.956 1.00 52.44 475 GLN A O 1
ATOM 3990 N N . GLN A 1 476 ? 18.819 -21.648 -31.629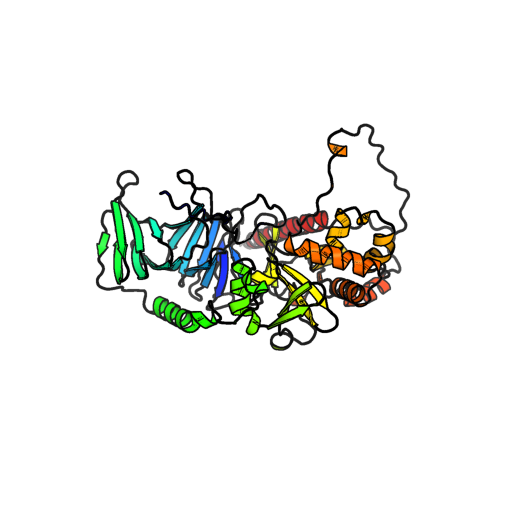 1.00 49.44 476 GLN A N 1
ATOM 3991 C CA . GLN A 1 476 ? 17.939 -21.428 -32.776 1.00 49.44 476 GLN A CA 1
ATOM 3992 C C . GLN A 1 476 ? 18.180 -22.389 -33.959 1.00 49.44 476 GLN A C 1
ATOM 3994 O O . GLN A 1 476 ? 17.402 -22.408 -34.914 1.00 49.44 476 GLN A O 1
ATOM 3999 N N . LYS A 1 477 ? 19.219 -23.237 -33.905 1.00 41.19 477 LYS A N 1
ATOM 4000 C CA . LYS A 1 477 ? 19.405 -24.347 -34.854 1.00 41.19 477 LYS A CA 1
ATOM 4001 C C . LYS A 1 477 ? 18.468 -25.510 -34.496 1.00 41.19 477 LYS A C 1
ATOM 4003 O O . LYS A 1 477 ? 18.890 -26.456 -33.841 1.00 41.19 477 LYS A O 1
ATOM 4008 N N . GLY A 1 478 ? 17.213 -25.441 -34.948 1.00 43.50 478 GLY A N 1
ATOM 4009 C CA . GLY A 1 478 ? 16.320 -26.612 -34.976 1.00 43.50 478 GLY A CA 1
ATOM 4010 C C . GLY A 1 478 ? 14.837 -26.387 -34.676 1.00 43.50 478 GLY A C 1
ATOM 4011 O O . GLY A 1 478 ? 14.129 -27.371 -34.505 1.00 43.50 478 GLY A O 1
ATOM 4012 N N . LEU A 1 479 ? 14.346 -25.149 -34.586 1.00 43.81 479 LEU A N 1
ATOM 4013 C CA . LEU A 1 479 ? 12.952 -24.889 -34.210 1.00 43.81 479 LEU A CA 1
ATOM 4014 C C . LEU A 1 479 ? 12.131 -24.370 -35.401 1.00 43.81 479 LEU A C 1
ATOM 4016 O O . LEU A 1 479 ? 12.178 -23.186 -35.736 1.00 43.81 479 LEU A O 1
ATOM 4020 N N . GLU A 1 480 ? 11.394 -25.285 -36.034 1.00 38.69 480 GLU A N 1
ATOM 4021 C CA . GLU A 1 480 ? 10.300 -24.990 -36.965 1.00 38.69 480 GLU A CA 1
ATOM 4022 C C . GLU A 1 480 ? 9.030 -24.561 -36.198 1.00 38.69 480 GLU A C 1
ATOM 4024 O O . GLU A 1 480 ? 8.750 -25.063 -35.114 1.00 38.69 480 GLU A O 1
ATOM 4029 N N . GLU A 1 481 ? 8.294 -23.607 -36.782 1.00 40.72 481 GLU A N 1
ATOM 4030 C CA . GLU A 1 481 ? 6.906 -23.199 -36.487 1.00 40.72 481 GLU A CA 1
ATOM 4031 C C . GLU A 1 481 ? 6.469 -23.056 -35.009 1.00 40.72 481 GLU A C 1
ATOM 4033 O O . GLU A 1 481 ? 5.862 -23.940 -34.412 1.00 40.72 481 GLU A O 1
ATOM 4038 N N . PHE A 1 482 ? 6.623 -21.850 -34.455 1.00 41.81 482 PHE A N 1
ATOM 4039 C CA . PHE A 1 482 ? 5.870 -21.392 -33.281 1.00 41.81 482 PHE A CA 1
ATOM 4040 C C . PHE A 1 482 ? 4.694 -20.478 -33.666 1.00 41.81 482 PHE A C 1
ATOM 4042 O O . PHE A 1 482 ? 4.777 -19.613 -34.537 1.00 41.81 482 PHE A O 1
ATOM 4049 N N . SER A 1 483 ? 3.567 -20.661 -32.987 1.00 39.25 483 SER A N 1
ATOM 4050 C CA . SER A 1 483 ? 2.378 -19.810 -33.086 1.00 39.25 483 SER A CA 1
ATOM 4051 C C . SER A 1 483 ? 2.665 -18.346 -32.712 1.00 39.25 483 SER A C 1
ATOM 4053 O O . SER A 1 483 ? 3.635 -18.054 -32.014 1.00 39.25 483 SER A O 1
ATOM 4055 N N . GLN A 1 484 ? 1.810 -17.422 -33.178 1.00 40.34 484 GLN A N 1
ATOM 4056 C CA . GLN A 1 484 ? 1.909 -15.984 -32.880 1.00 40.34 484 GLN A CA 1
ATOM 4057 C C . GLN A 1 484 ? 2.134 -15.722 -31.380 1.00 40.34 484 GLN A C 1
ATOM 4059 O O . GLN A 1 484 ? 1.558 -16.442 -30.559 1.00 40.34 484 GLN A O 1
ATOM 4064 N N . PRO A 1 485 ? 2.929 -14.695 -31.013 1.00 41.50 485 PRO A N 1
ATOM 4065 C CA . PRO A 1 485 ? 3.094 -14.331 -29.614 1.00 41.50 485 PRO A CA 1
ATOM 4066 C C . PRO A 1 485 ? 1.720 -13.994 -29.015 1.00 41.50 485 PRO A C 1
ATOM 4068 O O . PRO A 1 485 ? 0.943 -13.280 -29.662 1.00 41.50 485 PRO A O 1
ATOM 4071 N N . PRO A 1 486 ? 1.400 -14.497 -27.811 1.00 42.91 486 PRO A N 1
ATOM 4072 C CA . PRO A 1 486 ? 0.165 -14.132 -27.134 1.00 42.91 486 PRO A CA 1
ATOM 4073 C C . PRO A 1 486 ? 0.148 -12.622 -26.878 1.00 42.91 486 PRO A C 1
ATOM 4075 O O . PRO A 1 486 ? 1.167 -12.006 -26.566 1.00 42.91 486 PRO A O 1
ATOM 4078 N N . SER A 1 487 ? -1.023 -12.009 -27.003 1.00 51.03 487 SER A N 1
ATOM 4079 C CA . SER A 1 487 ? -1.249 -10.630 -26.582 1.00 51.03 487 SER A CA 1
ATOM 4080 C C . SER A 1 487 ? -0.968 -10.471 -25.082 1.00 51.03 487 SER A C 1
ATOM 4082 O O . SER A 1 487 ? -1.172 -11.401 -24.300 1.00 51.03 487 SER A O 1
ATOM 4084 N N . CYS A 1 488 ? -0.589 -9.269 -24.634 1.00 50.97 488 CYS A N 1
ATOM 4085 C CA . CYS A 1 488 ? -0.334 -9.000 -23.208 1.00 50.97 488 CYS A CA 1
ATOM 4086 C C . CYS A 1 488 ? -1.504 -9.416 -22.292 1.00 50.97 488 CYS A C 1
ATOM 4088 O O . CYS A 1 488 ? -1.311 -9.770 -21.129 1.00 50.97 488 CYS A O 1
ATOM 4090 N N . GLN A 1 489 ? -2.735 -9.378 -22.812 1.00 54.53 489 GLN A N 1
ATOM 4091 C CA . GLN A 1 489 ? -3.934 -9.782 -22.084 1.00 54.53 489 GLN A CA 1
ATOM 4092 C C . GLN A 1 489 ? -4.055 -11.307 -21.940 1.00 54.53 489 GLN A C 1
ATOM 4094 O O . GLN A 1 489 ? -4.487 -11.785 -20.890 1.00 54.53 489 GLN A O 1
ATOM 4099 N N . GLU A 1 490 ? -3.643 -12.069 -22.952 1.00 58.03 490 GLU A N 1
ATOM 4100 C CA . GLU A 1 490 ? -3.572 -13.534 -22.894 1.00 58.03 490 GLU A CA 1
ATOM 4101 C C . GLU A 1 490 ? -2.493 -13.983 -21.910 1.00 58.03 490 GLU A C 1
ATOM 4103 O O . GLU A 1 490 ? -2.769 -14.838 -21.073 1.00 58.03 490 GLU A O 1
ATOM 4108 N N . VAL A 1 491 ? -1.327 -13.324 -21.911 1.00 58.28 491 VAL A N 1
ATOM 4109 C CA . VAL A 1 491 ? -0.263 -13.592 -20.929 1.00 58.28 491 VAL A CA 1
ATOM 4110 C C . VAL A 1 491 ? -0.761 -13.352 -19.504 1.00 58.28 491 VAL A C 1
ATOM 4112 O O . VAL A 1 491 ? -0.651 -14.241 -18.664 1.00 58.28 491 VAL A O 1
ATOM 4115 N N . LYS A 1 492 ? -1.379 -12.190 -19.228 1.00 55.38 492 LYS A N 1
ATOM 4116 C CA . LYS A 1 492 ? -1.955 -11.888 -17.901 1.00 55.38 492 LYS A CA 1
ATOM 4117 C C . LYS A 1 492 ? -2.973 -12.953 -17.479 1.00 55.38 492 LYS A C 1
ATOM 4119 O O . LYS A 1 492 ? -2.957 -13.393 -16.335 1.00 55.38 492 LYS A O 1
ATOM 4124 N N . THR A 1 493 ? -3.846 -13.372 -18.396 1.00 58.72 493 THR A N 1
ATOM 4125 C CA . THR A 1 493 ? -4.885 -14.375 -18.111 1.00 58.72 493 THR A CA 1
ATOM 4126 C C . THR A 1 493 ? -4.271 -15.734 -17.787 1.00 58.72 493 THR A C 1
ATOM 4128 O O . THR A 1 493 ? -4.653 -16.353 -16.798 1.00 58.72 493 THR A O 1
ATOM 4131 N N . GLN A 1 494 ? -3.296 -16.179 -18.581 1.00 57.81 494 GLN A N 1
ATOM 4132 C CA . GLN A 1 494 ? -2.602 -17.445 -18.365 1.00 57.81 494 GLN A CA 1
ATOM 4133 C C . GLN A 1 494 ? -1.880 -17.458 -17.015 1.00 57.81 494 GLN A C 1
ATOM 4135 O O . GLN A 1 494 ? -2.041 -18.402 -16.249 1.00 57.81 494 GLN A O 1
ATOM 4140 N N . VAL A 1 495 ? -1.182 -16.371 -16.676 1.00 55.66 495 VAL A N 1
ATOM 4141 C CA . VAL A 1 495 ? -0.519 -16.224 -15.376 1.00 55.66 495 VAL A CA 1
ATOM 4142 C C . VAL A 1 495 ? -1.506 -16.355 -14.212 1.00 55.66 495 VAL A C 1
ATOM 4144 O O . VAL A 1 495 ? -1.227 -17.070 -13.253 1.00 55.66 495 VAL A O 1
ATOM 4147 N N . VAL A 1 496 ? -2.661 -15.687 -14.283 1.00 54.03 496 VAL A N 1
ATOM 4148 C CA . VAL A 1 496 ? -3.684 -15.759 -13.224 1.00 54.03 496 VAL A CA 1
ATOM 4149 C C . VAL A 1 496 ? -4.213 -17.190 -13.066 1.00 54.03 496 VAL A C 1
ATOM 4151 O O . VAL A 1 496 ? -4.362 -17.670 -11.944 1.00 54.03 496 VAL A O 1
ATOM 4154 N N . VAL A 1 497 ? -4.454 -17.902 -14.170 1.00 50.78 497 VAL A N 1
ATOM 4155 C CA . VAL A 1 497 ? -4.914 -19.301 -14.137 1.00 50.78 497 VAL A CA 1
ATOM 4156 C C . VAL A 1 497 ? -3.846 -20.237 -13.560 1.00 50.78 497 VAL A C 1
ATOM 4158 O O . VAL A 1 497 ? -4.161 -21.098 -12.733 1.00 50.78 497 VAL A O 1
ATOM 4161 N N . ASP A 1 498 ? -2.586 -20.061 -13.955 1.00 55.59 498 ASP A N 1
ATOM 4162 C CA . ASP A 1 498 ? -1.469 -20.861 -13.450 1.00 55.59 498 ASP A CA 1
ATOM 4163 C C . ASP A 1 498 ? -1.261 -20.637 -11.945 1.00 55.59 498 ASP A C 1
ATOM 4165 O O . ASP A 1 498 ? -1.076 -21.601 -11.201 1.00 55.59 498 ASP A O 1
ATOM 4169 N N . PHE A 1 499 ? -1.374 -19.390 -11.478 1.00 55.59 499 PHE A N 1
ATOM 4170 C CA . PHE A 1 499 ? -1.311 -19.030 -10.060 1.00 55.59 499 PHE A CA 1
ATOM 4171 C C . PHE A 1 499 ? -2.398 -19.742 -9.244 1.00 55.59 499 PHE A C 1
ATOM 4173 O O . PHE A 1 499 ? -2.091 -20.410 -8.257 1.00 55.59 499 PHE A O 1
ATOM 4180 N N . MET A 1 500 ? -3.654 -19.677 -9.704 1.00 55.12 500 MET A N 1
ATOM 4181 C CA . MET A 1 500 ? -4.775 -20.385 -9.074 1.00 55.12 500 MET A CA 1
ATOM 4182 C C . MET A 1 500 ? -4.529 -21.897 -9.034 1.00 55.12 500 MET A C 1
ATOM 4184 O O . MET A 1 500 ? -4.778 -22.552 -8.026 1.00 55.12 500 MET A O 1
ATOM 4188 N N . THR A 1 501 ? -3.993 -22.464 -10.117 1.00 56.88 501 THR A N 1
ATOM 4189 C CA . THR A 1 501 ? -3.687 -23.897 -10.197 1.00 56.88 501 THR A CA 1
ATOM 4190 C C . THR A 1 501 ? -2.556 -24.292 -9.247 1.00 56.88 501 THR A C 1
ATOM 4192 O O . THR A 1 501 ? -2.620 -25.359 -8.642 1.00 56.88 501 THR A O 1
ATOM 4195 N N . ALA A 1 502 ? -1.527 -23.457 -9.085 1.00 59.28 502 ALA A N 1
ATOM 4196 C CA . ALA A 1 502 ? -0.434 -23.701 -8.148 1.00 59.28 502 ALA A CA 1
ATOM 4197 C C . ALA A 1 502 ? -0.910 -23.648 -6.686 1.00 59.28 502 ALA A C 1
ATOM 4199 O O . ALA A 1 502 ? -0.623 -24.577 -5.933 1.00 59.28 502 ALA A O 1
ATOM 4200 N N . GLU A 1 503 ? -1.708 -22.644 -6.304 1.00 56.75 503 GLU A N 1
ATOM 4201 C CA . GLU A 1 503 ? -2.326 -22.575 -4.967 1.00 56.75 503 GLU A CA 1
ATOM 4202 C C . GLU A 1 503 ? -3.237 -23.795 -4.695 1.00 56.75 503 GLU A C 1
ATOM 4204 O O . GLU A 1 503 ? -3.235 -24.366 -3.595 1.00 56.75 503 GLU A O 1
ATOM 4209 N N . LEU A 1 504 ? -3.977 -24.250 -5.716 1.00 51.72 504 LEU A N 1
ATOM 4210 C CA . LEU A 1 504 ? -4.793 -25.468 -5.656 1.00 51.72 504 LEU A CA 1
ATOM 4211 C C . LEU A 1 504 ? -3.947 -26.750 -5.547 1.00 51.72 504 LEU A C 1
ATOM 4213 O O . LEU A 1 504 ? -4.308 -27.676 -4.829 1.00 51.72 504 LEU A O 1
ATOM 4217 N N . ARG A 1 505 ? -2.796 -26.830 -6.217 1.00 52.78 505 ARG A N 1
ATOM 4218 C CA . ARG A 1 505 ? -1.892 -27.988 -6.096 1.00 52.78 505 ARG A CA 1
ATOM 4219 C C . ARG A 1 505 ? -1.245 -28.054 -4.721 1.00 52.78 505 ARG A C 1
ATOM 4221 O O . ARG A 1 505 ? -1.292 -29.101 -4.088 1.00 52.78 505 ARG A O 1
ATOM 4228 N N . GLU A 1 506 ? -0.748 -26.933 -4.205 1.00 54.59 506 GLU A N 1
ATOM 4229 C CA . GLU A 1 506 ? -0.176 -26.894 -2.858 1.00 54.59 506 GLU A CA 1
ATOM 4230 C C . GLU A 1 506 ? -1.214 -27.227 -1.776 1.00 54.59 506 GLU A C 1
ATOM 4232 O O . GLU A 1 506 ? -0.852 -27.692 -0.696 1.00 54.59 506 GLU A O 1
ATOM 4237 N N . THR A 1 507 ? -2.506 -26.940 -1.987 1.00 48.34 507 THR A N 1
ATOM 4238 C CA . THR A 1 507 ? -3.577 -27.398 -1.077 1.00 48.34 507 THR A CA 1
ATOM 4239 C C . THR A 1 507 ? -3.805 -28.901 -1.186 1.00 48.34 507 THR A C 1
ATOM 4241 O O . THR A 1 507 ? -3.952 -29.546 -0.151 1.00 48.34 507 THR A O 1
ATOM 4244 N N . LEU A 1 508 ? -3.776 -29.471 -2.392 1.00 37.16 508 LEU A N 1
ATOM 4245 C CA . LEU A 1 508 ? -3.915 -30.914 -2.615 1.00 37.16 508 LEU A CA 1
ATOM 4246 C C . LEU A 1 508 ? -2.730 -31.726 -2.068 1.00 37.16 508 LEU A C 1
ATOM 4248 O O . LEU A 1 508 ? -2.946 -32.823 -1.555 1.00 37.16 508 LEU A O 1
ATOM 4252 N N . ASP A 1 509 ? -1.513 -31.176 -2.072 1.00 41.97 509 ASP A N 1
ATOM 4253 C CA . ASP A 1 509 ? -0.340 -31.831 -1.476 1.00 41.97 509 ASP A CA 1
ATOM 4254 C C . ASP A 1 509 ? -0.473 -32.005 0.049 1.00 41.97 509 ASP A C 1
ATOM 4256 O O . ASP A 1 509 ? 0.027 -32.983 0.605 1.00 41.97 509 ASP A O 1
ATOM 4260 N N . VAL A 1 510 ? -1.237 -31.136 0.728 1.00 39.22 510 VAL A N 1
ATOM 4261 C CA . VAL A 1 510 ? -1.557 -31.266 2.167 1.00 39.22 510 VAL A CA 1
ATOM 4262 C C . VAL A 1 510 ? -2.610 -32.361 2.430 1.00 39.22 510 VAL A C 1
ATOM 4264 O O . VAL A 1 510 ? -2.725 -32.842 3.555 1.00 39.22 510 VAL A O 1
ATOM 4267 N N . PHE A 1 511 ? -3.330 -32.826 1.402 1.00 31.09 511 PHE A N 1
ATOM 4268 C CA . PHE A 1 511 ? -4.308 -33.920 1.494 1.00 31.09 511 PHE A CA 1
ATOM 4269 C C . PHE A 1 511 ? -3.789 -35.277 1.003 1.00 31.09 511 PHE A C 1
ATOM 4271 O O . PHE A 1 511 ? -4.561 -36.237 0.929 1.00 31.09 511 PHE A O 1
ATOM 4278 N N . THR A 1 512 ? -2.487 -35.423 0.743 1.00 31.73 512 THR A N 1
ATOM 4279 C CA . THR A 1 512 ? -1.903 -36.759 0.578 1.00 31.73 512 THR A CA 1
ATOM 4280 C C . THR A 1 512 ? -1.768 -37.440 1.942 1.00 31.73 512 THR A C 1
ATOM 4282 O O . THR A 1 512 ? -0.711 -37.472 2.569 1.00 31.73 512 THR A O 1
ATOM 4285 N N . PHE A 1 513 ? -2.872 -38.028 2.418 1.00 31.09 513 PHE A N 1
ATOM 4286 C CA . PHE A 1 513 ? -2.803 -39.105 3.398 1.00 31.09 513 PHE A CA 1
ATOM 4287 C C . PHE A 1 513 ? -1.870 -40.170 2.822 1.00 31.09 513 PHE A C 1
ATOM 4289 O O . PHE A 1 513 ? -2.210 -40.846 1.849 1.00 31.09 513 PHE A O 1
ATOM 4296 N N . LYS A 1 514 ? -0.689 -40.338 3.428 1.00 33.31 514 LYS A N 1
ATOM 4297 C CA . LYS A 1 514 ? 0.024 -41.606 3.303 1.00 33.31 514 LYS A CA 1
ATOM 4298 C C . LYS A 1 514 ? -0.964 -42.686 3.755 1.00 33.31 514 LYS A C 1
ATOM 4300 O O . LYS A 1 514 ? -1.431 -42.596 4.894 1.00 33.31 514 LYS A O 1
ATOM 4305 N N . PRO A 1 515 ? -1.319 -43.674 2.918 1.00 32.00 515 PRO A N 1
ATOM 4306 C CA . PRO A 1 515 ? -2.040 -44.827 3.425 1.00 32.00 515 PRO A CA 1
ATOM 4307 C C . PRO A 1 515 ? -1.196 -45.419 4.556 1.00 32.00 515 PRO A C 1
ATOM 4309 O O . PRO A 1 515 ? 0.002 -45.655 4.378 1.00 32.00 515 PRO A O 1
ATOM 4312 N N . LEU A 1 516 ? -1.803 -45.592 5.734 1.00 33.22 516 LEU A N 1
ATOM 4313 C CA . LEU A 1 516 ? -1.187 -46.356 6.815 1.00 33.22 516 LEU A CA 1
ATOM 4314 C C . LEU A 1 516 ? -0.739 -47.703 6.225 1.00 33.22 516 LEU A C 1
ATOM 4316 O O . LEU A 1 516 ? -1.540 -48.347 5.536 1.00 33.22 516 LEU A O 1
ATOM 4320 N N . PRO A 1 517 ? 0.518 -48.131 6.433 1.00 40.03 517 PRO A N 1
ATOM 4321 C CA . PRO A 1 517 ? 0.907 -49.478 6.061 1.00 40.03 517 PRO A CA 1
ATOM 4322 C C . PRO A 1 517 ? 0.002 -50.441 6.828 1.00 40.03 517 PRO A C 1
ATOM 4324 O O . PRO A 1 517 ? -0.148 -50.322 8.042 1.00 40.03 517 PRO A O 1
ATOM 4327 N N . LYS A 1 518 ? -0.642 -51.359 6.101 1.00 43.75 518 LYS A N 1
ATOM 4328 C CA . LYS A 1 518 ? -1.397 -52.452 6.712 1.00 43.75 518 LYS A CA 1
ATOM 4329 C C . LYS A 1 518 ? -0.462 -53.208 7.664 1.00 43.75 518 LYS A C 1
ATOM 4331 O O . LYS A 1 518 ? 0.520 -53.785 7.200 1.00 43.75 518 LYS A O 1
ATOM 4336 N N . MET A 1 519 ? -0.791 -53.209 8.952 1.00 37.38 519 MET A N 1
ATOM 4337 C CA . MET A 1 519 ? -0.487 -54.297 9.880 1.00 37.38 519 MET A CA 1
ATOM 4338 C C . MET A 1 519 ? -1.801 -54.776 10.468 1.00 37.38 519 MET A C 1
ATOM 4340 O O . MET A 1 519 ? -2.600 -53.901 10.873 1.00 37.38 519 MET A O 1
#

pLDDT: mean 76.7, std 21.06, range [21.92, 98.62]

Foldseek 3Di:
DDDDDDDPPPPPPPPQDDLFAAQLDRVDDWWKKAFLDKPDQDQQQFWWKDAPPAPGTDGRHHRRIHGARIKTAGAQRMKIWIAISQRKIKIFDHRWIKHFNHDQPCDPVDNAGETEMETEAFKMKIFAAGGRGHYWYWYHFPFKIKTDDHRWIWMWHADPVRWIKIATQAAKIKIWGEQDPVDIDIDIDHHGWIWIGDHHDIDTDPDDDPCPVVVVVVVVVVVCCCQSFNQQDDDPPVLVPANPVSNRLCRRVQPVFWHWDQDPLQGTWTDGPDVVPHPPPLDDPLQAFFWDDDPLATATRHPDSSCNQQFFAFWWWDFPPGGIITRGHRHGYSGQWFWFDDPLKIWIFGHDLVLVCCQVPNVPPVLCCVQPVCLVCVLLSDDDDPDPDPDDPPPDDDPVNVPDRPHRSGHDGPSCPSSSVSLVVCSVVVPVRSSVGSNVRSQQIWIANDLPRGDNVNSVRIDGNVVCSVVVSVVPVPDDDDDDIDGSVVSSNVSSVVNVVVSVVVVVVVVPDPPDPDD

Secondary structure (DSSP, 8-state):
------------------S-EESS-TT-----EEEEEES--STTTSPEEE-TT-SSPEE--TT-EE-TT-EEE--TT--EEEEETTS-EEEE-TT-EEEEEEEEEEPSSSSSEEEEEEEEESEEEEE----SS-EEEEEE-SSEEEEEPTT-EEEEEE-TT--EEEEEEESEEEEEE-SSGGG-EEEEEETT-EEEE-SS-EEE-S--SS-HHHHHHHHHHHHTHHHHH-------HHHHTS-HHHHHHHHHTTTTSEEEEEETTTEEEEEE-HHHHS-TTT--TTSSEEEEEETTEEEEEESSTT-HHHHHSEEEEEETTTEEEEEE-SEE-S--EEEEEETTEEEEEE--HHHHHTTTT-TTSHHHHHHTHHHHH-SS--------------S---TTGGG-----SSPPPTTHHHHHHHHHHHHHTT-HHHHHHHHHHHHT-EEESSS-TT-TTGGGT-EEHHHHHHHHHHTTTT---PPPPPPHHHHHHHHHHHHHHHHHHHHHHTT--PPPPP-

Sequence (519 aa):
FWGIFLLLGIVGQLQAGKNYYLATNPQEKIYFGHISYLENDQQEGLPLIFREGKLKSERGVLNFPLASGDTILTTSQGKCEIQFDTGTIVRLDVNSRLRLETIMAPSLSSRKRLTNLVLSQGQLYLMYKRYARSEIFQIITSRAAIKFDHNSVAYIWLDQQGNTGIEVVRGKVGVLYGAKEDNLKKEKLSSGMRVLVLADRLIRAQSLPLLAEFKLWNEEINHSFVELHEGQTPLPLPLQRLPEAVYYFAQKYGQLYGEWVWHPYLGYVWRPFANSYYPWGRWQPYYYGHWREINGELFWVPDEPWGWVPYHLGLWTWDEKLGWVWIPGSAFAPAWVTWDFFFGYYLWRPWLFCDWMLWDGYGNSSWYYDVVYPYYYDRNLVLLKKPGQQKSVLRKVRRDQLKKKTTPPFKMPREWRGFYKNYVKKLKQQDQRVLASLRKVIDNSLCLKSPQLNRLDLNRQVVRLAELSPLLASQQKGLEEFSQPPSCQEVKTQVVVDFMTAELRETLDVFTFKPLPKM

=== Feature glossary ===
Key to the feature types in this record:

pLDDT. pLDDT is the predicted lDDT-Cα score: AlphaFold's confidence that the local environment of each residue (all inter-atomic distances within 15 Å) is correctly placed. It is a per-residue number between 0 and 100, with higher meaning more reliable.

Radius of gyration, Cα contacts, bounding box. The geometric summary reports three shape descriptors. Rg (radius of gyration) measures how spread out the Cα atoms are about their centre of mass; compact globular proteins have small Rg, elongated or unfolded ones large. Cα contacts (<8 Å, |i−j|>4) count long-range residue pairs in spatial proximity — high for tightly packed folds, near zero for rods or random coil. The bounding-box extents give the protein's footprint along x, y, z in Å.

Backbone torsions (φ/ψ). Backbone dihedral angles. Every residue except chain termini has a φ (preceding-C → N → Cα → C) and a ψ (N → Cα → C → next-N). They are reported in degrees following the IUPAC sign convention. Secondary structure is essentially a statement about which (φ, ψ) basin each residue occupies.

Contact-map, Ramachandran, and PAE plots. Plot images: a contact map (which residues are close in 3D, as an N×N binary image), a Ramachandran scatter (backbone torsion angles, revealing secondary-structure composition at a glance), and — for AlphaFold structures — a PAE heatmap (pairwise prediction confidence).

Predicted aligned error. Predicted Aligned Error (PAE) is an AlphaFold confidence matrix: entry (i, j) is the expected error in the position of residue j, in ångströms, when the prediction is superimposed on the true structure at residue i. Low PAE within a block of residues means that block is internally rigid and well-predicted; high PAE between two blocks means their relative placement is uncertain even if each block individually is confident.

Secondary structure (3-state, P-SEA). Three-state secondary structure (P-SEA) collapses the eight DSSP classes into helix (a), strand (b), and coil (c). P-SEA assigns these from Cα geometry alone — distances and angles — without requiring backbone oxygens, so it works on any Cα trace.

Solvent-accessible surface area. Solvent-accessible surface area (SASA) is the area in Å² traced out by the centre of a 1.4 Å probe sphere (a water molecule) rolled over the protein's van der Waals surface (Shrake–Rupley / Lee–Richards construction). Buried residues have near-zero SASA; fully exposed residues can exceed 200 Å². The total SASA scales roughly with the number of surface residues.

Foldseek 3Di. The Foldseek 3Di string encodes local tertiary geometry as a 20-letter alphabet — one character per residue — derived from the relative positions of nearby Cα atoms. Unlike the amino-acid sequence, 3Di is a direct function of the 3D structure, so two proteins with the same fold have similar 3Di strings even at low sequence identity.

B-factor. For experimental (PDB) structures, the B-factor (temperature factor) quantifies the positional spread of each atom in the crystal — a combination of thermal vibration and static disorder — in units of Å². High B-factors mark flexible loops or poorly resolved regions; low B-factors mark the rigid, well-ordered core.

mmCIF coordinates. The mmCIF block holds the 3D Cartesian coordinates of each backbone atom (N, Cα, C, O) in ångströms. mmCIF is the PDB's canonical archive format — a tagged-loop text representation of the atomic model.

InterPro / GO / CATH / organism. Functional annotations link the protein to curated databases. InterPro entries identify conserved domains and families by matching the sequence against member-database signatures (Pfam, PROSITE, CDD, …). Gene Ontology (GO) terms describe molecular function, biological process, and cellular component in a controlled vocabulary. CATH places the structure in a hierarchical fold classification (Class/Architecture/Topology/Homologous-superfamily). The organism is the source species.

Rendered structure images. Structure images are PyMOL renders from six orthogonal camera directions. Cartoon representation draws helices as coils and strands as arrows; sticks shows the backbone as bonds; surface shows the solvent-excluded envelope. Rainbow coloring maps sequence position to hue (blue→red, N→C); chain coloring assigns a distinct color per polypeptide.

Sequence. This is the polypeptide sequence — one letter per residue, N-terminus first. Length ranges from a few dozen residues for small domains to over a thousand for large multi-domain proteins.

Secondary structure (8-state, DSSP). The SS8 string is DSSP's per-residue secondary-structure call. α-helix (H) means an i→i+4 H-bond ladder; β-strand (E) means the residue participates in a β-sheet; 3₁₀ (G) and π (I) are tighter and wider helices; T/S are turns/bends; '-' is loop.

Nearest PDB structures. Structural nearest neighbors (via Foldseek easy-search vs the PDB). Reported per hit: target PDB id, E-value, and alignment TM-score. A TM-score above ~0.5 is the conventional threshold for 'same fold'.